Protein AF-A0A196S6G2-F1 (afdb_monomer_lite)

Structure (mmCIF, N/CA/C/O backbone):
data_AF-A0A196S6G2-F1
#
_entry.id   AF-A0A196S6G2-F1
#
loop_
_atom_site.group_PDB
_atom_site.id
_atom_site.type_symbol
_atom_site.label_atom_id
_atom_site.label_alt_id
_atom_site.label_comp_id
_atom_site.label_asym_id
_atom_site.label_entity_id
_atom_site.label_seq_id
_atom_site.pdbx_PDB_ins_code
_atom_site.Cartn_x
_atom_site.Cartn_y
_atom_site.Cartn_z
_atom_site.occupancy
_atom_site.B_iso_or_equiv
_atom_site.auth_seq_id
_atom_site.auth_comp_id
_atom_site.auth_asym_id
_atom_site.auth_atom_id
_atom_site.pdbx_PDB_model_num
ATOM 1 N N . MET A 1 1 ? -27.723 -17.845 52.851 1.00 59.28 1 MET A N 1
ATOM 2 C CA . MET A 1 1 ? -26.604 -16.972 53.246 1.00 59.28 1 MET A CA 1
ATOM 3 C C . MET A 1 1 ? -25.525 -17.901 53.755 1.00 59.28 1 MET A C 1
ATOM 5 O O . MET A 1 1 ? -25.881 -18.858 54.428 1.00 59.28 1 MET A O 1
ATOM 9 N N . ASP A 1 2 ? -24.289 -17.702 53.323 1.00 69.12 2 ASP A N 1
ATOM 10 C CA . ASP A 1 2 ? -23.133 -18.524 53.693 1.00 69.12 2 ASP A CA 1
ATOM 11 C C . ASP A 1 2 ? -22.135 -17.628 54.438 1.00 69.12 2 ASP A C 1
ATOM 13 O O . ASP A 1 2 ? -21.926 -16.484 54.022 1.00 69.12 2 ASP A O 1
ATOM 17 N N . ILE A 1 3 ? -21.590 -18.112 55.553 1.00 70.44 3 ILE A N 1
ATOM 18 C CA . ILE A 1 3 ? -20.708 -17.357 56.451 1.00 70.44 3 ILE A CA 1
ATOM 19 C C . ILE A 1 3 ? -19.481 -18.219 56.720 1.00 70.44 3 ILE A C 1
ATOM 21 O O . ILE A 1 3 ? -19.603 -19.369 57.139 1.00 70.44 3 ILE A O 1
ATOM 25 N N . ARG A 1 4 ? -18.297 -17.651 56.482 1.00 68.75 4 ARG A N 1
ATOM 26 C CA . ARG A 1 4 ? -17.022 -18.277 56.826 1.00 68.75 4 ARG A CA 1
ATOM 27 C C . ARG A 1 4 ? -16.298 -17.407 57.845 1.00 68.75 4 ARG A C 1
ATOM 29 O O . ARG A 1 4 ? -15.858 -16.307 57.509 1.00 68.75 4 ARG A O 1
ATOM 36 N N . GLU A 1 5 ? -16.190 -17.920 59.062 1.00 71.62 5 GLU A N 1
ATOM 37 C CA . GLU A 1 5 ? -15.507 -17.266 60.179 1.00 71.62 5 GLU A CA 1
ATOM 38 C C . GLU A 1 5 ? -13.990 -17.502 60.088 1.00 71.62 5 GLU A C 1
ATOM 40 O O . GLU A 1 5 ? -13.542 -18.603 59.749 1.00 71.62 5 GLU A O 1
ATOM 45 N N . GLY A 1 6 ? -13.201 -16.452 60.324 1.00 63.91 6 GLY A N 1
ATOM 46 C CA . GLY A 1 6 ? -11.747 -16.512 60.482 1.00 63.91 6 GLY A CA 1
ATOM 47 C C . GLY A 1 6 ? -11.337 -16.457 61.956 1.00 63.91 6 GLY A C 1
ATOM 48 O O . GLY A 1 6 ? -12.084 -15.963 62.796 1.00 63.91 6 GLY A O 1
ATOM 49 N N . GLU A 1 7 ? -10.133 -16.942 62.270 1.00 63.31 7 GLU A N 1
ATOM 50 C CA . GLU A 1 7 ? -9.631 -17.061 63.653 1.00 63.31 7 GLU A CA 1
ATOM 51 C C . GLU A 1 7 ? -9.400 -15.703 64.357 1.00 63.31 7 GLU A C 1
ATOM 53 O O . GLU A 1 7 ? -9.382 -15.651 65.584 1.00 63.31 7 GLU A O 1
ATOM 58 N N . ASP A 1 8 ? -9.328 -14.595 63.606 1.00 75.38 8 ASP A N 1
ATOM 59 C CA . ASP A 1 8 ? -9.019 -13.244 64.112 1.00 75.38 8 ASP A CA 1
ATOM 60 C C . ASP A 1 8 ? -10.257 -12.333 64.300 1.00 75.38 8 ASP A C 1
ATOM 62 O O . ASP A 1 8 ? -10.135 -11.112 64.418 1.00 75.38 8 ASP A O 1
ATOM 66 N N . GLY A 1 9 ? -11.473 -12.893 64.278 1.00 75.25 9 GLY A N 1
ATOM 67 C CA . GLY A 1 9 ? -12.727 -12.126 64.388 1.00 75.25 9 GLY A CA 1
ATOM 68 C C . GLY A 1 9 ? -13.195 -11.457 63.086 1.00 75.25 9 GLY A C 1
ATOM 69 O O . GLY A 1 9 ? -14.257 -10.829 63.063 1.00 75.25 9 GLY A O 1
ATOM 70 N N . GLU A 1 10 ? -12.443 -11.610 61.989 1.00 85.12 10 GLU A N 1
ATOM 71 C CA . GLU A 1 10 ? -12.879 -11.250 60.636 1.00 85.12 10 GLU A CA 1
ATOM 72 C C . GLU A 1 10 ? -13.737 -12.377 60.038 1.00 85.12 10 GLU A C 1
ATOM 74 O O . GLU A 1 10 ? -13.339 -13.542 60.029 1.00 85.12 10 GLU A O 1
ATOM 79 N N . SER A 1 11 ? -14.911 -12.040 59.503 1.00 81.75 11 SER A N 1
ATOM 80 C CA . SER A 1 11 ? -15.813 -12.997 58.846 1.00 81.75 11 SER A CA 1
ATOM 81 C C . SER A 1 11 ? -16.159 -12.554 57.430 1.00 81.75 11 SER A C 1
ATOM 83 O O . SER A 1 11 ? -16.411 -11.373 57.182 1.00 81.75 11 SER A O 1
ATOM 85 N N . ILE A 1 12 ? -16.196 -13.506 56.491 1.00 84.62 12 ILE A N 1
ATOM 86 C CA . ILE A 1 12 ? -16.630 -13.272 55.107 1.00 84.62 12 ILE A CA 1
ATOM 87 C C . ILE A 1 12 ? -18.064 -13.770 54.951 1.00 84.62 12 ILE A C 1
ATOM 89 O O . ILE A 1 12 ? -18.358 -14.946 55.170 1.00 84.62 12 ILE A O 1
ATOM 93 N N . HIS A 1 13 ? -18.941 -12.879 54.505 1.00 80.62 13 HIS A N 1
ATOM 94 C CA . HIS A 1 13 ? -20.360 -13.140 54.294 1.00 80.62 13 HIS A CA 1
ATOM 95 C C . HIS A 1 13 ? -20.675 -13.204 52.809 1.00 80.62 13 HIS A C 1
ATOM 97 O O . HIS A 1 13 ? -20.212 -12.367 52.032 1.00 80.62 13 HIS A O 1
ATOM 103 N N . ARG A 1 14 ? -21.506 -14.170 52.410 1.00 80.19 14 ARG A N 1
ATOM 104 C CA . ARG A 1 14 ? -21.954 -14.344 51.025 1.00 80.19 14 ARG A CA 1
ATOM 105 C C . ARG A 1 14 ? -23.461 -14.525 50.927 1.00 80.19 14 ARG A C 1
ATOM 107 O O . ARG A 1 14 ? -24.070 -15.398 51.557 1.00 80.19 14 ARG A O 1
ATOM 114 N N . LEU A 1 15 ? -24.078 -13.735 50.054 1.00 68.38 15 LEU A N 1
ATOM 115 C CA . LEU A 1 15 ? -25.487 -13.851 49.705 1.00 68.38 15 LEU A CA 1
ATOM 116 C C . LEU A 1 15 ? -25.642 -14.568 48.366 1.00 68.38 15 LEU A C 1
ATOM 118 O O . LEU A 1 15 ? -25.178 -14.083 47.335 1.00 68.38 15 LEU A O 1
ATOM 122 N N . PHE A 1 16 ? -26.372 -15.680 48.378 1.00 74.75 16 PHE A N 1
ATOM 123 C CA . PHE A 1 16 ? -26.720 -16.440 47.182 1.00 74.75 16 PHE A CA 1
ATOM 124 C C . PHE A 1 16 ? -28.225 -16.386 46.925 1.00 74.75 16 PHE A C 1
ATOM 126 O O . PHE A 1 16 ? -29.025 -16.475 47.859 1.00 74.75 16 PHE A O 1
ATOM 133 N N . LYS A 1 17 ? -28.620 -16.324 45.652 1.00 68.25 17 LYS A N 1
ATOM 134 C CA . LYS A 1 17 ? -30.010 -16.513 45.215 1.00 68.25 17 LYS A CA 1
ATOM 135 C C . LYS A 1 17 ? -30.040 -17.549 44.105 1.00 68.25 17 LYS A C 1
ATOM 137 O O . LYS A 1 17 ? -29.413 -17.358 43.069 1.00 68.25 17 LYS A O 1
ATOM 142 N N . ARG A 1 18 ? -30.773 -18.648 44.325 1.00 77.00 18 ARG A N 1
ATOM 143 C CA . ARG A 1 18 ? -30.866 -19.779 43.376 1.00 77.00 18 ARG A CA 1
ATOM 144 C C . ARG A 1 18 ? -29.482 -20.304 42.943 1.00 77.00 18 ARG A C 1
ATOM 146 O O . ARG A 1 18 ? -29.254 -20.546 41.766 1.00 77.00 18 ARG A O 1
ATOM 153 N N . GLY A 1 19 ? -28.547 -20.415 43.892 1.00 74.19 19 GLY A N 1
ATOM 154 C CA . GLY A 1 19 ? -27.178 -20.894 43.647 1.00 74.19 19 GLY A CA 1
ATOM 155 C C . GLY A 1 19 ? -26.215 -19.872 43.027 1.00 74.19 19 GLY A C 1
ATOM 156 O O . GLY A 1 19 ? -25.031 -20.158 42.906 1.00 74.19 19 GLY A O 1
ATOM 157 N N . ILE A 1 20 ? -26.678 -18.669 42.677 1.00 70.44 20 ILE A N 1
ATOM 158 C CA . ILE A 1 20 ? -25.841 -17.607 42.106 1.00 70.44 20 ILE A CA 1
ATOM 159 C C . ILE A 1 20 ? -25.381 -16.677 43.232 1.00 70.44 20 ILE A C 1
ATOM 161 O O . ILE A 1 20 ? -26.221 -16.164 43.976 1.00 70.44 20 ILE A O 1
ATOM 165 N N . LEU A 1 21 ? -24.066 -16.452 43.355 1.00 75.50 21 LEU A N 1
ATOM 166 C CA . LEU A 1 21 ? -23.506 -15.439 44.256 1.00 75.50 21 LEU A CA 1
ATOM 167 C C . LEU A 1 21 ? -23.981 -14.057 43.798 1.00 75.50 21 LEU A C 1
ATOM 169 O O . LEU A 1 21 ? -23.854 -13.730 42.618 1.00 75.50 21 LEU A O 1
ATOM 173 N N . LEU A 1 22 ? -24.535 -13.268 44.718 1.00 66.44 22 LEU A N 1
ATOM 174 C CA . LEU A 1 22 ? -25.028 -11.913 44.465 1.00 66.44 22 LEU A CA 1
ATOM 175 C C . LEU A 1 22 ? -24.218 -10.841 45.194 1.00 66.44 22 LEU A C 1
ATOM 177 O O . LEU A 1 22 ? -24.026 -9.759 44.645 1.00 66.44 22 LEU A O 1
ATOM 181 N N . LEU A 1 23 ? -23.766 -11.122 46.418 1.00 72.75 23 LEU A N 1
ATOM 182 C CA . LEU A 1 23 ? -23.074 -10.160 47.277 1.00 72.75 23 LEU A CA 1
ATOM 183 C C . LEU A 1 23 ? -22.039 -10.885 48.146 1.00 72.75 23 LEU A C 1
ATOM 185 O O . LEU A 1 23 ? -22.348 -11.941 48.694 1.00 72.75 23 LEU A O 1
ATOM 189 N N . GLU A 1 24 ? -20.852 -10.307 48.291 1.00 84.81 24 GLU A N 1
ATOM 190 C CA . GLU A 1 24 ? -19.815 -10.723 49.245 1.00 84.81 24 GLU A CA 1
ATOM 191 C C . GLU A 1 24 ? -19.334 -9.500 50.034 1.00 84.81 24 GLU A C 1
ATOM 193 O O . GLU A 1 24 ? -19.145 -8.438 49.442 1.00 84.81 24 GLU A O 1
ATOM 198 N N . TRP A 1 25 ? -19.151 -9.620 51.349 1.00 86.94 25 TRP A N 1
ATOM 199 C CA . TRP A 1 25 ? -18.598 -8.555 52.195 1.00 86.94 25 TRP A CA 1
ATOM 200 C C . TRP A 1 25 ? -17.899 -9.123 53.429 1.00 86.94 25 TRP A C 1
ATOM 202 O O . TRP A 1 25 ? -18.004 -10.314 53.723 1.00 86.94 25 TRP A O 1
ATOM 212 N N . LYS A 1 26 ? -17.185 -8.256 54.149 1.00 82.75 26 LYS A N 1
ATOM 213 C CA . LYS A 1 26 ? -16.431 -8.602 55.355 1.00 82.75 26 LYS A CA 1
ATOM 214 C C . LYS A 1 26 ? -16.965 -7.870 56.579 1.00 82.75 26 LYS A C 1
ATOM 216 O O . LYS A 1 26 ? -17.397 -6.719 56.471 1.00 82.75 26 LYS A O 1
ATOM 221 N N . THR A 1 27 ? -16.900 -8.525 57.731 1.00 81.69 27 THR A N 1
ATOM 222 C CA . THR A 1 27 ? -17.152 -7.912 59.040 1.00 81.69 27 THR A CA 1
ATOM 223 C C . THR A 1 27 ? -15.992 -8.173 59.989 1.00 81.69 27 THR A C 1
ATOM 225 O O . THR A 1 27 ? -15.334 -9.203 59.870 1.00 81.69 27 THR A O 1
ATOM 228 N N . LEU A 1 28 ? -15.774 -7.272 60.942 1.00 88.25 28 LEU A N 1
ATOM 229 C CA . LEU A 1 28 ? -14.875 -7.445 62.080 1.00 88.25 28 LEU A CA 1
ATOM 230 C C . LEU A 1 28 ? -15.678 -7.145 63.348 1.00 88.25 28 LEU A C 1
ATOM 232 O O . LEU A 1 28 ? -16.180 -6.033 63.480 1.00 88.25 28 LEU A O 1
ATOM 236 N N . TYR A 1 29 ? -15.829 -8.129 64.240 1.00 85.06 29 TYR A N 1
ATOM 237 C CA . TYR A 1 29 ? -16.695 -8.020 65.430 1.00 85.06 29 TYR A CA 1
ATOM 238 C C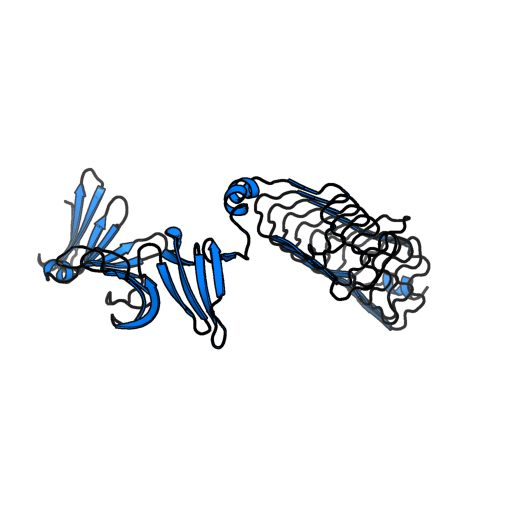 . TYR A 1 29 ? -18.106 -7.485 65.100 1.00 85.06 29 TYR A C 1
ATOM 240 O O . TYR A 1 29 ? -18.561 -6.504 65.679 1.00 85.06 29 TYR A O 1
ATOM 248 N N . ASP A 1 30 ? -18.770 -8.100 64.115 1.00 78.88 30 ASP A N 1
ATOM 249 C CA . ASP A 1 30 ? -20.103 -7.734 63.593 1.00 78.88 30 ASP A CA 1
ATOM 250 C C . ASP A 1 30 ? -20.233 -6.358 62.907 1.00 78.88 30 ASP A C 1
ATOM 252 O O . ASP A 1 30 ? -21.274 -6.059 62.317 1.00 78.88 30 ASP A O 1
ATOM 256 N N . GLU A 1 31 ? -19.174 -5.546 62.862 1.00 82.50 31 GLU A N 1
ATOM 257 C CA . GLU A 1 31 ? -19.157 -4.297 62.097 1.00 82.50 31 GLU A CA 1
ATOM 258 C C . GLU A 1 31 ? -18.675 -4.520 60.659 1.00 82.50 31 GLU A C 1
ATOM 260 O O . GLU A 1 31 ? -17.677 -5.199 60.415 1.00 82.50 31 GLU A O 1
ATOM 265 N N . VAL A 1 32 ? -19.360 -3.927 59.675 1.00 82.38 32 VAL A N 1
ATOM 266 C CA . VAL A 1 32 ? -18.951 -4.009 58.263 1.00 82.38 32 VAL A CA 1
ATOM 267 C C . VAL A 1 32 ? -17.648 -3.248 58.013 1.00 82.38 32 VAL A C 1
ATOM 269 O O . VAL A 1 32 ? -17.517 -2.072 58.356 1.00 82.38 32 VAL A O 1
ATOM 272 N N . ILE A 1 33 ? -16.690 -3.903 57.354 1.00 86.19 33 ILE A N 1
ATOM 273 C CA . ILE A 1 33 ? -15.378 -3.323 57.047 1.00 86.19 33 ILE A CA 1
ATOM 274 C C . ILE A 1 33 ? -15.034 -3.439 55.563 1.00 86.19 33 ILE A C 1
ATOM 276 O O . ILE A 1 33 ? -15.465 -4.355 54.864 1.00 86.19 33 ILE A O 1
ATOM 280 N N . GLY A 1 34 ? -14.225 -2.493 55.084 1.00 86.56 34 GLY A N 1
ATOM 281 C CA . GLY A 1 34 ? -13.709 -2.484 53.718 1.00 86.56 34 GLY A CA 1
ATOM 282 C C . GLY A 1 34 ? -14.804 -2.432 52.653 1.00 86.56 34 GLY A C 1
ATOM 283 O O . GLY A 1 34 ? -15.720 -1.604 52.710 1.00 86.56 34 GLY A O 1
ATOM 284 N N . ASP A 1 35 ? -14.672 -3.311 51.663 1.00 87.12 35 ASP A N 1
ATOM 285 C CA . ASP A 1 35 ? -15.540 -3.355 50.495 1.00 87.12 35 ASP A CA 1
ATOM 286 C C . ASP A 1 35 ? -16.592 -4.453 50.572 1.00 87.12 35 ASP A C 1
ATOM 288 O O . ASP A 1 35 ? -16.362 -5.537 51.113 1.00 87.12 35 ASP A O 1
ATOM 292 N N . PHE A 1 36 ? -17.707 -4.204 49.895 1.00 81.44 36 PHE A N 1
ATOM 293 C CA . PHE A 1 36 ? -18.566 -5.261 49.389 1.00 81.44 36 PHE A CA 1
ATOM 294 C C . PHE A 1 36 ? -18.410 -5.399 47.873 1.00 81.44 36 PHE A C 1
ATOM 296 O O . PHE A 1 36 ? -18.133 -4.427 47.165 1.00 81.44 36 PHE A O 1
ATOM 303 N N . SER A 1 37 ? -18.626 -6.611 47.371 1.00 85.38 37 SER A N 1
ATOM 304 C CA . SER A 1 37 ? -18.588 -6.955 45.950 1.00 85.38 37 SER A CA 1
ATOM 305 C C . SER A 1 37 ? -19.934 -7.512 45.502 1.00 85.38 37 SER A C 1
ATOM 307 O O . SER A 1 37 ? -20.510 -8.366 46.171 1.00 85.38 37 SER A O 1
ATOM 309 N N . VAL A 1 38 ? -20.434 -7.041 44.360 1.00 80.19 38 VAL A N 1
ATOM 310 C CA . VAL A 1 38 ? -21.716 -7.456 43.770 1.00 80.19 38 VAL A CA 1
ATOM 311 C C . VAL A 1 38 ? -21.475 -8.329 42.545 1.00 80.19 38 VAL A C 1
ATOM 313 O O . VAL A 1 38 ? -20.602 -8.032 41.729 1.00 80.19 38 VAL A O 1
ATOM 316 N N . TYR A 1 39 ? -22.276 -9.381 42.384 1.00 76.12 39 TYR A N 1
ATOM 317 C CA . TYR A 1 39 ? -22.076 -10.423 41.379 1.00 76.12 39 TYR A CA 1
ATOM 318 C C . TYR A 1 39 ? -23.347 -10.715 40.566 1.00 76.12 39 TYR A C 1
ATOM 320 O O . TYR A 1 39 ? -24.470 -10.599 41.052 1.00 76.12 39 TYR A O 1
ATOM 328 N N . CYS A 1 40 ? -23.156 -11.127 39.310 1.00 69.31 40 CYS A N 1
ATOM 329 C CA . CYS A 1 40 ? -24.181 -11.722 38.445 1.00 69.31 40 CYS A CA 1
ATOM 330 C C . CYS A 1 40 ? -23.490 -12.677 37.460 1.00 69.31 40 CYS A C 1
ATOM 332 O O . CYS A 1 40 ? -23.120 -12.291 36.351 1.00 69.31 40 CYS A O 1
ATOM 334 N N . GLY A 1 41 ? -23.154 -13.882 37.930 1.00 72.56 41 GLY A N 1
ATOM 335 C CA . GLY A 1 41 ? -22.287 -14.837 37.217 1.00 72.56 41 GLY A CA 1
ATOM 336 C C . GLY A 1 41 ? -20.799 -14.444 37.171 1.00 72.56 41 GLY A C 1
ATOM 337 O O . GLY A 1 41 ? -19.938 -15.313 37.128 1.00 72.56 41 GLY A O 1
ATOM 338 N N . ARG A 1 42 ? -20.488 -13.144 37.257 1.00 78.56 42 ARG A N 1
ATOM 339 C CA . ARG A 1 42 ? -19.150 -12.551 37.435 1.00 78.56 42 ARG A CA 1
ATOM 340 C C . ARG A 1 42 ? -19.205 -11.378 38.415 1.00 78.56 42 ARG A C 1
ATOM 342 O O . ARG A 1 42 ? -20.289 -10.836 38.637 1.00 78.56 42 ARG A O 1
ATOM 349 N N . ALA A 1 43 ? -18.057 -10.958 38.951 1.00 79.44 43 ALA A N 1
ATOM 350 C CA . ALA A 1 43 ? -17.957 -9.723 39.731 1.00 79.44 43 ALA A CA 1
ATOM 351 C C . ALA A 1 43 ? -18.346 -8.525 38.850 1.00 79.44 43 ALA A C 1
ATOM 353 O O . ALA A 1 43 ? -17.713 -8.274 37.824 1.00 79.44 43 ALA A O 1
ATOM 354 N N . LEU A 1 44 ? -19.414 -7.822 39.225 1.00 80.06 44 LEU A N 1
ATOM 355 C CA . LEU A 1 44 ? -19.894 -6.630 38.531 1.00 80.06 44 LEU A CA 1
ATOM 356 C C . LEU A 1 44 ? -19.128 -5.401 39.005 1.00 80.06 44 LEU A C 1
ATOM 358 O O . LEU A 1 44 ? -18.580 -4.662 38.189 1.00 80.06 44 LEU A O 1
ATOM 362 N N . PHE A 1 45 ? -19.091 -5.187 40.319 1.00 87.62 45 PHE A N 1
ATOM 363 C CA . PHE A 1 45 ? -18.346 -4.096 40.926 1.00 87.62 45 PHE A CA 1
ATOM 364 C C . PHE A 1 45 ? -18.045 -4.359 42.400 1.00 87.62 45 PHE A C 1
ATOM 366 O O . PHE A 1 45 ? -18.731 -5.160 43.035 1.00 87.62 45 PHE A O 1
ATOM 373 N N . SER A 1 46 ? -17.076 -3.625 42.938 1.00 88.81 46 SER A N 1
ATOM 374 C CA . SER A 1 46 ? -16.847 -3.476 44.373 1.00 88.81 46 SER A CA 1
ATOM 375 C C . SER A 1 46 ? -17.004 -2.018 44.809 1.00 88.81 46 SER A C 1
ATOM 377 O O . SER A 1 46 ? -16.778 -1.092 44.022 1.00 88.81 46 SER A O 1
ATOM 379 N N . GLN A 1 47 ? -17.423 -1.803 46.053 1.00 86.69 47 GLN A N 1
ATOM 380 C CA . GLN A 1 47 ? -17.616 -0.479 46.645 1.00 86.69 47 GLN A CA 1
ATOM 381 C C . GLN A 1 47 ? -17.325 -0.517 48.146 1.00 86.69 47 GLN A C 1
ATOM 383 O O . GLN A 1 47 ? -17.621 -1.504 48.812 1.00 86.69 47 GLN A O 1
ATOM 388 N N . GLU A 1 48 ? -16.779 0.575 48.677 1.00 87.44 48 GLU A N 1
ATOM 389 C CA . GLU A 1 48 ? -16.500 0.704 50.108 1.00 87.44 48 GLU A CA 1
ATOM 390 C C . GLU A 1 48 ? -17.785 1.003 50.892 1.00 87.44 48 GLU A C 1
ATOM 392 O O . GLU A 1 48 ? -18.559 1.893 50.517 1.00 87.44 48 GLU A O 1
ATOM 397 N N . TRP A 1 49 ? -17.985 0.318 52.021 1.00 80.81 49 TRP A N 1
ATOM 398 C CA . TRP A 1 49 ? -19.144 0.528 52.896 1.00 80.81 49 TRP A CA 1
ATOM 399 C C . TRP A 1 49 ? -19.261 1.970 53.392 1.00 80.81 49 TRP A C 1
ATOM 401 O O . TRP A 1 49 ? -20.342 2.557 53.344 1.00 80.81 49 TRP A O 1
ATOM 411 N N . LYS A 1 50 ? -18.142 2.577 53.810 1.00 83.88 50 LYS A N 1
ATOM 412 C CA . LYS A 1 50 ? -18.110 3.974 54.272 1.00 83.88 50 LYS A CA 1
ATOM 413 C C . LYS A 1 50 ? -18.573 4.934 53.184 1.00 83.88 50 LYS A C 1
ATOM 415 O O . LYS A 1 50 ? -19.389 5.810 53.449 1.00 83.88 50 LYS A O 1
ATOM 420 N N . ASN A 1 51 ? -18.093 4.747 51.953 1.00 86.88 51 ASN A N 1
ATOM 421 C CA . ASN A 1 51 ? -18.535 5.547 50.817 1.00 86.88 51 ASN A CA 1
ATOM 422 C C . ASN A 1 51 ? -20.038 5.357 50.556 1.00 86.88 51 ASN A C 1
ATOM 424 O O . ASN A 1 51 ? -20.752 6.349 50.445 1.00 86.88 51 ASN A O 1
ATOM 428 N N . PHE A 1 52 ? -20.519 4.111 50.536 1.00 77.31 52 PHE A N 1
ATOM 429 C CA . PHE A 1 52 ? -21.927 3.784 50.299 1.00 77.31 52 PHE A CA 1
ATOM 430 C C . PHE A 1 52 ? -22.879 4.410 51.332 1.00 77.31 52 PHE A C 1
ATOM 432 O O . PHE A 1 52 ? -23.912 4.954 50.955 1.00 77.31 52 PHE A O 1
ATOM 439 N N . MET A 1 53 ? -22.519 4.383 52.619 1.00 77.12 53 MET A N 1
ATOM 440 C CA . MET A 1 53 ? -23.360 4.906 53.706 1.00 77.12 53 MET A CA 1
ATOM 441 C C . MET A 1 53 ? -23.232 6.422 53.914 1.00 77.12 53 MET A C 1
ATOM 443 O O . MET A 1 53 ? -24.066 7.019 54.587 1.00 77.12 53 MET A O 1
ATOM 447 N N . SER A 1 54 ? -22.203 7.065 53.353 1.00 81.44 54 SER A N 1
ATOM 448 C CA . SER A 1 54 ? -21.904 8.481 53.623 1.00 81.44 54 SER A CA 1
ATOM 449 C C . SER A 1 54 ? -22.866 9.491 52.990 1.00 81.44 54 SER A C 1
ATOM 451 O O . SER A 1 54 ? -22.746 10.682 53.270 1.00 81.44 54 SER A O 1
ATOM 453 N N . GLY A 1 55 ? -23.757 9.057 52.091 1.00 78.31 55 GLY A N 1
ATOM 454 C CA . GLY A 1 55 ? -24.579 9.960 51.274 1.00 78.31 55 GLY A CA 1
ATOM 455 C C . GLY A 1 55 ? -23.776 10.798 50.269 1.00 78.31 55 GLY A C 1
ATOM 456 O O . GLY A 1 55 ? -24.327 11.713 49.668 1.00 78.31 55 GLY A O 1
ATOM 457 N N . LYS A 1 56 ? -22.478 10.509 50.096 1.00 89.44 56 LYS A N 1
ATOM 458 C CA . LYS A 1 56 ? -21.612 11.104 49.068 1.00 89.44 56 LYS A CA 1
ATOM 459 C C . LYS A 1 56 ? -21.660 10.291 47.778 1.00 89.44 56 LYS A C 1
ATOM 461 O O . LYS A 1 56 ? -22.196 9.182 47.741 1.00 89.44 56 LYS A O 1
ATOM 466 N N . ASP A 1 57 ? -21.034 10.833 46.738 1.00 90.88 57 ASP A N 1
ATOM 467 C CA . ASP A 1 57 ? -20.944 10.188 45.432 1.00 90.88 57 ASP A CA 1
ATOM 468 C C . ASP A 1 57 ? -20.402 8.766 45.535 1.00 90.88 57 ASP A C 1
ATOM 470 O O . ASP A 1 57 ? -19.382 8.490 46.177 1.00 90.88 57 ASP A O 1
ATOM 474 N N . GLN A 1 58 ? -21.091 7.847 44.873 1.00 90.38 58 GLN A N 1
ATOM 475 C CA . GLN A 1 58 ? -20.820 6.425 44.966 1.00 90.38 58 GLN A CA 1
ATOM 476 C C . GLN A 1 58 ? -19.641 6.056 44.073 1.00 90.38 58 GLN A C 1
ATOM 478 O O . GLN A 1 58 ? -19.747 6.113 42.848 1.00 90.38 58 GLN A O 1
ATOM 483 N N . ARG A 1 59 ? -18.531 5.630 44.677 1.00 93.88 59 ARG A N 1
ATOM 484 C CA . ARG A 1 59 ? -17.285 5.259 43.993 1.00 93.88 59 ARG A CA 1
ATOM 485 C C . ARG A 1 59 ? -17.175 3.742 43.892 1.00 93.88 59 ARG A C 1
ATOM 487 O O . ARG A 1 59 ? -16.928 3.061 44.885 1.00 93.88 59 ARG A O 1
ATOM 494 N N . ARG A 1 60 ? -17.357 3.210 42.685 1.00 93.38 60 ARG A N 1
ATOM 495 C CA . ARG A 1 60 ? -17.387 1.768 42.407 1.00 93.38 60 ARG A CA 1
ATOM 496 C C . ARG A 1 60 ? -16.242 1.369 41.491 1.00 93.38 60 ARG A C 1
ATOM 498 O O . ARG A 1 60 ? -16.065 1.981 40.442 1.00 93.38 60 ARG A O 1
ATOM 505 N N . VAL A 1 61 ? -15.516 0.313 41.838 1.00 94.06 61 VAL A N 1
ATOM 506 C CA . VAL A 1 61 ? -14.553 -0.315 40.924 1.00 94.06 61 VAL A CA 1
ATOM 507 C C . VAL A 1 61 ? -15.289 -1.384 40.136 1.00 94.06 61 VAL A C 1
ATOM 509 O O . VAL A 1 61 ? -15.868 -2.296 40.715 1.00 94.06 61 VAL A O 1
ATOM 512 N N . VAL A 1 62 ? -15.313 -1.251 38.817 1.00 91.62 62 VAL A N 1
ATOM 513 C CA . VAL A 1 62 ? -16.110 -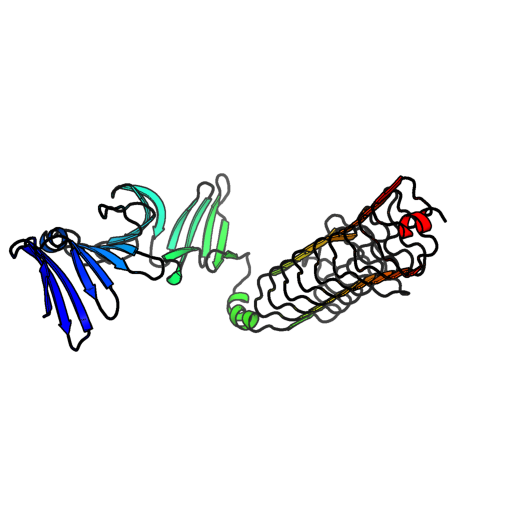2.076 37.907 1.00 91.62 62 VAL A CA 1
ATOM 514 C C . VAL A 1 62 ? -15.182 -2.908 37.038 1.00 91.62 62 VAL A C 1
ATOM 516 O O . VAL A 1 62 ? -14.195 -2.397 36.512 1.00 91.62 62 VAL A O 1
ATOM 519 N N . ASN A 1 63 ? -15.523 -4.182 36.862 1.00 83.88 63 ASN A N 1
ATOM 520 C CA . ASN A 1 63 ? -14.782 -5.084 35.990 1.00 83.88 63 ASN A CA 1
ATOM 521 C C . ASN A 1 63 ? -15.281 -4.961 34.540 1.00 83.88 63 ASN A C 1
ATOM 523 O O . ASN A 1 63 ? -16.414 -5.341 34.231 1.00 83.88 63 ASN A O 1
ATOM 527 N N . GLN A 1 64 ? -14.450 -4.407 33.657 1.00 76.69 64 GLN A N 1
ATOM 528 C CA . GLN A 1 64 ? -14.711 -4.291 32.223 1.00 76.69 64 GLN A CA 1
ATOM 529 C C . GLN A 1 64 ? -13.792 -5.208 31.405 1.00 76.69 64 GLN A C 1
ATOM 531 O O . GLN A 1 64 ? -12.799 -5.735 31.898 1.00 76.69 64 GLN A O 1
ATOM 536 N N . LYS A 1 65 ? -14.116 -5.380 30.113 1.00 72.19 65 LYS A N 1
ATOM 537 C CA . LYS A 1 65 ? -13.360 -6.227 29.170 1.00 72.19 65 LYS A CA 1
ATOM 538 C C . LYS A 1 65 ? -11.860 -5.891 29.127 1.00 72.19 65 LYS A C 1
ATOM 540 O O . LYS A 1 65 ? -11.056 -6.802 28.976 1.00 72.19 65 LYS A O 1
ATOM 545 N N . ASN A 1 66 ? -11.507 -4.617 29.308 1.00 73.19 66 ASN A N 1
ATOM 546 C CA . ASN A 1 66 ? -10.134 -4.113 29.202 1.00 73.19 66 ASN A CA 1
ATOM 547 C C . ASN A 1 66 ? -9.482 -3.842 30.572 1.00 73.19 66 ASN A C 1
ATOM 549 O O . ASN A 1 66 ? -8.458 -3.171 30.637 1.00 73.19 66 ASN A O 1
ATOM 553 N N . GLY A 1 67 ? -10.071 -4.342 31.664 1.00 85.06 67 GLY A N 1
ATOM 554 C CA . GLY A 1 67 ? -9.543 -4.187 33.018 1.00 85.06 67 GLY A CA 1
ATOM 555 C C . GLY A 1 67 ? -10.515 -3.524 33.992 1.00 85.06 67 GLY A C 1
ATOM 556 O O . GLY A 1 67 ? -11.707 -3.357 33.723 1.00 85.06 67 GLY A O 1
ATOM 557 N N . LEU A 1 68 ? -9.992 -3.181 35.168 1.00 90.50 68 LEU A N 1
ATOM 558 C CA . LEU A 1 68 ? -10.749 -2.507 36.218 1.00 90.50 68 LEU A CA 1
ATOM 559 C C . LEU A 1 68 ? -10.800 -1.004 35.949 1.00 90.50 68 LEU A C 1
ATOM 561 O O . LEU A 1 68 ? -9.771 -0.388 35.691 1.00 90.50 68 LEU A O 1
ATOM 565 N N . ILE A 1 69 ? -11.980 -0.411 36.099 1.00 93.56 69 ILE A N 1
ATOM 566 C CA . ILE A 1 69 ? -12.167 1.041 36.019 1.00 93.56 69 ILE A CA 1
ATOM 567 C C . ILE A 1 69 ? -12.926 1.559 37.237 1.00 93.56 69 ILE A C 1
ATOM 569 O O . ILE A 1 69 ? -13.717 0.840 37.850 1.00 93.56 69 ILE A O 1
ATOM 573 N N . LEU A 1 70 ? -12.737 2.830 37.564 1.00 95.69 70 LEU A N 1
ATOM 574 C CA . LEU A 1 70 ? -13.531 3.535 38.555 1.00 95.69 70 LEU A CA 1
ATOM 575 C C . LEU A 1 70 ? -14.743 4.175 37.884 1.00 95.69 70 LEU A C 1
ATOM 577 O O . LEU A 1 70 ? -14.606 4.923 36.918 1.00 95.69 70 LEU A O 1
ATOM 581 N N . ARG A 1 71 ? -15.929 3.930 38.440 1.00 95.19 71 ARG A N 1
ATOM 582 C CA . ARG A 1 71 ? -17.158 4.658 38.129 1.00 95.19 71 ARG A CA 1
ATOM 583 C C . ARG A 1 71 ? -17.634 5.420 39.350 1.00 95.19 71 ARG A C 1
ATOM 585 O O . ARG A 1 71 ? -17.816 4.826 40.410 1.00 95.19 71 ARG A O 1
ATOM 592 N N . ILE A 1 72 ? -17.869 6.715 39.182 1.00 96.12 72 ILE A N 1
ATOM 593 C CA . ILE A 1 72 ? -18.436 7.571 40.224 1.00 96.12 72 ILE A CA 1
ATOM 594 C C . ILE A 1 72 ? -19.847 7.952 39.800 1.00 96.12 72 ILE A C 1
ATOM 596 O O . ILE A 1 72 ? -20.044 8.374 38.658 1.00 96.12 72 ILE A O 1
ATOM 600 N N . ARG A 1 73 ? -20.818 7.778 40.694 1.00 93.19 73 ARG A N 1
ATOM 601 C CA . ARG A 1 73 ? -22.204 8.204 40.487 1.00 93.19 73 ARG A CA 1
ATOM 602 C C . ARG A 1 73 ? -22.573 9.290 41.476 1.00 93.19 73 ARG A C 1
ATOM 604 O O . ARG A 1 73 ? -22.254 9.150 42.653 1.00 93.19 73 ARG A O 1
ATOM 611 N N . ASP A 1 74 ? -23.250 10.312 40.980 1.00 93.19 74 ASP A N 1
ATOM 612 C CA . ASP A 1 74 ? -23.776 11.400 41.792 1.00 93.19 74 ASP A CA 1
ATOM 613 C C . ASP A 1 74 ? -24.703 10.854 42.884 1.00 93.19 74 ASP A C 1
ATOM 615 O O . ASP A 1 74 ? -25.507 9.948 42.636 1.00 93.19 74 ASP A O 1
ATOM 619 N N . ALA A 1 75 ? -24.562 11.373 44.101 1.00 88.62 75 ALA A N 1
ATOM 620 C CA . ALA A 1 75 ? -25.337 10.909 45.245 1.00 88.62 75 ALA A CA 1
ATOM 621 C C . ALA A 1 75 ? -26.838 11.228 45.154 1.00 88.62 75 ALA A C 1
ATOM 623 O O . ALA A 1 75 ? -27.650 10.479 45.698 1.00 88.62 75 ALA A O 1
ATOM 624 N N . LEU A 1 76 ? -27.203 12.332 44.498 1.00 87.38 76 LEU A N 1
ATOM 625 C CA . LEU A 1 76 ? -28.571 12.843 44.443 1.00 87.38 76 LEU A CA 1
ATOM 626 C C . LEU A 1 76 ? -29.329 12.270 43.245 1.00 87.38 76 LEU A C 1
ATOM 628 O O . LEU A 1 76 ? -30.434 11.754 43.400 1.00 87.38 76 LEU A O 1
ATOM 632 N N . SER A 1 77 ? -28.743 12.344 42.051 1.00 90.00 77 SER A N 1
ATOM 633 C CA . SER A 1 77 ? -29.379 11.908 40.806 1.00 90.00 77 SER A CA 1
ATOM 634 C C . SER A 1 77 ? -29.122 10.437 40.476 1.00 90.00 77 SER A C 1
ATOM 636 O O . SER A 1 77 ? -29.871 9.829 39.712 1.00 90.00 77 SER A O 1
ATOM 638 N N . GLY A 1 78 ? -28.045 9.847 41.007 1.00 88.31 78 GLY A N 1
ATOM 639 C CA . GLY A 1 78 ? -27.588 8.502 40.645 1.00 88.31 78 GLY A CA 1
ATOM 640 C C . GLY A 1 78 ? -26.949 8.400 39.250 1.00 88.31 78 GLY A C 1
ATOM 641 O O . GLY A 1 78 ? -26.510 7.306 38.847 1.00 88.31 78 GLY A O 1
ATOM 642 N N . HIS A 1 79 ? -26.868 9.509 38.507 1.00 92.38 79 HIS A N 1
ATOM 643 C CA . HIS A 1 79 ? -26.218 9.548 37.203 1.00 92.38 79 HIS A CA 1
ATOM 644 C C . HIS A 1 79 ? -24.721 9.282 37.328 1.00 92.38 79 HIS A C 1
ATOM 646 O O . HIS A 1 79 ? -24.082 9.584 38.333 1.00 92.38 79 HIS A O 1
ATOM 652 N N . LEU A 1 80 ? -24.153 8.666 36.292 1.00 94.69 80 LEU A N 1
ATOM 653 C CA . LEU A 1 80 ? -22.708 8.518 36.184 1.00 94.69 80 LEU A CA 1
ATOM 654 C C . LEU A 1 80 ? -22.105 9.916 36.024 1.00 94.69 80 LEU A C 1
ATOM 656 O O . LEU A 1 80 ? -22.589 10.655 35.181 1.00 94.69 80 LEU A O 1
ATOM 660 N N . ILE A 1 81 ? -21.075 10.244 36.804 1.00 96.44 81 ILE A N 1
ATOM 661 C CA . ILE A 1 81 ? -20.337 11.520 36.732 1.00 96.44 81 ILE A CA 1
ATOM 662 C C . ILE A 1 81 ? -18.859 11.325 36.389 1.00 96.44 81 ILE A C 1
ATOM 664 O O . ILE A 1 81 ? -18.202 12.248 35.913 1.00 96.44 81 ILE A O 1
ATOM 668 N N . TYR A 1 82 ? -18.329 10.110 36.561 1.00 97.12 82 TYR A N 1
ATOM 669 C CA . TYR A 1 82 ? -16.985 9.753 36.110 1.00 97.12 82 TYR A CA 1
ATOM 670 C C . TYR A 1 82 ? -16.883 8.283 35.710 1.00 97.12 82 TYR A C 1
ATOM 672 O O . TYR A 1 82 ? -17.486 7.421 36.350 1.00 97.12 82 TYR A O 1
ATOM 680 N N . SER A 1 83 ? -16.072 7.996 34.692 1.00 94.75 83 SER A N 1
ATOM 681 C CA . SER A 1 83 ? -15.653 6.642 34.324 1.00 94.75 83 SER A CA 1
ATOM 682 C C . SER A 1 83 ? -14.225 6.667 33.782 1.00 94.75 83 SER A C 1
ATOM 684 O O . SER A 1 83 ? -13.991 7.297 32.751 1.00 94.75 83 SER A O 1
ATOM 686 N N . GLY A 1 84 ? -13.287 5.977 34.431 1.00 94.50 84 GLY A N 1
ATOM 687 C CA . GLY A 1 84 ? -11.888 5.971 33.997 1.00 94.50 84 GLY A CA 1
ATOM 688 C C . GLY A 1 84 ? -10.923 5.272 34.949 1.00 94.50 84 GLY A C 1
ATOM 689 O O . GLY A 1 84 ? -11.329 4.491 35.811 1.00 94.50 84 GLY A O 1
ATOM 690 N N . GLU A 1 85 ? -9.640 5.546 34.761 1.00 94.62 85 GLU A N 1
ATOM 691 C CA . GLU A 1 85 ? -8.533 5.024 35.556 1.00 94.62 85 GLU A CA 1
ATOM 692 C C . GLU A 1 85 ? -8.522 5.592 36.986 1.00 94.62 85 GLU A C 1
ATOM 694 O O . GLU A 1 85 ? -9.113 6.629 37.302 1.00 94.62 85 GLU A O 1
ATOM 699 N N . PHE A 1 86 ? -7.869 4.875 37.896 1.00 95.88 86 PHE A N 1
ATOM 700 C CA . PHE A 1 86 ? -7.827 5.247 39.303 1.00 95.88 86 PHE A CA 1
ATOM 701 C C . PHE A 1 86 ? -6.556 4.763 39.986 1.00 95.88 86 PHE A C 1
ATOM 703 O O . PHE A 1 86 ? -5.931 3.786 39.575 1.00 95.88 86 PHE A O 1
ATOM 710 N N . ASN A 1 87 ? -6.188 5.437 41.074 1.00 93.06 87 ASN A N 1
ATOM 711 C CA . ASN A 1 87 ? -5.070 5.017 41.914 1.00 93.06 87 ASN A CA 1
ATOM 712 C C . ASN A 1 87 ? -5.531 4.045 43.016 1.00 93.06 87 ASN A C 1
ATOM 714 O O . ASN A 1 87 ? -6.716 3.769 43.193 1.00 93.06 87 ASN A O 1
ATOM 718 N N . ARG A 1 88 ? -4.597 3.560 43.841 1.00 89.81 88 ARG A N 1
ATOM 719 C CA . ARG A 1 88 ? -4.905 2.630 44.947 1.00 89.81 88 ARG A CA 1
ATOM 720 C C . ARG A 1 88 ? -5.895 3.181 45.984 1.00 89.81 88 ARG A C 1
ATOM 722 O O . ARG A 1 88 ? -6.518 2.394 46.684 1.00 89.81 88 ARG A O 1
ATOM 729 N N . LYS A 1 89 ? -6.057 4.505 46.070 1.00 89.44 89 LYS A N 1
ATOM 730 C CA . LYS A 1 89 ? -7.027 5.175 46.951 1.00 89.44 89 LYS A CA 1
ATOM 731 C C . LYS A 1 89 ? -8.405 5.347 46.305 1.00 89.44 89 LYS A C 1
ATOM 733 O O . LYS A 1 89 ? -9.287 5.937 46.916 1.00 89.44 89 LYS A O 1
ATOM 738 N N . ARG A 1 90 ? -8.603 4.844 45.078 1.00 89.56 90 ARG A N 1
ATOM 739 C CA . ARG A 1 90 ? -9.811 5.054 44.260 1.00 89.56 90 ARG A CA 1
ATOM 740 C C . ARG A 1 90 ? -10.077 6.518 43.932 1.00 89.56 90 ARG A C 1
ATOM 742 O O . ARG A 1 90 ? -11.229 6.898 43.723 1.00 89.56 90 ARG A O 1
ATOM 749 N N . GLU A 1 91 ? -9.031 7.329 43.853 1.00 93.94 91 GLU A N 1
ATOM 750 C CA . GLU A 1 91 ? -9.082 8.690 43.313 1.00 93.94 91 GLU A CA 1
ATOM 751 C C . GLU A 1 91 ? -8.963 8.624 41.783 1.00 93.94 91 GLU A C 1
ATOM 753 O O . GLU A 1 91 ? -8.288 7.728 41.266 1.00 93.94 91 GLU A O 1
ATOM 758 N N . ARG A 1 92 ? -9.593 9.555 41.052 1.00 97.06 92 ARG A N 1
ATOM 759 C CA . ARG A 1 92 ? -9.423 9.674 39.595 1.00 97.06 92 ARG A CA 1
ATOM 760 C C . ARG A 1 92 ? -7.947 9.925 39.315 1.00 97.06 92 ARG A C 1
ATOM 762 O O . ARG A 1 92 ? -7.387 10.912 39.798 1.00 97.06 92 ARG A O 1
ATOM 769 N N . HIS A 1 93 ? -7.304 9.026 38.587 1.00 95.12 93 HIS A N 1
ATOM 770 C CA . HIS A 1 93 ? -5.868 9.095 38.349 1.00 95.12 93 HIS A CA 1
ATOM 771 C C . HIS A 1 93 ? -5.558 8.379 37.043 1.00 95.12 93 HIS A C 1
ATOM 773 O O . HIS A 1 93 ? -5.854 7.195 36.926 1.00 95.12 93 HIS A O 1
ATOM 779 N N . GLY A 1 94 ? -4.974 9.098 36.089 1.00 94.31 94 GLY A N 1
ATOM 780 C CA . GLY A 1 94 ? -4.879 8.662 34.703 1.00 94.31 94 GLY A CA 1
ATOM 781 C C . GLY A 1 94 ? -6.056 9.167 33.870 1.00 94.31 94 GLY A C 1
ATOM 782 O O . GLY A 1 94 ? -6.606 10.240 34.136 1.00 94.31 94 GLY A O 1
ATOM 783 N N . HIS A 1 95 ? -6.430 8.435 32.830 1.00 94.31 95 HIS A N 1
ATOM 784 C CA . HIS A 1 95 ? -7.418 8.902 31.861 1.00 94.31 95 HIS A CA 1
ATOM 785 C C . HIS A 1 95 ? -8.869 8.613 32.264 1.00 94.31 95 HIS A C 1
ATOM 787 O O . HIS A 1 95 ? -9.184 7.555 32.806 1.00 94.31 95 HIS A O 1
ATOM 793 N N . GLY A 1 96 ? -9.796 9.526 31.961 1.00 95.06 96 GLY A N 1
ATOM 794 C CA . GLY A 1 96 ? -11.215 9.254 32.191 1.00 95.06 96 GLY A CA 1
ATOM 795 C C . GLY A 1 96 ? -12.193 10.264 31.609 1.00 95.06 96 GLY A C 1
ATOM 796 O O . GLY A 1 96 ? -11.849 11.405 31.298 1.00 95.06 96 GLY A O 1
ATOM 797 N N . PHE A 1 97 ? -13.442 9.817 31.495 1.00 96.56 97 PHE A N 1
ATOM 798 C CA . PHE A 1 97 ? -14.587 10.625 31.089 1.00 96.56 97 PHE A CA 1
ATOM 799 C C . PHE A 1 97 ? -15.294 11.222 32.296 1.00 96.56 97 PHE A C 1
ATOM 801 O O . PHE A 1 97 ? -15.503 10.536 33.298 1.00 96.56 97 PHE A O 1
ATOM 808 N N . VAL A 1 98 ? -15.740 12.463 32.147 1.00 97.69 98 VAL A N 1
ATOM 809 C CA . VAL A 1 98 ? -16.629 13.157 33.078 1.00 97.69 98 VAL A CA 1
ATOM 810 C C . VAL A 1 98 ? -17.984 13.370 32.422 1.00 97.69 98 VAL A C 1
ATOM 812 O O . VAL A 1 98 ? -18.076 13.594 31.213 1.00 97.69 98 VAL A O 1
ATOM 815 N N . TYR A 1 99 ? -19.030 13.288 33.233 1.00 96.69 99 TYR A N 1
ATOM 816 C CA . TYR A 1 99 ? -20.420 13.356 32.811 1.00 96.69 99 TYR A CA 1
ATOM 817 C C . TYR A 1 99 ? -21.185 14.347 33.693 1.00 96.69 99 TYR A C 1
ATOM 819 O O . TYR A 1 99 ? -20.809 14.598 34.838 1.00 96.69 99 TYR A O 1
ATOM 827 N N . ASP A 1 100 ? -22.249 14.910 33.143 1.00 94.19 100 ASP A N 1
ATOM 828 C CA . ASP A 1 100 ? -23.137 15.845 33.813 1.00 94.19 100 ASP A CA 1
ATOM 829 C C . ASP A 1 100 ? -24.008 15.110 34.839 1.00 94.19 100 ASP A C 1
ATOM 831 O O . ASP A 1 100 ? -24.659 14.111 34.530 1.00 94.19 100 ASP A O 1
ATOM 835 N N . ALA A 1 101 ? -24.035 15.610 36.072 1.00 92.94 101 ALA A N 1
ATOM 836 C CA . ALA A 1 101 ? -24.789 14.993 37.157 1.00 92.94 101 ALA A CA 1
ATOM 837 C C . ALA A 1 101 ? -26.314 15.060 36.954 1.00 92.94 101 ALA A C 1
ATOM 839 O O . ALA A 1 101 ? -27.038 14.208 37.463 1.00 92.94 101 ALA A O 1
ATOM 840 N N . ASN A 1 102 ? -26.832 16.029 36.201 1.00 92.69 102 ASN A N 1
ATOM 841 C CA . ASN A 1 102 ? -28.268 16.249 36.043 1.00 92.69 102 ASN A CA 1
ATOM 842 C C . ASN A 1 102 ? -28.875 15.394 34.933 1.00 92.69 102 ASN A C 1
ATOM 844 O O . ASN A 1 102 ? -30.006 14.937 35.075 1.00 92.69 102 ASN A O 1
ATOM 848 N N . ASN A 1 103 ? -28.146 15.174 33.838 1.00 90.62 103 ASN A N 1
ATOM 849 C CA . ASN A 1 103 ? -28.668 14.461 32.664 1.00 90.62 103 ASN A CA 1
ATOM 850 C C . ASN A 1 103 ? -27.811 13.263 32.215 1.00 90.62 103 ASN A C 1
ATOM 852 O O . ASN A 1 103 ? -28.196 12.550 31.292 1.00 90.62 103 ASN A O 1
ATOM 856 N N . GLY A 1 104 ? -26.660 13.020 32.851 1.00 90.06 104 GLY A N 1
ATOM 857 C CA . GLY A 1 104 ? -25.764 11.912 32.525 1.00 90.06 104 GLY A CA 1
ATOM 858 C C . GLY A 1 104 ? -25.003 12.073 31.207 1.00 90.06 104 GLY A C 1
ATOM 859 O O . GLY A 1 104 ? -24.324 11.131 30.786 1.00 90.06 104 GLY A O 1
ATOM 860 N N . ARG A 1 105 ? -25.092 13.232 30.539 1.00 93.19 105 ARG A N 1
ATOM 861 C CA . ARG A 1 105 ? -24.410 13.469 29.266 1.00 93.19 105 ARG A CA 1
ATOM 862 C C . ARG A 1 105 ? -22.913 13.590 29.484 1.00 93.19 105 ARG A C 1
ATOM 864 O O . ARG A 1 105 ? -22.450 14.161 30.468 1.00 93.19 105 ARG A O 1
ATOM 871 N N . ARG A 1 106 ? -22.131 13.072 28.544 1.00 94.50 106 ARG A N 1
ATOM 872 C CA . ARG A 1 106 ? -20.677 13.225 28.565 1.00 94.50 106 ARG A CA 1
ATOM 873 C C . ARG A 1 106 ? -20.314 14.705 28.410 1.00 94.50 106 ARG A C 1
ATOM 875 O O . ARG A 1 106 ? -20.871 15.388 27.555 1.00 94.50 106 ARG A O 1
ATOM 882 N N . LEU A 1 107 ? -19.389 15.172 29.246 1.00 96.25 107 LEU A N 1
ATOM 883 C CA . LEU A 1 107 ? -18.909 16.553 29.254 1.00 96.25 107 LEU A CA 1
ATOM 884 C C . LEU A 1 107 ? -17.517 16.656 28.644 1.00 96.25 107 LEU A C 1
ATOM 886 O O . LEU A 1 107 ? -17.315 17.419 27.710 1.00 96.25 107 LEU A O 1
ATOM 890 N N . TYR A 1 108 ? -16.555 15.877 29.140 1.00 97.31 108 TYR A N 1
ATOM 891 C CA . TYR A 1 108 ? -15.185 15.899 28.626 1.00 97.31 108 TYR A CA 1
ATOM 892 C C . TYR A 1 108 ? -14.418 14.618 28.950 1.00 97.31 108 TYR A C 1
ATOM 894 O O . TYR A 1 108 ? -14.808 13.832 29.816 1.00 97.31 108 TYR A O 1
ATOM 902 N N . TYR A 1 109 ? -13.304 14.429 28.250 1.00 97.06 109 TYR A N 1
ATOM 903 C CA . TYR A 1 109 ? -12.295 13.411 28.516 1.00 97.06 109 TYR A CA 1
ATOM 904 C C . TYR A 1 109 ? -10.965 14.089 28.838 1.00 97.06 109 TYR A C 1
ATOM 906 O O . TYR A 1 109 ? -10.576 15.061 28.185 1.00 97.06 109 TYR A O 1
ATOM 914 N N . GLY A 1 110 ? -10.263 13.597 29.854 1.00 94.62 110 GLY A N 1
ATOM 915 C CA . GLY A 1 110 ? -9.030 14.228 30.307 1.00 94.62 110 GLY A CA 1
ATOM 916 C C . GLY A 1 110 ? -8.140 13.330 31.151 1.00 94.62 110 GLY A C 1
ATOM 917 O O . GLY A 1 110 ? -8.489 12.191 31.470 1.00 94.62 110 GLY A O 1
ATOM 918 N N . LEU A 1 111 ? -6.979 13.880 31.493 1.00 91.81 111 LEU A N 1
ATOM 919 C CA . LEU A 1 111 ? -5.988 13.283 32.377 1.00 91.81 111 LEU A CA 1
ATOM 920 C C . LEU A 1 111 ? -6.170 13.825 33.797 1.00 91.81 111 LEU A C 1
ATOM 922 O O . LEU A 1 111 ? -6.199 15.039 34.006 1.00 91.81 111 LEU A O 1
ATOM 926 N N . PHE A 1 112 ? -6.259 12.929 34.771 1.00 95.44 112 PHE A N 1
ATOM 927 C CA . PHE A 1 112 ? -6.446 13.237 36.182 1.00 95.44 112 PHE A CA 1
ATOM 928 C C . PHE A 1 112 ? -5.228 12.828 36.999 1.00 95.44 112 PHE A C 1
ATOM 930 O O . PHE A 1 112 ? -4.588 11.814 36.730 1.00 95.44 112 PHE A O 1
ATOM 937 N N . LEU A 1 113 ? -4.962 13.583 38.056 1.00 94.12 113 LEU A N 1
ATOM 938 C CA . LEU A 1 113 ? -3.993 13.237 39.081 1.00 94.12 113 LEU A CA 1
ATOM 939 C C . LEU A 1 113 ? -4.643 13.463 40.444 1.00 94.12 113 LEU A C 1
ATOM 941 O O . LEU A 1 113 ? -4.875 14.602 40.837 1.00 94.12 113 LEU A O 1
ATOM 945 N N . ASN A 1 114 ? -4.940 12.372 41.152 1.00 93.69 114 ASN A N 1
ATOM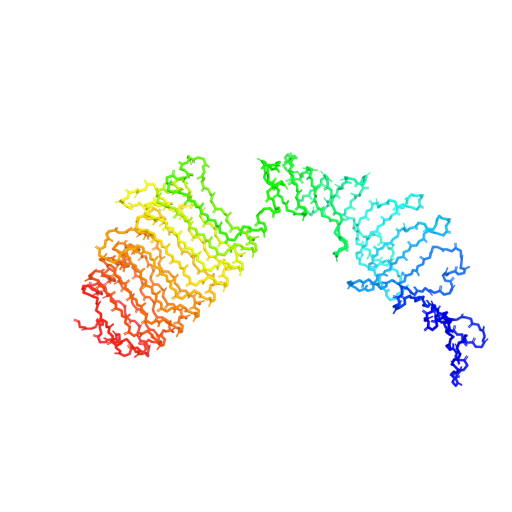 946 C CA . ASN A 1 114 ? -5.512 12.386 42.505 1.00 93.69 114 ASN A CA 1
ATOM 947 C C . ASN A 1 114 ? -6.778 13.261 42.596 1.00 93.69 114 ASN A C 1
ATOM 949 O O . ASN A 1 114 ? -6.821 14.255 43.313 1.00 93.69 114 ASN A O 1
ATOM 953 N N . ASP A 1 115 ? -7.794 12.915 41.804 1.00 95.06 115 ASP A N 1
ATOM 954 C CA . ASP A 1 115 ? -9.056 13.649 41.644 1.00 95.06 115 ASP A CA 1
ATOM 955 C C . ASP A 1 115 ? -8.960 15.037 40.985 1.00 95.06 115 ASP A C 1
ATOM 957 O O . ASP A 1 115 ? -9.998 15.560 40.583 1.00 95.06 115 ASP A O 1
ATOM 961 N N . ALA A 1 116 ? -7.777 15.611 40.763 1.00 93.25 116 ALA A N 1
ATOM 962 C CA . ALA A 1 116 ? -7.632 16.885 40.061 1.00 93.25 116 ALA A CA 1
ATOM 963 C C . ALA A 1 116 ? -7.465 16.684 38.546 1.00 93.25 116 ALA A C 1
ATOM 965 O O . ALA A 1 116 ? -6.579 15.947 38.106 1.00 93.25 116 ALA A O 1
ATOM 966 N N . LEU A 1 117 ? -8.284 17.366 37.739 1.00 94.94 117 LEU A N 1
ATOM 967 C CA . LEU A 1 117 ? -8.099 17.434 36.285 1.00 94.94 117 LEU A CA 1
ATOM 968 C C . LEU A 1 117 ? -6.797 18.184 35.975 1.00 94.94 117 LEU A C 1
ATOM 970 O O . LEU A 1 117 ? -6.620 19.310 36.426 1.00 94.94 117 LEU A O 1
ATOM 974 N N . GLN A 1 118 ? -5.914 17.561 35.200 1.00 93.06 118 GLN A N 1
ATOM 975 C CA . GLN A 1 118 ? -4.649 18.155 34.763 1.00 93.06 118 GLN A CA 1
ATOM 976 C C . GLN A 1 118 ? -4.783 18.757 33.369 1.00 93.06 118 GLN A C 1
ATOM 978 O O . GLN A 1 118 ? -4.464 19.920 33.148 1.00 93.06 118 GLN A O 1
ATOM 983 N N . ILE A 1 119 ? -5.269 17.953 32.423 1.00 87.75 119 ILE A N 1
ATOM 984 C CA . ILE A 1 119 ? -5.402 18.333 31.018 1.00 87.75 119 ILE A CA 1
ATOM 985 C C . ILE A 1 119 ? -6.723 17.798 30.503 1.00 87.75 119 ILE A C 1
ATOM 987 O O . ILE A 1 119 ? -7.060 16.629 30.708 1.00 87.75 119 ILE A O 1
ATOM 991 N N . LYS A 1 120 ? -7.453 18.654 29.795 1.00 93.31 120 LYS A N 1
ATOM 992 C CA . LYS A 1 120 ? -8.592 18.231 28.999 1.00 93.31 120 LYS A CA 1
ATOM 993 C C . LYS A 1 120 ? -8.119 17.894 27.586 1.00 93.31 120 LYS A C 1
ATOM 995 O O . LYS A 1 120 ? -7.424 18.690 26.969 1.00 93.31 120 LYS A O 1
ATOM 1000 N N . LEU A 1 121 ? -8.482 16.708 27.107 1.00 92.81 121 LEU A N 1
ATOM 1001 C CA . LEU A 1 121 ? -8.091 16.193 25.792 1.00 92.81 121 LEU A CA 1
ATOM 1002 C C . LEU A 1 121 ? -9.246 16.268 24.794 1.00 92.81 121 LEU A C 1
ATOM 1004 O O . LEU A 1 121 ? -9.018 16.507 23.614 1.00 92.81 121 LEU A O 1
ATOM 1008 N N . GLN A 1 122 ? -10.485 16.097 25.263 1.00 97.75 122 GLN A N 1
ATOM 1009 C CA . GLN A 1 122 ? -11.682 16.248 24.438 1.00 97.75 122 GLN A CA 1
ATOM 1010 C C . GLN A 1 122 ? -12.804 16.931 25.229 1.00 97.75 122 GLN A C 1
ATOM 1012 O O . GLN A 1 122 ? -12.992 16.628 26.407 1.00 97.75 122 GLN A O 1
ATOM 1017 N N . ASP A 1 123 ? -13.564 17.805 24.577 1.00 97.31 123 ASP A N 1
ATOM 1018 C CA . ASP A 1 123 ? -14.794 18.436 25.067 1.00 97.31 123 ASP A CA 1
ATOM 1019 C C . ASP A 1 123 ? -15.996 17.940 24.255 1.00 97.31 123 ASP A C 1
ATOM 1021 O O . ASP A 1 123 ? -15.941 17.921 23.032 1.00 97.31 123 ASP A O 1
ATOM 1025 N N . PHE A 1 124 ? -17.096 17.565 24.906 1.00 97.00 124 PHE A N 1
ATOM 1026 C CA . PHE A 1 124 ? -18.313 17.073 24.250 1.00 97.00 124 PHE A CA 1
ATOM 1027 C C . PHE A 1 124 ? -19.416 18.126 24.347 1.00 97.00 124 PHE A C 1
ATOM 1029 O O . PHE A 1 124 ? -20.066 18.286 25.385 1.00 97.00 124 PHE A O 1
ATOM 1036 N N . LEU A 1 125 ? -19.614 18.863 23.253 1.00 94.56 125 LEU A N 1
ATOM 1037 C CA . LEU A 1 125 ? -20.551 19.989 23.174 1.00 94.56 125 LEU A CA 1
ATOM 1038 C C . LEU A 1 125 ? -22.006 19.539 23.060 1.00 94.56 125 LEU A C 1
ATOM 1040 O O . LEU A 1 125 ? -22.896 20.227 23.570 1.00 94.56 125 LEU A O 1
ATOM 1044 N N . ASP A 1 126 ? -22.231 18.364 22.474 1.00 91.88 126 ASP A N 1
ATOM 1045 C CA . ASP A 1 126 ? -23.509 17.656 22.394 1.00 91.88 126 ASP A CA 1
ATOM 1046 C C . ASP A 1 126 ? -23.298 16.164 22.078 1.00 91.88 126 ASP A C 1
ATOM 1048 O O . ASP A 1 126 ? -22.174 15.654 22.121 1.00 91.88 126 ASP A O 1
ATOM 1052 N N . ASP A 1 127 ? -24.386 15.435 21.823 1.00 88.44 127 ASP A N 1
ATOM 1053 C CA . ASP A 1 127 ? -24.341 14.004 21.494 1.00 88.44 127 ASP A CA 1
ATOM 1054 C C . ASP A 1 127 ? -23.731 13.729 20.108 1.00 88.44 127 ASP A C 1
ATOM 1056 O O . ASP A 1 127 ? -23.511 12.575 19.741 1.00 88.44 127 ASP A O 1
ATOM 1060 N N . HIS A 1 128 ? -23.435 14.778 19.338 1.00 89.06 128 HIS A N 1
ATOM 1061 C CA . HIS A 1 128 ? -22.914 14.690 17.981 1.00 89.06 128 HIS A CA 1
ATOM 1062 C C . HIS A 1 128 ? -21.583 15.420 17.809 1.00 89.06 128 HIS A C 1
ATOM 1064 O O . HIS A 1 128 ? -20.794 15.003 16.975 1.00 89.06 128 HIS A O 1
ATOM 1070 N N . THR A 1 129 ? -21.291 16.448 18.604 1.00 93.69 129 THR A N 1
ATOM 1071 C CA . THR A 1 129 ? -20.155 17.350 18.402 1.00 93.69 129 THR A CA 1
ATOM 1072 C C . THR A 1 129 ? -19.145 17.266 19.540 1.00 93.69 129 THR A C 1
ATOM 1074 O O . THR A 1 129 ? -19.478 17.417 20.718 1.00 93.69 129 THR A O 1
ATOM 1077 N N . MET A 1 130 ? -17.877 17.113 19.169 1.00 96.62 130 MET A N 1
ATOM 1078 C CA . MET A 1 130 ? -16.725 17.093 20.061 1.00 96.62 130 MET A CA 1
ATOM 1079 C C . MET A 1 130 ? -15.674 18.116 19.610 1.00 96.62 130 MET A C 1
ATOM 1081 O O . MET A 1 130 ? -15.509 18.362 18.415 1.00 96.62 130 MET A O 1
ATOM 1085 N N . ILE A 1 131 ? -14.946 18.687 20.568 1.00 96.00 131 ILE A N 1
ATOM 1086 C CA . ILE A 1 131 ? -13.659 19.349 20.353 1.00 96.00 131 ILE A CA 1
ATOM 1087 C C . ILE A 1 131 ? -12.558 18.406 20.834 1.00 96.00 131 ILE A C 1
ATOM 1089 O O . ILE A 1 131 ? -12.657 17.878 21.936 1.00 96.00 131 ILE A O 1
ATOM 1093 N N . GLU A 1 132 ? -11.512 18.201 20.046 1.00 95.94 132 GLU A N 1
ATOM 1094 C CA . GLU A 1 132 ? -10.322 17.445 20.443 1.00 95.94 132 GLU A CA 1
ATOM 1095 C C . GLU A 1 132 ? -9.092 18.349 20.406 1.00 95.94 132 GLU A C 1
ATOM 1097 O O . GLU A 1 132 ? -8.877 19.085 19.441 1.00 95.94 132 GLU A O 1
ATOM 1102 N N . TYR A 1 133 ? -8.301 18.286 21.475 1.00 90.62 133 TYR A N 1
ATOM 1103 C CA . TYR A 1 133 ? -7.116 19.104 21.681 1.00 90.62 133 TYR A CA 1
ATOM 1104 C C . TYR A 1 133 ? -5.859 18.274 21.415 1.00 90.62 133 TYR A C 1
ATOM 1106 O O . TYR A 1 133 ? -5.535 17.361 22.178 1.00 90.62 133 TYR A O 1
ATOM 1114 N N . HIS A 1 134 ? -5.131 18.617 20.355 1.00 83.56 134 HIS A N 1
ATOM 1115 C CA . HIS A 1 134 ? -3.797 18.104 20.067 1.00 83.56 134 HIS A CA 1
ATOM 1116 C C . HIS A 1 134 ? -2.781 19.264 20.143 1.00 83.56 134 HIS A C 1
ATOM 1118 O O . HIS A 1 134 ? -3.147 20.408 19.875 1.00 83.56 134 HIS A O 1
ATOM 1124 N N . PRO A 1 135 ? -1.499 19.031 20.490 1.00 77.56 135 PRO A N 1
ATOM 1125 C CA . PRO A 1 135 ? -0.510 20.112 20.595 1.00 77.56 135 PRO A CA 1
ATOM 1126 C C . PRO A 1 135 ? -0.324 20.959 19.328 1.00 77.56 135 PRO A C 1
ATOM 1128 O O . PRO A 1 135 ? 0.102 22.104 19.419 1.00 77.56 135 PRO A O 1
ATOM 1131 N N . THR A 1 136 ? -0.611 20.391 18.157 1.00 78.88 136 THR A N 1
ATOM 1132 C CA . THR A 1 136 ? -0.399 21.026 16.844 1.00 78.88 136 THR A CA 1
ATOM 1133 C C . THR A 1 136 ? -1.693 21.396 16.126 1.00 78.88 136 THR A C 1
ATOM 1135 O O . THR A 1 136 ? -1.652 22.121 15.134 1.00 78.88 136 THR A O 1
ATOM 1138 N N . GLU A 1 137 ? -2.831 20.871 16.582 1.00 86.81 137 GLU A N 1
ATOM 1139 C CA . GLU A 1 137 ? -4.116 21.054 15.916 1.00 86.81 137 GLU A CA 1
ATOM 1140 C C . GLU A 1 137 ? -5.294 20.951 16.887 1.00 86.81 137 GLU A C 1
ATOM 1142 O O . GLU A 1 137 ? -5.253 20.240 17.891 1.00 86.81 137 GLU A O 1
ATOM 1147 N N . ILE A 1 138 ? -6.378 21.645 16.559 1.00 90.38 138 ILE A N 1
ATOM 1148 C CA . ILE A 1 138 ? -7.652 21.550 17.267 1.00 90.38 138 ILE A CA 1
ATOM 1149 C C . ILE A 1 138 ? -8.698 21.065 16.275 1.00 90.38 138 ILE A C 1
ATOM 1151 O O . ILE A 1 138 ? -8.919 21.689 15.238 1.00 90.38 138 ILE A O 1
ATOM 1155 N N . TYR A 1 139 ? -9.369 19.970 16.608 1.00 94.38 139 TYR A N 1
ATOM 1156 C CA . TYR A 1 139 ? -10.501 19.469 15.839 1.00 94.38 139 TYR A CA 1
ATOM 1157 C C . TYR A 1 139 ? -11.809 19.883 16.501 1.00 94.38 139 TYR A C 1
ATOM 1159 O O . TYR A 1 139 ? -11.939 19.791 17.718 1.00 94.38 139 TYR A O 1
ATOM 1167 N N . ARG A 1 140 ? -12.801 20.282 15.704 1.00 95.12 140 ARG A N 1
ATOM 1168 C CA . ARG A 1 140 ? -14.188 20.468 16.132 1.00 95.12 140 ARG A CA 1
ATOM 1169 C C . ARG A 1 140 ? -15.120 19.802 15.133 1.00 95.12 140 ARG A C 1
ATOM 1171 O O . ARG A 1 140 ? -15.231 20.264 14.003 1.00 95.12 140 ARG A O 1
ATOM 1178 N N . GLY A 1 141 ? -15.854 18.781 15.548 1.00 94.62 141 GLY A N 1
ATOM 1179 C CA . GLY A 1 141 ? -16.807 18.134 14.656 1.00 94.62 141 GLY A CA 1
ATOM 1180 C C . GLY A 1 141 ? -17.424 16.876 15.223 1.00 94.62 141 GLY A C 1
ATOM 1181 O O . GLY A 1 141 ? -17.428 16.654 16.433 1.00 94.62 141 GLY A O 1
ATOM 1182 N N . GLY A 1 142 ? -17.941 16.056 14.320 1.00 93.25 142 GLY A N 1
ATOM 1183 C CA . GLY A 1 142 ? -18.588 14.802 14.644 1.00 93.25 142 GLY A CA 1
ATOM 1184 C C . GLY A 1 142 ? -17.682 13.824 15.406 1.00 93.25 142 GLY A C 1
ATOM 1185 O O . GLY A 1 142 ? -16.459 13.800 15.209 1.00 93.25 142 GLY A O 1
ATOM 1186 N N . TYR A 1 143 ? -18.265 12.978 16.255 1.00 94.12 143 TYR A N 1
ATOM 1187 C CA . TYR A 1 143 ? -17.535 11.896 16.917 1.00 94.12 143 TYR A CA 1
ATOM 1188 C C . TYR A 1 143 ? -18.345 10.602 17.003 1.00 94.12 143 TYR A C 1
ATOM 1190 O O . TYR A 1 143 ? -19.571 10.595 16.922 1.00 94.12 143 TYR A O 1
ATOM 1198 N N . ALA A 1 144 ? -17.638 9.490 17.195 1.00 90.25 144 ALA A N 1
ATOM 1199 C CA . ALA A 1 144 ? -18.218 8.189 17.498 1.00 90.25 144 ALA A CA 1
ATOM 1200 C C . ALA A 1 144 ? -17.558 7.596 18.747 1.00 90.25 144 ALA A C 1
ATOM 1202 O O . ALA A 1 144 ? -16.346 7.712 18.941 1.00 90.25 144 ALA A O 1
ATOM 1203 N N . PHE A 1 145 ? -18.354 6.941 19.594 1.00 87.88 145 PHE A N 1
ATOM 1204 C CA . PHE A 1 145 ? -17.857 6.219 20.764 1.00 87.88 145 PHE A CA 1
ATOM 1205 C C . PHE A 1 145 ? -17.604 4.749 20.416 1.00 87.88 145 PHE A C 1
ATOM 1207 O O . PHE A 1 145 ? -18.525 4.017 20.061 1.00 87.88 145 PHE A O 1
ATOM 1214 N N . LEU A 1 146 ? -16.354 4.310 20.541 1.00 82.94 146 LEU A N 1
ATOM 1215 C CA . LEU A 1 146 ? -15.955 2.924 20.321 1.00 82.94 146 LEU A CA 1
ATOM 1216 C C . LEU A 1 146 ? -16.079 2.144 21.634 1.00 82.94 146 LEU A C 1
ATOM 1218 O O . LEU A 1 146 ? -15.181 2.186 22.474 1.00 82.94 146 LEU A O 1
ATOM 1222 N N . GLU A 1 147 ? -17.179 1.408 21.819 1.00 77.88 147 GLU A N 1
ATOM 1223 C CA . GLU A 1 147 ? -17.453 0.680 23.070 1.00 77.88 147 GLU A CA 1
ATOM 1224 C C . GLU A 1 147 ? -16.362 -0.336 23.438 1.00 77.88 147 GLU A C 1
ATOM 1226 O O . GLU A 1 147 ? -16.015 -0.472 24.612 1.00 77.88 147 GLU A O 1
ATOM 1231 N N . ASN A 1 148 ? -15.785 -1.026 22.449 1.00 72.12 148 ASN A N 1
ATOM 1232 C CA . ASN A 1 148 ? -14.729 -2.017 22.679 1.00 72.12 148 ASN A CA 1
ATOM 1233 C C . ASN A 1 148 ? -13.427 -1.397 23.200 1.00 72.12 148 ASN A C 1
ATOM 1235 O O . ASN A 1 148 ? -12.687 -2.057 23.923 1.00 72.12 148 ASN A O 1
ATOM 1239 N N . GLU A 1 149 ? -13.155 -0.147 22.836 1.00 76.81 149 GLU A N 1
ATOM 1240 C CA . GLU A 1 149 ? -11.910 0.558 23.154 1.00 76.81 149 GLU A CA 1
ATOM 1241 C C . GLU A 1 149 ? -12.110 1.609 24.253 1.00 76.81 149 GLU A C 1
ATOM 1243 O O . GLU A 1 149 ? -11.138 2.165 24.749 1.00 76.81 149 GLU A O 1
ATOM 1248 N N . GLN A 1 150 ? -13.365 1.864 24.652 1.00 80.81 150 GLN A N 1
ATOM 1249 C CA . GLN A 1 150 ? -13.757 2.904 25.607 1.00 80.81 150 GLN A CA 1
ATOM 1250 C C . GLN A 1 150 ? -13.155 4.275 25.253 1.00 80.81 150 GLN A C 1
ATOM 1252 O O . GLN A 1 150 ? -12.681 4.991 26.129 1.00 80.81 150 GLN A O 1
ATOM 1257 N N . ARG A 1 151 ? -13.191 4.667 23.972 1.00 86.69 151 ARG A N 1
ATOM 1258 C CA . ARG A 1 151 ? -12.687 5.972 23.511 1.00 86.69 151 ARG A CA 1
ATOM 1259 C C . ARG A 1 151 ? -13.610 6.636 22.496 1.00 86.69 151 ARG A C 1
ATOM 1261 O O . ARG A 1 151 ? -14.372 5.957 21.809 1.00 86.69 151 ARG A O 1
ATOM 1268 N N . CYS A 1 152 ? -13.531 7.962 22.403 1.00 90.12 152 CYS A N 1
ATOM 1269 C CA . CYS A 1 152 ? -14.188 8.732 21.348 1.00 90.12 152 CYS A CA 1
ATOM 1270 C C . CYS A 1 152 ? -13.188 9.047 20.241 1.00 90.12 152 CYS A C 1
ATOM 1272 O O . CYS A 1 152 ? -12.057 9.436 20.528 1.00 90.12 152 CYS A O 1
ATOM 1274 N N . VAL A 1 153 ? -13.617 8.881 18.995 1.00 90.62 153 VAL A N 1
ATOM 1275 C CA . VAL A 1 153 ? -12.821 9.172 17.797 1.00 90.62 153 VAL A CA 1
ATOM 1276 C C . VAL A 1 153 ? -13.586 10.117 16.877 1.00 90.62 153 VAL A C 1
ATOM 1278 O O . VAL A 1 153 ? -14.819 10.118 16.885 1.00 90.62 153 VAL A O 1
ATOM 1281 N N . ARG A 1 154 ? -12.864 10.891 16.059 1.00 92.88 154 ARG A N 1
ATOM 1282 C CA . ARG A 1 154 ? -13.445 11.768 15.028 1.00 92.88 154 ARG A CA 1
ATOM 1283 C C . ARG A 1 154 ? -14.307 10.947 14.062 1.00 92.88 154 ARG A C 1
ATOM 1285 O O . ARG A 1 154 ? -13.873 9.899 13.581 1.00 92.88 154 ARG A O 1
ATOM 1292 N N . HIS A 1 155 ? -15.533 11.375 13.790 1.00 87.12 155 HIS A N 1
ATOM 1293 C CA . HIS A 1 155 ? -16.439 10.655 12.892 1.00 87.12 155 HIS A CA 1
ATOM 1294 C C . HIS A 1 155 ? -17.521 11.586 12.347 1.00 87.12 155 HIS A C 1
ATOM 1296 O O . HIS A 1 155 ? -18.177 12.272 13.113 1.00 87.12 155 HIS A O 1
ATOM 1302 N N . GLY A 1 156 ? -17.769 11.564 11.044 1.00 82.88 156 GLY A N 1
ATOM 1303 C CA . GLY A 1 156 ? -18.625 12.531 10.368 1.00 82.88 156 GLY A CA 1
ATOM 1304 C C . GLY A 1 156 ? -17.873 13.816 10.025 1.00 82.88 156 GLY A C 1
ATOM 1305 O O . GLY A 1 156 ? -16.647 13.834 9.945 1.00 82.88 156 GLY A O 1
ATOM 1306 N N . HIS A 1 157 ? -18.618 14.887 9.785 1.00 85.19 157 HIS A N 1
ATOM 1307 C CA . HIS A 1 157 ? -18.060 16.166 9.362 1.00 85.19 157 HIS A CA 1
ATOM 1308 C C . HIS A 1 157 ? -17.405 16.923 10.524 1.00 85.19 157 HIS A C 1
ATOM 1310 O O . HIS A 1 157 ? -17.959 16.975 11.626 1.00 85.19 157 HIS A O 1
ATOM 1316 N N . GLY A 1 158 ? -16.261 17.556 10.276 1.00 89.12 158 GLY A N 1
ATOM 1317 C CA . GLY A 1 158 ? -15.614 18.426 11.246 1.00 89.12 158 GLY A CA 1
ATOM 1318 C C . GLY A 1 158 ? -14.586 19.367 10.640 1.00 89.12 158 GLY A C 1
ATOM 1319 O O . GLY A 1 158 ? -14.177 19.227 9.495 1.00 89.12 158 GLY A O 1
ATOM 1320 N N . THR A 1 159 ? -14.158 20.332 11.438 1.00 88.69 159 THR A N 1
ATOM 1321 C CA . THR A 1 159 ? -13.170 21.341 11.073 1.00 88.69 159 THR A CA 1
ATOM 1322 C C . THR A 1 159 ? -11.891 21.111 11.871 1.00 88.69 159 THR A C 1
ATOM 1324 O O . THR A 1 159 ? -11.948 20.925 13.087 1.00 88.69 159 THR A O 1
ATOM 1327 N N . VAL A 1 160 ? -10.741 21.142 11.205 1.00 89.94 160 VAL A N 1
ATOM 1328 C CA . VAL A 1 160 ? -9.410 21.076 11.820 1.00 89.94 160 VAL A CA 1
ATOM 1329 C C . VAL A 1 160 ? -8.748 22.444 11.700 1.00 89.94 160 VAL A C 1
ATOM 1331 O O . VAL A 1 160 ? -8.705 23.029 10.619 1.00 89.94 160 VAL A O 1
ATOM 1334 N N . VAL A 1 161 ? -8.232 22.965 12.809 1.00 85.56 161 VAL A N 1
ATOM 1335 C CA . VAL A 1 161 ? -7.433 24.192 12.855 1.00 85.56 161 VAL A CA 1
ATOM 1336 C C . VAL A 1 161 ? -6.009 23.803 13.209 1.00 85.56 161 VAL A C 1
ATOM 1338 O O . VAL A 1 161 ? -5.757 23.324 14.312 1.00 85.56 161 VAL A O 1
ATOM 1341 N N . ILE A 1 162 ? -5.091 24.004 12.271 1.00 84.31 162 ILE A N 1
ATOM 1342 C CA . ILE A 1 162 ? -3.654 23.801 12.470 1.00 84.31 162 ILE A CA 1
ATOM 1343 C C . ILE A 1 162 ? -3.048 25.165 12.788 1.00 84.31 162 ILE A C 1
ATOM 1345 O O . ILE A 1 162 ? -3.421 26.155 12.157 1.00 84.31 162 ILE A O 1
ATOM 1349 N N . ASP A 1 163 ? -2.131 25.227 13.752 1.00 77.00 163 ASP A N 1
ATOM 1350 C CA . ASP A 1 163 ? -1.529 26.493 14.178 1.00 77.00 163 ASP A CA 1
ATOM 1351 C C . ASP A 1 163 ? -0.979 27.305 12.986 1.00 77.00 163 ASP A C 1
ATOM 1353 O O . ASP A 1 163 ? -0.279 26.781 12.115 1.00 77.00 163 ASP A O 1
ATOM 1357 N N . GLY A 1 164 ? -1.361 28.582 12.918 1.00 69.38 164 GLY A N 1
ATOM 1358 C CA . GLY A 1 164 ? -1.007 29.498 11.830 1.00 69.38 164 GLY A CA 1
ATOM 1359 C C . GLY A 1 164 ? -1.741 29.307 10.492 1.00 69.38 164 GLY A C 1
ATOM 1360 O O . GLY A 1 164 ? -1.512 30.108 9.586 1.00 69.38 164 GLY A O 1
ATOM 1361 N N . ASN A 1 165 ? -2.632 28.317 10.349 1.00 71.81 165 ASN A N 1
ATOM 1362 C CA . ASN A 1 165 ? -3.370 28.045 9.109 1.00 71.81 165 ASN A CA 1
ATOM 1363 C C . ASN A 1 165 ? -4.884 28.322 9.227 1.00 71.81 165 ASN A C 1
ATOM 1365 O O . ASN A 1 165 ? -5.454 28.245 10.318 1.00 71.81 165 ASN A O 1
ATOM 1369 N N . PRO A 1 166 ? -5.572 28.612 8.105 1.00 70.56 166 PRO A N 1
ATOM 1370 C CA . PRO A 1 166 ? -7.031 28.678 8.073 1.00 70.56 166 PRO A CA 1
ATOM 1371 C C . PRO A 1 166 ? -7.679 27.338 8.474 1.00 70.56 166 PRO A C 1
ATOM 1373 O O . PRO A 1 166 ? -7.112 26.283 8.181 1.00 70.56 166 PRO A O 1
ATOM 1376 N N . PRO A 1 167 ? -8.878 27.353 9.089 1.00 80.12 167 PRO A N 1
ATOM 1377 C CA . PRO A 1 167 ? -9.632 26.135 9.377 1.00 80.12 167 PRO A CA 1
ATOM 1378 C C . PRO A 1 167 ? -9.940 25.339 8.100 1.00 80.12 167 PRO A C 1
ATOM 1380 O O . PRO A 1 167 ? -10.382 25.914 7.106 1.00 80.12 167 PRO A O 1
ATOM 1383 N N . VAL A 1 168 ? -9.751 24.019 8.143 1.00 78.31 168 VAL A N 1
ATOM 1384 C CA . VAL A 1 168 ? -10.031 23.097 7.031 1.00 78.31 168 VAL A CA 1
ATOM 1385 C C . VAL A 1 168 ? -11.187 22.178 7.408 1.00 78.31 168 VAL A C 1
ATOM 1387 O O . VAL A 1 168 ? -11.153 21.532 8.453 1.00 78.31 168 VAL A O 1
ATOM 1390 N N . GLU A 1 169 ? -12.217 22.105 6.567 1.00 83.81 169 GLU A N 1
ATOM 1391 C CA . GLU A 1 169 ? -13.319 21.153 6.734 1.00 83.81 169 GLU A CA 1
ATOM 1392 C C . GLU A 1 169 ? -12.960 19.784 6.159 1.00 83.81 169 GLU A C 1
ATOM 1394 O O . GLU A 1 169 ? -12.450 19.681 5.044 1.00 83.81 169 GLU A O 1
ATOM 1399 N N . VAL A 1 170 ? -13.241 18.720 6.911 1.00 77.25 170 VAL A N 1
ATOM 1400 C CA . VAL A 1 170 ? -12.927 17.342 6.536 1.00 77.25 170 VAL A CA 1
ATOM 1401 C C . VAL A 1 170 ? -13.980 16.378 7.082 1.00 77.25 170 VAL A C 1
ATOM 1403 O O . VAL A 1 170 ? -14.562 16.599 8.144 1.00 77.25 170 VAL A O 1
ATOM 1406 N N . ASN A 1 171 ? -14.234 15.282 6.368 1.00 80.31 171 ASN A N 1
ATOM 1407 C CA . ASN A 1 171 ? -15.068 14.195 6.876 1.00 80.31 171 ASN A CA 1
ATOM 1408 C C . ASN A 1 171 ? -14.192 13.104 7.486 1.00 80.31 171 ASN A C 1
ATOM 1410 O O . ASN A 1 171 ? -13.139 12.781 6.957 1.00 80.31 171 ASN A O 1
ATOM 1414 N N . TRP A 1 172 ? -14.653 12.493 8.567 1.00 80.50 172 TRP A N 1
ATOM 1415 C CA . TRP A 1 172 ? -13.944 11.439 9.278 1.00 80.50 172 TRP A CA 1
ATOM 1416 C C . TRP A 1 172 ? -14.775 10.164 9.316 1.00 80.50 172 TRP A C 1
ATOM 1418 O O . TRP A 1 172 ? -15.998 10.206 9.440 1.00 80.50 172 TRP A O 1
ATOM 1428 N N . VAL A 1 173 ? -14.126 9.006 9.276 1.00 78.12 173 VAL A N 1
ATOM 1429 C CA . VAL A 1 173 ? -14.770 7.719 9.549 1.00 78.12 173 VAL A CA 1
ATOM 1430 C C . VAL A 1 173 ? -13.945 6.992 10.599 1.00 78.12 173 VAL A C 1
ATOM 1432 O O . VAL A 1 173 ? -12.888 6.446 10.313 1.00 78.12 173 VAL A O 1
ATOM 1435 N N . TYR A 1 174 ? -14.432 7.013 11.843 1.00 79.56 174 TYR A N 1
ATOM 1436 C CA . TYR A 1 174 ? -13.829 6.301 12.978 1.00 79.56 174 TYR A CA 1
ATOM 1437 C C . TYR A 1 174 ? -12.340 6.631 13.206 1.00 79.56 174 TYR A C 1
ATOM 1439 O O . TYR A 1 174 ? -11.522 5.751 13.458 1.00 79.56 174 TYR A O 1
ATOM 1447 N N . GLY A 1 175 ? -11.991 7.916 13.143 1.00 76.44 175 GLY A N 1
ATOM 1448 C CA . GLY A 1 175 ? -10.630 8.417 13.342 1.00 76.44 175 GLY A CA 1
ATOM 1449 C C . GLY A 1 175 ? -9.772 8.447 12.078 1.00 76.44 175 GLY A C 1
ATOM 1450 O O . GLY A 1 175 ? -8.628 8.876 12.158 1.00 76.44 175 GLY A O 1
ATOM 1451 N N . VAL A 1 176 ? -10.313 8.041 10.924 1.00 72.88 176 VAL A N 1
ATOM 1452 C CA . VAL A 1 176 ? -9.638 8.147 9.623 1.00 72.88 176 VAL A CA 1
ATOM 1453 C C . VAL A 1 176 ? -10.156 9.363 8.865 1.00 72.88 176 VAL A C 1
ATOM 1455 O O . VAL A 1 176 ? -11.367 9.516 8.698 1.00 72.88 176 VAL A O 1
ATOM 1458 N N . GLU A 1 177 ? -9.240 10.220 8.421 1.00 78.50 177 GLU A N 1
ATOM 1459 C CA . GLU A 1 177 ? -9.538 11.386 7.596 1.00 78.50 177 GLU A CA 1
ATOM 1460 C C . GLU A 1 177 ? -9.953 10.947 6.187 1.00 78.50 177 GLU A C 1
ATOM 1462 O O . GLU A 1 177 ? -9.242 10.198 5.516 1.00 78.50 177 GLU A O 1
ATOM 1467 N N . MET A 1 178 ? -11.108 11.415 5.729 1.00 62.16 178 MET A N 1
ATOM 1468 C CA . MET A 1 178 ? -11.623 11.152 4.394 1.00 62.16 178 MET A CA 1
ATOM 1469 C C . MET A 1 178 ? -11.447 12.413 3.551 1.00 62.16 178 MET A C 1
ATOM 1471 O O . MET A 1 178 ? -12.078 13.440 3.812 1.00 62.16 178 MET A O 1
ATOM 1475 N N . GLY A 1 179 ? -10.625 12.316 2.504 1.00 55.72 179 GLY A N 1
ATOM 1476 C CA . GLY A 1 179 ? -10.540 13.347 1.470 1.00 55.72 179 GLY A CA 1
ATOM 1477 C C . GLY A 1 179 ? -11.913 13.656 0.854 1.00 55.72 179 GLY A C 1
ATOM 1478 O O . GLY A 1 179 ? -12.845 12.847 0.933 1.00 55.72 179 GLY A O 1
ATOM 1479 N N . TRP A 1 180 ? -12.040 14.850 0.273 1.00 42.91 180 TRP A N 1
ATOM 1480 C CA . TRP A 1 180 ? -13.283 15.404 -0.271 1.00 42.91 180 TRP A CA 1
ATOM 1481 C C . TRP A 1 180 ? -13.802 14.603 -1.483 1.00 42.91 180 TRP A C 1
ATOM 1483 O O . TRP A 1 180 ? -13.528 14.983 -2.611 1.00 42.91 180 TRP A O 1
ATOM 1493 N N . ASP A 1 181 ? -14.505 13.488 -1.240 1.00 49.28 181 ASP A N 1
ATOM 1494 C CA . ASP A 1 181 ? -15.612 12.932 -2.057 1.00 49.28 181 ASP A CA 1
ATOM 1495 C C . ASP A 1 181 ? -16.016 11.536 -1.541 1.00 49.28 181 ASP A C 1
ATOM 1497 O O . ASP A 1 181 ? -15.356 10.560 -1.882 1.00 49.28 181 ASP A O 1
ATOM 1501 N N . ASN A 1 182 ? -17.050 11.376 -0.688 1.00 47.22 182 ASN A N 1
ATOM 1502 C CA . ASN A 1 182 ? -17.311 10.049 -0.078 1.00 47.22 182 ASN A CA 1
ATOM 1503 C C . ASN A 1 182 ? -18.746 9.693 0.384 1.00 47.22 182 ASN A C 1
ATOM 1505 O O . ASN A 1 182 ? -18.923 8.888 1.297 1.00 47.22 182 ASN A O 1
ATOM 1509 N N . ALA A 1 183 ? -19.799 10.175 -0.286 1.00 46.94 183 ALA A N 1
ATOM 1510 C CA . ALA A 1 183 ? -21.142 9.584 -0.119 1.00 46.94 183 ALA A CA 1
ATOM 1511 C C . ALA A 1 183 ? -21.273 8.196 -0.796 1.00 46.94 183 ALA A C 1
ATOM 1513 O O . ALA A 1 183 ? -22.084 7.365 -0.387 1.00 46.94 183 ALA A O 1
ATOM 1514 N N . LEU A 1 184 ? -20.454 7.925 -1.820 1.00 43.25 184 LEU A N 1
ATOM 1515 C CA . LEU A 1 184 ? -20.452 6.669 -2.576 1.00 43.25 184 LEU A CA 1
ATOM 1516 C C . LEU A 1 184 ? -19.761 5.530 -1.802 1.00 43.25 184 LEU A C 1
ATOM 1518 O O . LEU A 1 184 ? -20.271 4.414 -1.760 1.00 43.25 184 LEU A O 1
ATOM 1522 N N . MET A 1 185 ? -18.646 5.809 -1.116 1.00 42.62 185 MET A N 1
ATOM 1523 C CA . MET A 1 185 ? -17.869 4.767 -0.428 1.00 42.62 185 MET A CA 1
ATOM 1524 C C . MET A 1 185 ? -18.540 4.234 0.841 1.00 42.62 185 MET A C 1
ATOM 1526 O O . MET A 1 185 ? -18.379 3.058 1.153 1.00 42.62 185 MET A O 1
ATOM 1530 N N . GLN A 1 186 ? -19.366 5.028 1.534 1.00 45.75 186 GLN A N 1
ATOM 1531 C CA . GLN A 1 186 ? -20.145 4.534 2.682 1.00 45.75 186 GLN A CA 1
ATOM 1532 C C . GLN A 1 186 ? -21.169 3.457 2.293 1.00 45.75 186 GLN A C 1
ATOM 1534 O O . GLN A 1 186 ? -21.451 2.568 3.093 1.00 45.75 186 GLN A O 1
ATOM 1539 N N . LYS A 1 187 ? -21.683 3.490 1.056 1.00 49.66 187 LYS A N 1
ATOM 1540 C CA . LYS A 1 187 ? -22.539 2.425 0.511 1.00 49.66 187 LYS A CA 1
ATOM 1541 C C . LYS A 1 187 ? -21.748 1.199 0.055 1.00 49.66 187 LYS A C 1
ATOM 1543 O O . LYS A 1 187 ? -22.269 0.094 0.140 1.00 49.66 187 LYS A O 1
ATOM 1548 N N . LEU A 1 188 ? -20.509 1.388 -0.396 1.00 42.06 188 LEU A N 1
ATOM 1549 C CA . LEU A 1 188 ? -19.683 0.326 -0.974 1.00 42.06 188 LEU A CA 1
ATOM 1550 C C . LEU A 1 188 ? -18.854 -0.450 0.071 1.00 42.06 188 LEU A C 1
ATOM 1552 O O . LEU A 1 188 ? -18.423 -1.561 -0.209 1.00 42.06 188 LEU A O 1
ATOM 1556 N N . LEU A 1 189 ? -18.618 0.076 1.282 1.00 45.97 189 LEU A N 1
ATOM 1557 C CA . LEU A 1 189 ? -17.803 -0.579 2.331 1.00 45.97 189 LEU A CA 1
ATOM 1558 C C . LEU A 1 189 ? -18.225 -2.027 2.695 1.00 45.97 189 LEU A C 1
ATOM 1560 O O . LEU A 1 189 ? -17.342 -2.874 2.857 1.00 45.97 189 LEU A O 1
ATOM 1564 N N . PRO A 1 190 ? -19.526 -2.373 2.795 1.00 52.00 190 PRO A N 1
ATOM 1565 C CA . PRO A 1 190 ? -19.956 -3.763 2.960 1.00 52.00 190 PRO A CA 1
ATOM 1566 C C . PRO A 1 190 ? -19.614 -4.638 1.747 1.00 52.00 190 PRO A C 1
ATOM 1568 O O . PRO A 1 190 ? -19.256 -5.801 1.918 1.00 52.00 190 PRO A O 1
ATOM 1571 N N . GLU A 1 191 ? -19.671 -4.078 0.536 1.00 50.50 191 GLU A N 1
ATOM 1572 C CA . GLU A 1 191 ? -19.290 -4.767 -0.699 1.00 50.50 191 GLU A CA 1
ATOM 1573 C C . GLU A 1 191 ? -17.769 -4.976 -0.754 1.00 50.50 191 GLU A C 1
ATOM 1575 O O . GLU A 1 191 ? -17.339 -6.100 -0.996 1.00 50.50 191 GLU A O 1
ATOM 1580 N N . PHE A 1 192 ? -16.945 -3.979 -0.402 1.00 48.28 192 PHE A N 1
ATOM 1581 C CA . PHE A 1 192 ? -15.474 -4.082 -0.353 1.00 48.28 192 PHE A CA 1
ATOM 1582 C C . PHE A 1 192 ? -14.963 -5.176 0.596 1.00 48.28 192 PHE A C 1
ATOM 1584 O O . PHE A 1 192 ? -13.972 -5.840 0.288 1.00 48.28 192 PHE A O 1
ATOM 1591 N N . ASN A 1 193 ? -15.670 -5.440 1.699 1.00 57.75 193 ASN A N 1
ATOM 1592 C CA . ASN A 1 193 ? -15.362 -6.555 2.601 1.00 57.75 193 ASN A CA 1
ATOM 1593 C C . ASN A 1 193 ? -15.725 -7.937 2.029 1.00 57.75 193 ASN A C 1
ATOM 1595 O O . ASN A 1 193 ? -15.357 -8.953 2.617 1.00 57.75 193 ASN A O 1
ATOM 1599 N N . THR A 1 194 ? -16.414 -7.999 0.889 1.00 61.50 194 THR A N 1
ATOM 1600 C CA . THR A 1 194 ? -16.685 -9.240 0.146 1.00 61.50 194 THR A CA 1
ATOM 1601 C C . THR A 1 194 ? -15.856 -9.379 -1.126 1.00 61.50 194 THR A C 1
ATOM 1603 O O . THR A 1 194 ? -15.798 -10.475 -1.680 1.00 61.50 194 THR A O 1
ATOM 1606 N N . ILE A 1 195 ? -15.189 -8.314 -1.590 1.00 67.88 195 ILE A N 1
ATOM 1607 C CA . ILE A 1 195 ? -14.417 -8.363 -2.834 1.00 67.88 195 ILE A CA 1
ATOM 1608 C C . ILE A 1 195 ? -13.217 -9.287 -2.639 1.00 67.88 195 ILE A C 1
ATOM 1610 O O . ILE A 1 195 ? -12.225 -8.942 -2.001 1.00 67.88 195 ILE A O 1
ATOM 1614 N N . THR A 1 196 ? -13.309 -10.471 -3.235 1.00 82.94 196 THR A N 1
ATOM 1615 C CA . THR A 1 196 ? -12.214 -11.441 -3.312 1.00 82.94 196 THR A CA 1
ATOM 1616 C C . THR A 1 196 ? -11.355 -11.236 -4.548 1.00 82.94 196 THR A C 1
ATOM 1618 O O . THR A 1 196 ? -10.205 -11.663 -4.575 1.00 82.94 196 THR A O 1
ATOM 1621 N N . THR A 1 197 ? -11.885 -10.583 -5.578 1.00 81.88 197 THR A N 1
ATOM 1622 C CA . THR A 1 197 ? -11.201 -10.410 -6.859 1.00 81.88 197 THR A CA 1
ATOM 1623 C C . THR A 1 197 ? -11.388 -8.992 -7.376 1.00 81.88 197 THR A C 1
ATOM 1625 O O . THR A 1 197 ? -12.521 -8.547 -7.546 1.00 81.88 197 THR A O 1
ATOM 1628 N N . LEU A 1 198 ? -10.291 -8.307 -7.681 1.00 80.56 198 LEU A N 1
ATOM 1629 C CA . LEU A 1 198 ? -10.292 -7.030 -8.382 1.00 80.56 198 LEU A CA 1
ATOM 1630 C C . LEU A 1 198 ? -9.842 -7.279 -9.819 1.00 80.56 198 LEU A C 1
ATOM 1632 O O . LEU A 1 198 ? -8.700 -7.674 -10.045 1.00 80.56 198 LEU A O 1
ATOM 1636 N N . SER A 1 199 ? -10.735 -7.058 -10.781 1.00 79.31 199 SER A N 1
ATOM 1637 C CA . SER A 1 199 ? -10.423 -7.160 -12.205 1.00 79.31 199 SER A CA 1
ATOM 1638 C C . SER A 1 199 ? -10.640 -5.811 -12.874 1.00 79.31 199 SER A C 1
ATOM 1640 O O . SER A 1 199 ? -11.744 -5.273 -12.849 1.00 79.31 199 SER A O 1
ATOM 1642 N N . ILE A 1 200 ? -9.575 -5.262 -13.451 1.00 74.19 200 ILE A N 1
ATOM 1643 C CA . ILE A 1 200 ? -9.599 -4.035 -14.237 1.00 74.19 200 ILE A CA 1
ATOM 1644 C C . ILE A 1 200 ? -9.487 -4.438 -15.710 1.00 74.19 200 ILE A C 1
ATOM 1646 O O . ILE A 1 200 ? -8.498 -5.083 -16.069 1.00 74.19 200 ILE A O 1
ATOM 1650 N N . PRO A 1 201 ? -10.463 -4.100 -16.569 1.00 65.31 201 PRO A N 1
ATOM 1651 C CA . PRO A 1 201 ? -10.387 -4.417 -17.990 1.00 65.31 201 PRO A CA 1
ATOM 1652 C C . PRO A 1 201 ? -9.278 -3.610 -18.674 1.00 65.31 201 PRO A C 1
ATOM 1654 O O . PRO A 1 201 ? -8.815 -2.599 -18.145 1.00 65.31 201 PRO A O 1
ATOM 1657 N N . SER A 1 202 ? -8.860 -4.063 -19.856 1.00 87.81 202 SER A N 1
ATOM 1658 C CA . SER A 1 202 ? -7.896 -3.333 -20.682 1.00 87.81 202 SER A CA 1
ATOM 1659 C C . SER A 1 202 ? -8.396 -1.926 -21.028 1.00 87.81 202 SER A C 1
ATOM 1661 O O . SER A 1 202 ? -9.601 -1.686 -21.079 1.00 87.81 202 SER A O 1
ATOM 1663 N N . ASP A 1 203 ? -7.459 -1.018 -21.297 1.00 84.88 203 ASP A N 1
ATOM 1664 C CA . ASP A 1 203 ? -7.692 0.366 -21.724 1.00 84.88 203 ASP A CA 1
ATOM 1665 C C . ASP A 1 203 ? -8.363 1.269 -20.663 1.00 84.88 203 ASP A C 1
ATOM 1667 O O . ASP A 1 203 ? -8.818 2.371 -20.974 1.00 84.88 203 ASP A O 1
ATOM 1671 N N . ALA A 1 204 ? -8.393 0.840 -19.397 1.00 65.69 204 ALA A N 1
ATOM 1672 C CA . ALA A 1 204 ? -9.088 1.533 -18.312 1.00 65.69 204 ALA A CA 1
ATOM 1673 C C . ALA A 1 204 ? -8.211 2.531 -17.526 1.00 65.69 204 ALA A C 1
ATOM 1675 O O . ALA A 1 204 ? -7.008 2.324 -17.339 1.00 65.69 204 ALA A O 1
ATOM 1676 N N . TYR A 1 205 ? -8.857 3.569 -16.978 1.00 71.69 205 TYR A N 1
ATOM 1677 C CA . TYR A 1 205 ? -8.287 4.542 -16.032 1.00 71.69 205 TYR A CA 1
ATOM 1678 C C . TYR A 1 205 ? -7.064 5.310 -16.565 1.00 71.69 205 TYR A C 1
ATOM 1680 O O . TYR A 1 205 ? -6.019 5.391 -15.918 1.00 71.69 205 TYR A O 1
ATOM 1688 N N . ASN A 1 206 ? -7.174 5.825 -17.791 1.00 75.88 206 ASN A N 1
ATOM 1689 C CA . ASN A 1 206 ? -6.110 6.551 -18.493 1.00 75.88 206 ASN A CA 1
ATOM 1690 C C . ASN A 1 206 ? -6.283 8.080 -18.449 1.00 75.88 206 ASN A C 1
ATOM 1692 O O . ASN A 1 206 ? -5.624 8.798 -19.198 1.00 75.88 206 ASN A O 1
ATOM 1696 N N . GLU A 1 207 ? -7.169 8.594 -17.603 1.00 72.00 207 GLU A N 1
ATOM 1697 C CA . GLU A 1 207 ? -7.414 10.023 -17.445 1.00 72.00 207 GLU A CA 1
ATOM 1698 C C . GLU A 1 207 ? -6.191 10.726 -16.836 1.00 72.00 207 GLU A C 1
ATOM 1700 O O . GLU A 1 207 ? -5.550 10.212 -15.919 1.00 72.00 207 GLU A O 1
ATOM 1705 N N . ALA A 1 208 ? -5.868 11.928 -17.324 1.00 76.44 208 ALA A N 1
ATOM 1706 C CA . ALA A 1 208 ? -4.665 12.657 -16.914 1.00 76.44 208 ALA A CA 1
ATOM 1707 C C . ALA A 1 208 ? -4.631 13.010 -15.418 1.00 76.44 208 ALA A C 1
ATOM 1709 O O . ALA A 1 208 ? -3.549 13.080 -14.830 1.00 76.44 208 ALA A O 1
ATOM 1710 N N . ASP A 1 209 ? -5.807 13.186 -14.815 1.00 66.69 209 ASP A N 1
ATOM 1711 C CA . ASP A 1 209 ? -5.965 13.544 -13.406 1.00 66.69 209 ASP A CA 1
ATOM 1712 C C . ASP A 1 209 ? -5.827 12.317 -12.483 1.00 66.69 209 ASP A C 1
ATOM 1714 O O . ASP A 1 209 ? -5.538 12.451 -11.290 1.00 66.69 209 ASP A O 1
ATOM 1718 N N . PHE A 1 210 ? -5.948 11.100 -13.031 1.00 62.62 210 PHE A N 1
ATOM 1719 C CA . PHE A 1 210 ? -5.802 9.852 -12.285 1.00 62.62 210 PHE A CA 1
ATOM 1720 C C . PHE A 1 210 ? -4.317 9.483 -12.131 1.00 62.62 210 PHE A C 1
ATOM 1722 O O . PHE A 1 210 ? -3.736 8.712 -12.895 1.00 62.62 210 PHE A O 1
ATOM 1729 N N . THR A 1 211 ? -3.674 10.083 -11.127 1.00 77.31 211 THR A N 1
ATOM 1730 C CA . THR A 1 211 ? -2.209 10.039 -10.952 1.00 77.31 211 THR A CA 1
ATOM 1731 C C . THR A 1 211 ? -1.719 9.110 -9.840 1.00 77.31 211 THR A C 1
ATOM 1733 O O . THR A 1 211 ? -0.513 8.880 -9.728 1.00 77.31 211 THR A O 1
ATOM 1736 N N . ARG A 1 212 ? -2.613 8.523 -9.038 1.00 74.06 212 ARG A N 1
ATOM 1737 C CA . ARG A 1 212 ? -2.256 7.629 -7.926 1.00 74.06 212 ARG A CA 1
ATOM 1738 C C . ARG A 1 212 ? -3.255 6.486 -7.805 1.00 74.06 212 ARG A C 1
ATOM 1740 O O . ARG A 1 212 ? -4.458 6.723 -7.801 1.00 74.06 212 ARG A O 1
ATOM 1747 N N . LEU A 1 213 ? -2.751 5.265 -7.643 1.00 78.44 213 LEU A N 1
ATOM 1748 C CA . LEU A 1 213 ? -3.550 4.089 -7.309 1.00 78.44 213 LEU A CA 1
ATOM 1749 C C . LEU A 1 213 ? -3.015 3.474 -6.014 1.00 78.44 213 LEU A C 1
ATOM 1751 O O . LEU A 1 213 ? -1.883 3.002 -5.962 1.00 78.44 213 LEU A O 1
ATOM 1755 N N . SER A 1 214 ? -3.840 3.480 -4.968 1.00 79.69 214 SER A N 1
ATOM 1756 C CA . SER A 1 214 ? -3.489 2.942 -3.653 1.00 79.69 214 SER A CA 1
ATOM 1757 C C . SER A 1 214 ? -4.524 1.908 -3.225 1.00 79.69 214 SER A C 1
ATOM 1759 O O . SER A 1 214 ? -5.684 2.247 -3.006 1.00 79.69 214 SER A O 1
ATOM 1761 N N . LEU A 1 215 ? -4.098 0.655 -3.085 1.00 78.75 215 LEU A N 1
ATOM 1762 C CA . LEU A 1 215 ? -4.904 -0.461 -2.597 1.00 78.75 215 LEU A CA 1
ATOM 1763 C C . LEU A 1 215 ? -4.360 -0.882 -1.234 1.00 78.75 215 LEU A C 1
ATOM 1765 O O . LEU A 1 215 ? -3.288 -1.480 -1.158 1.00 78.75 215 LEU A O 1
ATOM 1769 N N . LYS A 1 216 ? -5.082 -0.540 -0.162 1.00 80.75 216 LYS A N 1
ATOM 1770 C CA . LYS A 1 216 ? -4.653 -0.809 1.215 1.00 80.75 216 LYS A CA 1
ATOM 1771 C C . LYS A 1 216 ? -5.759 -1.429 2.048 1.00 80.75 216 LYS A C 1
ATOM 1773 O O . LYS A 1 216 ? -6.918 -1.057 1.884 1.00 80.75 216 LYS A O 1
ATOM 1778 N N . ALA A 1 217 ? -5.382 -2.325 2.959 1.00 69.25 217 ALA A N 1
ATOM 1779 C CA . ALA A 1 217 ? -6.253 -2.846 4.013 1.00 69.25 217 ALA A CA 1
ATOM 1780 C C . ALA A 1 217 ? -7.605 -3.412 3.519 1.00 69.25 217 ALA A C 1
ATOM 1782 O O . ALA A 1 217 ? -8.632 -3.233 4.172 1.00 69.25 217 ALA A O 1
ATOM 1783 N N . ILE A 1 218 ? -7.616 -4.111 2.375 1.00 75.50 218 ILE A N 1
ATOM 1784 C CA . ILE A 1 218 ? -8.800 -4.814 1.846 1.00 75.50 218 ILE A CA 1
ATOM 1785 C C . ILE A 1 218 ? -8.712 -6.288 2.283 1.00 75.50 218 ILE A C 1
ATOM 1787 O O . ILE A 1 218 ? -8.029 -7.086 1.635 1.00 75.50 218 ILE A O 1
ATOM 1791 N N . PRO A 1 219 ? -9.367 -6.687 3.391 1.00 76.69 219 PRO A N 1
ATOM 1792 C CA . PRO A 1 219 ? -9.038 -7.921 4.112 1.00 76.69 219 PRO A CA 1
ATOM 1793 C C . PRO A 1 219 ? -9.388 -9.202 3.347 1.00 76.69 219 PRO A C 1
ATOM 1795 O O . PRO A 1 219 ? -8.806 -10.256 3.608 1.00 76.69 219 PRO A O 1
ATOM 1798 N N . CYS A 1 220 ? -10.344 -9.127 2.418 1.00 82.88 220 CYS A N 1
ATOM 1799 C CA . CYS A 1 220 ? -10.851 -10.279 1.675 1.00 82.88 220 CYS A CA 1
ATOM 1800 C C . CYS A 1 220 ? -10.264 -10.428 0.269 1.00 82.88 220 CYS A C 1
ATOM 1802 O O . CYS A 1 220 ? -10.469 -11.476 -0.345 1.00 82.88 220 CYS A O 1
ATOM 1804 N N . LEU A 1 221 ? -9.515 -9.435 -0.221 1.00 86.00 221 LEU A N 1
ATOM 1805 C CA . LEU A 1 221 ? -9.024 -9.415 -1.594 1.00 86.00 221 LEU A CA 1
ATOM 1806 C C . LEU A 1 221 ? -7.944 -10.480 -1.801 1.00 86.00 221 LEU A C 1
ATOM 1808 O O . LEU A 1 221 ? -6.878 -10.423 -1.197 1.00 86.00 221 LEU A O 1
ATOM 1812 N N . ALA A 1 222 ? -8.242 -11.451 -2.660 1.00 91.50 222 ALA A N 1
ATOM 1813 C CA . ALA A 1 222 ? -7.416 -12.619 -2.936 1.00 91.50 222 ALA A CA 1
ATOM 1814 C C . ALA A 1 222 ? -6.698 -12.553 -4.290 1.00 91.50 222 ALA A C 1
ATOM 1816 O O . ALA A 1 222 ? -5.632 -13.144 -4.440 1.00 91.50 222 ALA A O 1
ATOM 1817 N N . SER A 1 223 ? -7.224 -11.822 -5.272 1.00 92.81 223 SER A N 1
ATOM 1818 C CA . SER A 1 223 ? -6.553 -11.661 -6.566 1.00 92.81 223 SER A CA 1
ATOM 1819 C C . SER A 1 223 ? -6.753 -10.274 -7.156 1.00 92.81 223 SER A C 1
ATOM 1821 O O . SER A 1 223 ? -7.876 -9.768 -7.179 1.00 92.81 223 SER A O 1
ATOM 1823 N N . ILE A 1 224 ? -5.690 -9.710 -7.722 1.00 92.56 224 ILE A N 1
ATOM 1824 C CA . ILE A 1 224 ? -5.740 -8.490 -8.530 1.00 92.56 224 ILE A CA 1
ATOM 1825 C C . ILE A 1 224 ? -5.332 -8.847 -9.957 1.00 92.56 224 ILE A C 1
ATOM 1827 O O . ILE A 1 224 ? -4.286 -9.452 -10.187 1.00 92.56 224 ILE A O 1
ATOM 1831 N N . THR A 1 225 ? -6.159 -8.476 -10.926 1.00 91.56 225 THR A N 1
ATOM 1832 C CA . THR A 1 225 ? -5.882 -8.622 -12.356 1.00 91.56 225 THR A CA 1
ATOM 1833 C C . THR A 1 225 ? -6.138 -7.294 -13.042 1.00 91.56 225 THR A C 1
ATOM 1835 O O . THR A 1 225 ? -7.256 -6.791 -13.028 1.00 91.56 225 THR A O 1
ATOM 1838 N N . ILE A 1 226 ? -5.107 -6.725 -13.648 1.00 88.88 226 ILE A N 1
ATOM 1839 C CA . ILE A 1 226 ? -5.181 -5.500 -14.437 1.00 88.88 226 ILE A CA 1
ATOM 1840 C C . ILE A 1 226 ? -4.953 -5.873 -15.896 1.00 88.88 226 ILE A C 1
ATOM 1842 O O . ILE A 1 226 ? -4.005 -6.593 -16.196 1.00 88.88 226 ILE A O 1
ATOM 1846 N N . GLY A 1 227 ? -5.820 -5.403 -16.790 1.00 84.06 227 GLY A N 1
ATOM 1847 C CA . GLY A 1 227 ? -5.715 -5.613 -18.229 1.00 84.06 227 GLY A CA 1
ATOM 1848 C C . GLY A 1 227 ? -4.543 -4.872 -18.874 1.00 84.06 227 GLY A C 1
ATOM 1849 O O . GLY A 1 227 ? -3.658 -4.325 -18.208 1.00 84.06 227 GLY A O 1
ATOM 1850 N N . ASP A 1 228 ? -4.529 -4.884 -20.202 1.00 97.06 228 ASP A N 1
ATOM 1851 C CA . ASP A 1 228 ? -3.518 -4.192 -20.998 1.00 97.06 228 ASP A CA 1
ATOM 1852 C C . ASP A 1 228 ? -3.841 -2.692 -21.104 1.00 97.06 228 ASP A C 1
ATOM 1854 O O . ASP A 1 228 ? -5.006 -2.323 -21.182 1.00 97.06 228 ASP A O 1
ATOM 1858 N N . ARG A 1 229 ? -2.827 -1.831 -21.227 1.00 96.06 229 ARG A N 1
ATOM 1859 C CA . ARG A 1 229 ? -2.966 -0.391 -21.526 1.00 96.06 229 ARG A CA 1
ATOM 1860 C C . ARG A 1 229 ? -3.782 0.385 -20.481 1.00 96.06 229 ARG A C 1
ATOM 1862 O O . ARG A 1 229 ? -4.552 1.271 -20.840 1.00 96.06 229 ARG A O 1
ATOM 1869 N N . CYS A 1 230 ? -3.621 0.066 -19.199 1.00 86.50 230 CYS A N 1
ATOM 1870 C CA . CYS A 1 230 ? -4.318 0.758 -18.108 1.00 86.50 230 CYS A CA 1
ATOM 1871 C C . CYS A 1 230 ? -3.410 1.763 -17.383 1.00 86.50 230 CYS A C 1
ATOM 1873 O O . CYS A 1 230 ? -2.190 1.588 -17.344 1.00 86.50 230 CYS A O 1
ATOM 1875 N N . PHE A 1 231 ? -4.000 2.748 -16.702 1.00 88.81 231 PHE A N 1
ATOM 1876 C CA . PHE A 1 231 ? -3.303 3.603 -15.730 1.00 88.81 231 PHE A CA 1
ATOM 1877 C C . PHE A 1 231 ? -2.117 4.410 -16.288 1.00 88.81 231 PHE A C 1
ATOM 1879 O O . PHE A 1 231 ? -1.131 4.632 -15.583 1.00 88.81 231 PHE A O 1
ATOM 1886 N N . ALA A 1 232 ? -2.183 4.874 -17.541 1.00 90.50 232 ALA A N 1
ATOM 1887 C CA . ALA A 1 232 ? -1.071 5.565 -18.204 1.00 90.50 232 ALA A CA 1
ATOM 1888 C C . ALA A 1 232 ? -0.509 6.747 -17.386 1.00 90.50 232 ALA A C 1
ATOM 1890 O O . ALA A 1 232 ? 0.707 6.952 -17.308 1.00 90.50 232 ALA A O 1
ATOM 1891 N N . HIS A 1 233 ? -1.379 7.513 -16.724 1.00 85.00 233 HIS A N 1
ATOM 1892 C CA . HIS A 1 233 ? -1.006 8.713 -15.971 1.00 85.00 233 HIS A CA 1
ATOM 1893 C C . HIS A 1 233 ? -0.696 8.472 -14.490 1.00 85.00 233 HIS A C 1
ATOM 1895 O O . HIS A 1 233 ? -0.151 9.375 -13.846 1.00 85.00 233 HIS A O 1
ATOM 1901 N N . VAL A 1 234 ? -0.926 7.258 -13.975 1.00 85.19 234 VAL A N 1
ATOM 1902 C CA . VAL A 1 234 ? -0.573 6.905 -12.599 1.00 85.19 234 VAL A CA 1
ATOM 1903 C C . VAL A 1 234 ? 0.937 6.979 -12.430 1.00 85.19 234 VAL A C 1
ATOM 1905 O O . VAL A 1 234 ? 1.702 6.435 -13.224 1.00 85.19 234 VAL A O 1
ATOM 1908 N N . LYS A 1 235 ? 1.357 7.701 -11.396 1.00 90.56 235 LYS A N 1
ATOM 1909 C CA . LYS A 1 235 ? 2.750 7.840 -10.993 1.00 90.56 235 LYS A CA 1
ATOM 1910 C C . LYS A 1 235 ? 3.082 6.925 -9.830 1.00 90.56 235 LYS A C 1
ATOM 1912 O O . LYS A 1 235 ? 4.157 6.345 -9.795 1.00 90.56 235 LYS A O 1
ATOM 1917 N N . GLU A 1 236 ? 2.156 6.759 -8.897 1.00 87.00 236 GLU A N 1
ATOM 1918 C CA . GLU A 1 236 ? 2.385 5.971 -7.692 1.00 87.00 236 GLU A CA 1
ATOM 1919 C C . GLU A 1 236 ? 1.369 4.830 -7.617 1.00 87.00 236 GLU A C 1
ATOM 1921 O O . GLU A 1 236 ? 0.161 5.067 -7.532 1.00 87.00 236 GLU A O 1
ATOM 1926 N N . LEU A 1 237 ? 1.876 3.595 -7.671 1.00 91.62 237 LEU A N 1
ATOM 1927 C CA . LEU A 1 237 ? 1.106 2.386 -7.398 1.00 91.62 237 LEU A CA 1
ATOM 1928 C C . LEU A 1 237 ? 1.554 1.814 -6.054 1.00 91.62 237 LEU A C 1
ATOM 1930 O O . LEU A 1 237 ? 2.696 1.368 -5.932 1.00 91.62 237 LEU A O 1
ATOM 1934 N N . VAL A 1 238 ? 0.645 1.803 -5.080 1.00 89.50 238 VAL A N 1
ATOM 1935 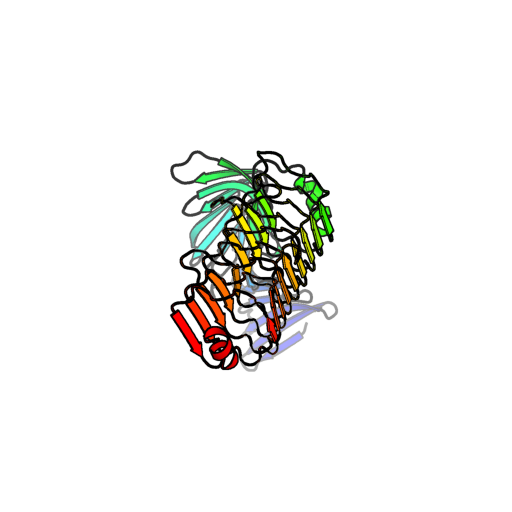C CA . VAL A 1 238 ? 0.870 1.224 -3.751 1.00 89.50 238 VAL A CA 1
ATOM 1936 C C . VAL A 1 238 ? -0.121 0.098 -3.512 1.00 89.50 238 VAL A C 1
ATOM 1938 O O . VAL A 1 238 ? -1.332 0.311 -3.580 1.00 89.50 238 VAL A O 1
ATOM 1941 N N . ILE A 1 239 ? 0.391 -1.091 -3.216 1.00 90.38 239 ILE A N 1
ATOM 1942 C CA . ILE A 1 239 ? -0.396 -2.253 -2.807 1.00 90.38 239 ILE A CA 1
ATOM 1943 C C . ILE A 1 239 ? 0.160 -2.715 -1.463 1.00 90.38 239 ILE A C 1
ATOM 1945 O O . ILE A 1 239 ? 1.282 -3.207 -1.405 1.00 90.38 239 ILE A O 1
ATOM 1949 N N . GLU A 1 240 ? -0.596 -2.514 -0.389 1.00 90.25 240 GLU A N 1
ATOM 1950 C CA . GLU A 1 240 ? -0.086 -2.660 0.977 1.00 90.25 240 GLU A CA 1
ATOM 1951 C C . GLU A 1 240 ? -1.112 -3.328 1.899 1.00 90.25 240 GLU A C 1
ATOM 1953 O O . GLU A 1 240 ? -2.316 -3.089 1.787 1.00 90.25 240 GLU A O 1
ATOM 1958 N N . ASP A 1 241 ? -0.635 -4.168 2.818 1.00 88.00 241 ASP A N 1
ATOM 1959 C CA . ASP A 1 241 ? -1.437 -4.795 3.876 1.00 88.00 241 ASP A CA 1
ATOM 1960 C C . ASP A 1 241 ? -2.702 -5.503 3.361 1.00 88.00 241 ASP A C 1
ATOM 1962 O O . ASP A 1 241 ? -3.815 -5.308 3.862 1.00 88.00 241 ASP A O 1
ATOM 1966 N N . LEU A 1 242 ? -2.538 -6.340 2.331 1.00 87.56 242 LEU A N 1
ATOM 1967 C CA . LEU A 1 242 ? -3.603 -7.186 1.786 1.00 87.56 242 LEU A CA 1
ATOM 1968 C C . LEU A 1 242 ? -3.391 -8.643 2.235 1.00 87.56 242 LEU A C 1
ATOM 1970 O O . LEU A 1 242 ? -2.765 -9.436 1.525 1.00 87.56 242 LEU A O 1
ATOM 1974 N N . PRO A 1 243 ? -3.918 -9.039 3.412 1.00 89.38 243 PRO A N 1
ATOM 1975 C CA . PRO A 1 243 ? -3.534 -10.279 4.090 1.00 89.38 243 PRO A CA 1
ATOM 1976 C C . PRO A 1 243 ? -4.020 -11.553 3.393 1.00 89.38 243 PRO A C 1
ATOM 1978 O O . PRO A 1 243 ? -3.625 -12.646 3.789 1.00 89.38 243 PRO A O 1
ATOM 1981 N N . ARG A 1 244 ? -4.901 -11.450 2.391 1.00 91.69 244 ARG A N 1
ATOM 1982 C CA . ARG A 1 244 ? -5.399 -12.594 1.611 1.00 91.69 244 ARG A CA 1
ATOM 1983 C C . ARG A 1 244 ? -4.950 -12.592 0.158 1.00 91.69 244 ARG A C 1
ATOM 1985 O O . ARG A 1 244 ? -5.248 -13.561 -0.537 1.00 91.69 244 ARG A O 1
ATOM 1992 N N . LEU A 1 245 ? -4.235 -11.559 -0.291 1.00 96.12 245 LEU A N 1
ATOM 1993 C CA . LEU A 1 245 ? -3.846 -11.437 -1.689 1.00 96.12 245 LEU A CA 1
ATOM 1994 C C . LEU A 1 245 ? -2.900 -12.580 -2.046 1.00 96.12 245 LEU A C 1
ATOM 1996 O O . LEU A 1 245 ? -1.826 -12.682 -1.473 1.00 96.12 245 LEU A O 1
ATOM 2000 N N . ALA A 1 246 ? -3.309 -13.429 -2.983 1.00 96.69 246 ALA A N 1
ATOM 2001 C CA . ALA A 1 246 ? -2.577 -14.601 -3.443 1.00 96.69 246 ALA A CA 1
ATOM 2002 C C . ALA A 1 246 ? -1.932 -14.379 -4.816 1.00 96.69 246 ALA A C 1
ATOM 2004 O O . ALA A 1 246 ? -0.852 -14.915 -5.076 1.00 96.69 246 ALA A O 1
ATOM 2005 N N . THR A 1 247 ? -2.555 -13.574 -5.685 1.00 97.19 247 THR A N 1
ATOM 2006 C CA . THR A 1 247 ? -2.045 -13.290 -7.034 1.00 97.19 247 THR A CA 1
ATOM 2007 C C . THR A 1 247 ? -2.168 -11.816 -7.415 1.00 97.19 247 THR A C 1
ATOM 2009 O O . THR A 1 247 ? -3.184 -11.165 -7.160 1.00 97.19 247 THR A O 1
ATOM 2012 N N . LEU A 1 248 ? -1.132 -11.302 -8.082 1.00 98.12 248 LEU A N 1
ATOM 2013 C CA . LEU A 1 248 ? -1.132 -10.003 -8.749 1.00 98.12 248 LEU A CA 1
ATOM 2014 C C . LEU A 1 248 ? -0.728 -10.195 -10.211 1.00 98.12 248 LEU A C 1
ATOM 2016 O O . LEU A 1 248 ? 0.382 -10.639 -10.501 1.00 98.12 248 LEU A O 1
ATOM 2020 N N . SER A 1 249 ? -1.617 -9.833 -11.131 1.00 98.06 249 SER A N 1
ATOM 2021 C CA . SER A 1 249 ? -1.360 -9.853 -12.568 1.00 98.06 249 SER A CA 1
ATOM 2022 C C . SER A 1 249 ? -1.608 -8.476 -13.169 1.00 98.06 249 SER A C 1
ATOM 2024 O O . SER A 1 249 ? -2.655 -7.874 -12.940 1.00 98.06 249 SER A O 1
ATOM 2026 N N . ILE A 1 250 ? -0.640 -7.974 -13.928 1.00 98.31 250 ILE A N 1
ATOM 2027 C CA . ILE A 1 250 ? -0.702 -6.689 -14.621 1.00 98.31 250 ILE A CA 1
ATOM 2028 C C . ILE A 1 250 ? -0.458 -6.946 -16.103 1.00 98.31 250 ILE A C 1
ATOM 2030 O O . ILE A 1 250 ? 0.554 -7.543 -16.461 1.00 98.31 250 ILE A O 1
ATOM 2034 N N . GLY A 1 251 ? -1.375 -6.505 -16.961 1.00 98.12 251 GLY A N 1
ATOM 2035 C CA . GLY A 1 251 ? -1.292 -6.645 -18.410 1.00 98.12 251 GLY A CA 1
ATOM 2036 C C . GLY A 1 251 ? -0.186 -5.795 -19.025 1.00 98.12 251 GLY A C 1
ATOM 2037 O O . GLY A 1 251 ? 0.583 -5.138 -18.325 1.00 98.12 251 GLY A O 1
ATOM 2038 N N . ARG A 1 252 ? -0.065 -5.850 -20.349 1.00 98.31 252 ARG A N 1
ATOM 2039 C CA . ARG A 1 252 ? 0.967 -5.161 -21.136 1.00 98.31 252 ARG A CA 1
ATOM 2040 C C . ARG A 1 252 ? 0.693 -3.667 -21.239 1.00 98.31 252 ARG A C 1
ATOM 2042 O O . ARG A 1 252 ? -0.459 -3.271 -21.353 1.00 98.31 252 ARG A O 1
ATOM 2049 N N . ASN A 1 253 ? 1.743 -2.855 -21.342 1.00 98.19 253 ASN A N 1
ATOM 2050 C CA . ASN A 1 253 ? 1.644 -1.398 -21.506 1.00 98.19 253 ASN A CA 1
ATOM 2051 C C . ASN A 1 253 ? 0.801 -0.701 -20.416 1.00 98.19 253 ASN A C 1
ATOM 2053 O O . ASN A 1 253 ? 0.231 0.357 -20.666 1.00 98.19 253 ASN A O 1
ATOM 2057 N N . SER A 1 254 ? 0.709 -1.279 -19.220 1.00 97.50 254 SER A N 1
ATOM 2058 C CA . SER A 1 254 ? -0.005 -0.680 -18.089 1.00 97.50 254 SER A CA 1
ATOM 2059 C C . SER A 1 254 ? 0.965 0.098 -17.197 1.00 97.50 254 SER A C 1
ATOM 2061 O O . SER A 1 254 ? 2.133 -0.271 -17.077 1.00 97.50 254 SER A O 1
ATOM 2063 N N . PHE A 1 255 ? 0.502 1.180 -16.572 1.00 97.31 255 PHE A N 1
ATOM 2064 C CA . PHE A 1 255 ? 1.343 2.089 -15.782 1.00 97.31 255 PHE A CA 1
ATOM 2065 C C . PHE A 1 255 ? 2.526 2.650 -16.587 1.00 97.31 255 PHE A C 1
ATOM 2067 O O . PHE A 1 255 ? 3.676 2.583 -16.162 1.00 97.31 255 PHE A O 1
ATOM 2074 N N . THR A 1 256 ? 2.276 3.156 -17.794 1.00 97.19 256 THR A N 1
ATOM 2075 C CA . THR A 1 256 ? 3.310 3.817 -18.603 1.00 97.19 256 THR A CA 1
ATOM 2076 C C . THR A 1 256 ? 2.705 4.850 -19.542 1.00 97.19 256 THR A C 1
ATOM 2078 O O . THR A 1 256 ? 1.605 4.665 -20.062 1.00 97.19 256 THR A O 1
ATOM 2081 N N . ARG A 1 257 ? 3.441 5.932 -19.802 1.00 96.00 257 ARG A N 1
ATOM 2082 C CA . ARG A 1 257 ? 3.181 6.853 -20.923 1.00 96.00 257 ARG A CA 1
ATOM 2083 C C . ARG A 1 257 ? 4.081 6.571 -22.123 1.00 96.00 257 ARG A C 1
ATOM 2085 O O . ARG A 1 257 ? 3.851 7.112 -23.201 1.00 96.00 257 ARG A O 1
ATOM 2092 N N . ALA A 1 258 ? 5.093 5.727 -21.950 1.00 94.62 258 ALA A N 1
ATOM 2093 C CA . ALA A 1 258 ? 6.049 5.325 -22.972 1.00 94.62 258 ALA A CA 1
ATOM 2094 C C . ALA A 1 258 ? 5.669 3.954 -23.553 1.00 94.62 258 ALA A C 1
ATOM 2096 O O . ALA A 1 258 ? 6.458 3.007 -23.506 1.00 94.62 258 ALA A O 1
ATOM 2097 N N . ALA A 1 259 ? 4.441 3.834 -24.066 1.00 92.25 259 ALA A N 1
ATOM 2098 C CA . ALA A 1 259 ? 3.932 2.580 -24.615 1.00 92.25 259 ALA A CA 1
ATOM 2099 C C . ALA A 1 259 ? 4.873 2.021 -25.698 1.00 92.25 259 ALA A C 1
ATOM 2101 O O . ALA A 1 259 ? 5.290 2.739 -26.606 1.00 92.25 259 ALA A O 1
ATOM 2102 N N . ASN A 1 260 ? 5.204 0.731 -25.596 1.00 94.31 260 ASN A N 1
ATOM 2103 C CA . ASN A 1 260 ? 6.161 0.018 -26.454 1.00 94.31 260 ASN A CA 1
ATOM 2104 C C . ASN A 1 260 ? 7.582 0.621 -26.496 1.00 94.31 260 ASN A C 1
ATOM 2106 O O . ASN A 1 260 ? 8.379 0.284 -27.371 1.00 94.31 260 ASN A O 1
ATOM 2110 N N . GLY A 1 261 ? 7.909 1.501 -25.553 1.00 94.38 261 GLY A N 1
ATOM 2111 C CA . GLY A 1 261 ? 9.227 2.092 -25.374 1.00 94.38 261 GLY A CA 1
ATOM 2112 C C . GLY A 1 261 ? 9.622 2.094 -23.903 1.00 94.38 261 GLY A C 1
ATOM 2113 O O . GLY A 1 261 ? 9.071 1.352 -23.090 1.00 94.38 261 GLY A O 1
ATOM 2114 N N . CYS A 1 262 ? 10.585 2.938 -23.559 1.00 92.19 262 CYS A N 1
ATOM 2115 C CA . CYS A 1 262 ? 10.938 3.245 -22.180 1.00 92.19 262 CYS A CA 1
ATOM 2116 C C . CYS A 1 262 ? 11.297 4.724 -22.059 1.00 92.19 262 CYS A C 1
ATOM 2118 O O . CYS A 1 262 ? 11.828 5.325 -22.992 1.00 92.19 262 CYS A O 1
ATOM 2120 N N . ALA A 1 263 ? 11.028 5.297 -20.896 1.00 96.00 263 ALA A N 1
ATOM 2121 C CA . ALA A 1 263 ? 11.422 6.653 -20.539 1.00 96.00 263 ALA A CA 1
ATOM 2122 C C . ALA A 1 263 ? 11.893 6.659 -19.084 1.00 96.00 263 ALA A C 1
ATOM 2124 O O . ALA A 1 263 ? 11.815 5.647 -18.398 1.00 96.00 263 ALA A O 1
ATOM 2125 N N . ARG A 1 264 ? 12.405 7.785 -18.596 1.00 94.44 264 ARG A N 1
ATOM 2126 C CA . ARG A 1 264 ? 12.794 7.916 -17.192 1.00 94.44 264 ARG A CA 1
ATOM 2127 C C . ARG A 1 264 ? 11.975 9.015 -16.542 1.00 94.44 264 ARG A C 1
ATOM 2129 O O . ARG A 1 264 ? 12.239 10.189 -16.782 1.00 94.44 264 ARG A O 1
ATOM 2136 N N . ASP A 1 265 ? 11.033 8.633 -15.689 1.00 95.06 265 ASP A N 1
ATOM 2137 C CA . ASP A 1 265 ? 10.324 9.552 -14.805 1.00 95.06 265 ASP A CA 1
ATOM 2138 C C . ASP A 1 265 ? 10.672 9.220 -13.346 1.00 95.06 265 ASP A C 1
ATOM 2140 O O . ASP A 1 265 ? 10.313 8.176 -12.794 1.00 95.06 265 ASP A O 1
ATOM 2144 N N . ALA A 1 266 ? 11.428 10.124 -12.721 1.00 94.00 266 ALA A N 1
ATOM 2145 C CA . ALA A 1 266 ? 11.879 9.976 -11.341 1.00 94.00 266 ALA A CA 1
ATOM 2146 C C . ALA A 1 266 ? 10.730 10.044 -10.321 1.00 94.00 266 ALA A C 1
ATOM 2148 O O . ALA A 1 266 ? 10.919 9.613 -9.190 1.00 94.00 266 ALA A O 1
ATOM 2149 N N . SER A 1 267 ? 9.563 10.572 -10.713 1.00 93.75 267 SER A N 1
ATOM 2150 C CA . SER A 1 267 ? 8.381 10.696 -9.850 1.00 93.75 267 SER A CA 1
ATOM 2151 C C . SER A 1 267 ? 7.482 9.458 -9.856 1.00 93.75 267 SER A C 1
ATOM 2153 O O . SER A 1 267 ? 6.450 9.447 -9.183 1.00 93.75 267 SER A O 1
ATOM 2155 N N . ARG A 1 268 ? 7.836 8.433 -10.645 1.00 96.12 268 ARG A N 1
ATOM 2156 C CA . ARG A 1 268 ? 7.042 7.213 -10.801 1.00 96.12 268 ARG A CA 1
ATOM 2157 C C . ARG A 1 268 ? 7.599 6.054 -9.981 1.00 96.12 268 ARG A C 1
ATOM 2159 O O . ARG A 1 268 ? 8.759 5.662 -10.159 1.00 96.12 268 ARG A O 1
ATOM 2166 N N . HIS A 1 269 ? 6.753 5.494 -9.116 1.00 93.69 269 HIS A N 1
ATOM 2167 C CA . HIS A 1 269 ? 7.120 4.528 -8.083 1.00 93.69 269 HIS A CA 1
ATOM 2168 C C . HIS A 1 269 ? 6.104 3.388 -7.963 1.00 93.69 269 HIS A C 1
ATOM 2170 O O . HIS A 1 269 ? 4.895 3.618 -7.894 1.00 93.69 269 HIS A O 1
ATOM 2176 N N . PHE A 1 270 ? 6.607 2.153 -7.898 1.00 97.38 270 PHE A N 1
ATOM 2177 C CA . PHE A 1 270 ? 5.817 0.964 -7.591 1.00 97.38 270 PHE A CA 1
ATOM 2178 C C . PHE A 1 270 ? 6.251 0.370 -6.252 1.00 97.38 270 PHE A C 1
ATOM 2180 O O . PHE A 1 270 ? 7.426 0.030 -6.077 1.00 97.38 270 PHE A O 1
ATOM 2187 N N . ASN A 1 271 ? 5.290 0.230 -5.339 1.00 96.69 271 ASN A N 1
ATOM 2188 C CA . ASN A 1 271 ? 5.483 -0.388 -4.038 1.00 96.69 271 ASN A CA 1
ATOM 2189 C C . ASN A 1 271 ? 4.458 -1.503 -3.785 1.00 96.69 271 ASN A C 1
ATOM 2191 O O . ASN A 1 271 ? 3.251 -1.294 -3.941 1.00 96.69 271 ASN A O 1
ATOM 2195 N N . LEU A 1 272 ? 4.949 -2.664 -3.360 1.00 97.38 272 LEU A N 1
ATOM 2196 C CA . LEU A 1 272 ? 4.145 -3.814 -2.969 1.00 97.38 272 LEU A CA 1
ATOM 2197 C C . LEU A 1 272 ? 4.665 -4.403 -1.654 1.00 97.38 272 LEU A C 1
ATOM 2199 O O . LEU A 1 272 ? 5.792 -4.906 -1.597 1.00 97.38 272 LEU A O 1
ATOM 2203 N N . SER A 1 273 ? 3.825 -4.350 -0.620 1.00 95.81 273 SER A N 1
ATOM 2204 C CA . SER A 1 273 ? 4.209 -4.651 0.758 1.00 95.81 273 SER A CA 1
ATOM 2205 C C . SER A 1 273 ? 3.121 -5.316 1.595 1.00 95.81 273 SER A C 1
ATOM 2207 O O . SER A 1 273 ? 1.940 -5.268 1.254 1.00 95.81 273 SER A O 1
ATOM 2209 N N . GLY A 1 274 ? 3.507 -5.994 2.680 1.00 91.94 274 GLY A N 1
ATOM 2210 C CA . GLY A 1 274 ? 2.568 -6.522 3.683 1.00 91.94 274 GLY A CA 1
ATOM 2211 C C . GLY A 1 274 ? 1.573 -7.576 3.166 1.00 91.94 274 GLY A C 1
ATOM 2212 O O . GLY A 1 274 ? 0.583 -7.896 3.826 1.00 91.94 274 GLY A O 1
ATOM 2213 N N . CYS A 1 275 ? 1.800 -8.136 1.974 1.00 94.69 275 CYS A N 1
ATOM 2214 C CA . CYS A 1 275 ? 0.921 -9.118 1.336 1.00 94.69 275 CYS A CA 1
ATOM 2215 C C . CYS A 1 275 ? 1.423 -10.544 1.615 1.00 94.69 275 CYS A C 1
ATOM 2217 O O . CYS A 1 275 ? 1.935 -11.233 0.731 1.00 94.69 275 CYS A O 1
ATOM 2219 N N . CYS A 1 276 ? 1.273 -11.003 2.859 1.00 93.19 276 CYS A N 1
ATOM 2220 C CA . CYS A 1 276 ? 1.894 -12.238 3.362 1.00 93.19 276 CYS A CA 1
ATOM 2221 C C . CYS A 1 276 ? 1.409 -13.546 2.700 1.00 93.19 276 CYS A C 1
ATOM 2223 O O . CYS A 1 276 ? 2.032 -14.594 2.878 1.00 93.19 276 CYS A O 1
ATOM 2225 N N . GLN A 1 277 ? 0.304 -13.515 1.944 1.00 96.25 277 GLN A N 1
ATOM 2226 C CA . GLN A 1 277 ? -0.229 -14.668 1.201 1.00 96.25 277 GLN A CA 1
ATOM 2227 C C . GLN A 1 277 ? 0.125 -14.670 -0.287 1.00 96.25 277 GLN A C 1
ATOM 2229 O O . GLN A 1 277 ? -0.198 -15.635 -0.983 1.00 96.25 277 GLN A O 1
ATOM 2234 N N . LEU A 1 278 ? 0.796 -13.625 -0.770 1.00 98.19 278 LEU A N 1
ATOM 2235 C CA . LEU A 1 278 ? 1.028 -13.433 -2.191 1.00 98.19 278 LEU A CA 1
ATOM 2236 C C . LEU A 1 278 ? 2.026 -14.468 -2.690 1.00 98.19 278 LEU A C 1
ATOM 2238 O O . LEU A 1 278 ? 3.162 -14.481 -2.236 1.00 98.19 278 LEU A O 1
ATOM 2242 N N . ALA A 1 279 ? 1.603 -15.320 -3.622 1.00 97.81 279 ALA A N 1
ATOM 2243 C CA . ALA A 1 279 ? 2.417 -16.408 -4.157 1.00 97.81 279 ALA A CA 1
ATOM 2244 C C . ALA A 1 279 ? 3.020 -16.076 -5.528 1.00 97.81 279 ALA A C 1
ATOM 2246 O O . ALA A 1 279 ? 4.103 -16.565 -5.864 1.00 97.81 279 ALA A O 1
ATOM 2247 N N . GLU A 1 280 ? 2.342 -15.242 -6.321 1.00 97.88 280 GLU A N 1
ATOM 2248 C CA . GLU A 1 280 ? 2.752 -14.928 -7.688 1.00 97.88 280 GLU A CA 1
ATOM 2249 C C . GLU A 1 280 ? 2.499 -13.464 -8.061 1.00 97.88 280 GLU A C 1
ATOM 2251 O O . GLU A 1 280 ? 1.394 -12.941 -7.894 1.00 97.88 280 GLU A O 1
ATOM 2256 N N . VAL A 1 281 ? 3.534 -12.835 -8.625 1.00 98.62 281 VAL A N 1
ATOM 2257 C CA . VAL A 1 281 ? 3.468 -11.520 -9.270 1.00 98.62 281 VAL A CA 1
ATOM 2258 C C . VAL A 1 281 ? 3.832 -11.680 -10.740 1.00 98.62 281 VAL A C 1
ATOM 2260 O O . VAL A 1 281 ? 4.917 -12.169 -11.065 1.00 98.62 281 VAL A O 1
ATOM 2263 N N . SER A 1 282 ? 2.942 -11.235 -11.622 1.00 98.44 282 SER A N 1
ATOM 2264 C CA . SER A 1 282 ? 3.135 -11.245 -13.069 1.00 98.44 282 SER A CA 1
ATOM 2265 C C . SER A 1 282 ? 2.881 -9.859 -13.655 1.00 98.44 282 SER A C 1
ATOM 2267 O O . SER A 1 282 ? 1.819 -9.277 -13.449 1.00 98.44 282 SER A O 1
ATOM 2269 N N . VAL A 1 283 ? 3.856 -9.326 -14.383 1.00 98.62 283 VAL A N 1
ATOM 2270 C CA . VAL A 1 283 ? 3.800 -8.010 -15.027 1.00 98.62 283 VAL A CA 1
ATOM 2271 C C . VAL A 1 283 ? 4.025 -8.180 -16.523 1.00 98.62 283 VAL A C 1
ATOM 2273 O O . VAL A 1 283 ? 4.998 -8.798 -16.945 1.00 98.62 283 VAL A O 1
ATOM 2276 N N . GLY A 1 284 ? 3.129 -7.632 -17.336 1.00 98.44 284 GLY A N 1
ATOM 2277 C CA . GLY A 1 284 ? 3.185 -7.693 -18.787 1.00 98.44 284 GLY A CA 1
ATOM 2278 C C . GLY A 1 284 ? 4.291 -6.824 -19.383 1.00 98.44 284 GLY A C 1
ATOM 2279 O O . GLY A 1 284 ? 4.786 -5.883 -18.765 1.00 98.44 284 GLY A O 1
ATOM 2280 N N . ALA A 1 285 ? 4.665 -7.142 -20.622 1.00 98.12 285 ALA A N 1
ATOM 2281 C CA . ALA A 1 285 ? 5.630 -6.370 -21.400 1.00 98.12 285 ALA A CA 1
ATOM 2282 C C . ALA A 1 285 ? 5.237 -4.884 -21.491 1.00 98.12 285 ALA A C 1
ATOM 2284 O O . ALA A 1 285 ? 4.064 -4.550 -21.652 1.00 98.12 285 ALA A O 1
ATOM 2285 N N . PHE A 1 286 ? 6.238 -4.013 -21.420 1.00 98.38 286 PHE A N 1
ATOM 2286 C CA . PHE A 1 286 ? 6.179 -2.549 -21.464 1.00 98.38 286 PHE A CA 1
ATOM 2287 C C . PHE A 1 286 ? 5.455 -1.878 -20.301 1.00 98.38 286 PHE A C 1
ATOM 2289 O O . PHE A 1 286 ? 5.359 -0.654 -20.267 1.00 98.38 286 PHE A O 1
ATOM 2296 N N . SER A 1 287 ? 4.988 -2.641 -19.318 1.00 98.31 287 SER A N 1
ATOM 2297 C CA . SER A 1 287 ? 4.397 -2.061 -18.119 1.00 98.31 287 SER A CA 1
ATOM 2298 C C . SER A 1 287 ? 5.469 -1.465 -17.217 1.00 98.31 287 SER A C 1
ATOM 2300 O O . SER A 1 287 ? 6.564 -2.022 -17.102 1.00 98.31 287 SER A O 1
ATOM 2302 N N . PHE A 1 288 ? 5.167 -0.326 -16.592 1.00 98.31 288 PHE A N 1
ATOM 2303 C CA . PHE A 1 288 ? 6.125 0.431 -15.779 1.00 98.31 288 PHE A CA 1
ATOM 2304 C C . PHE A 1 288 ? 7.408 0.826 -16.535 1.00 98.31 288 PHE A C 1
ATOM 2306 O O . PHE A 1 288 ? 8.475 0.970 -15.935 1.00 98.31 288 PHE A O 1
ATOM 2313 N N . SER A 1 289 ? 7.357 0.967 -17.864 1.00 97.62 289 SER A N 1
ATOM 2314 C CA . SER A 1 289 ? 8.551 1.259 -18.672 1.00 97.62 289 SER A CA 1
ATOM 2315 C C . SER A 1 289 ? 9.116 2.670 -18.469 1.00 97.62 289 SER A C 1
ATOM 2317 O O . SER A 1 289 ? 10.249 2.935 -18.877 1.00 97.62 289 SER A O 1
ATOM 2319 N N . ASP A 1 290 ? 8.354 3.558 -17.823 1.00 97.12 290 ASP A N 1
ATOM 2320 C CA . ASP A 1 290 ? 8.786 4.889 -17.395 1.00 97.12 290 ASP A CA 1
ATOM 2321 C C . ASP A 1 290 ? 9.027 5.034 -15.880 1.00 97.12 290 ASP A C 1
ATOM 2323 O O . ASP A 1 290 ? 9.402 6.113 -15.418 1.00 97.12 290 ASP A O 1
ATOM 2327 N N . TYR A 1 291 ? 8.890 3.945 -15.112 1.00 97.81 291 TYR A N 1
ATOM 2328 C CA . TYR A 1 291 ? 9.101 3.937 -13.663 1.00 97.81 291 TYR A CA 1
ATOM 2329 C C . TYR A 1 291 ? 10.581 3.820 -13.299 1.00 97.81 291 TYR A C 1
ATOM 2331 O O . TYR A 1 291 ? 11.326 2.991 -13.829 1.00 97.81 291 TYR A O 1
ATOM 2339 N N . SER A 1 292 ? 10.988 4.627 -12.322 1.00 94.12 292 SER A N 1
ATOM 2340 C CA . SER A 1 292 ? 12.356 4.667 -11.796 1.00 94.12 292 SER A CA 1
ATOM 2341 C C . SER A 1 292 ? 12.539 3.906 -10.479 1.00 94.12 292 SER A C 1
ATOM 2343 O O . SER A 1 292 ? 13.664 3.746 -10.004 1.00 94.12 292 SER A O 1
ATOM 2345 N N . SER A 1 293 ? 11.447 3.425 -9.880 1.00 95.25 293 SER A N 1
ATOM 2346 C CA . SER A 1 293 ? 11.456 2.766 -8.577 1.00 95.25 293 SER A CA 1
ATOM 2347 C C . SER A 1 293 ? 10.559 1.532 -8.557 1.00 95.25 293 SER A C 1
ATOM 2349 O O . SER A 1 293 ? 9.441 1.541 -9.076 1.00 95.25 293 SER A O 1
ATOM 2351 N N . PHE A 1 294 ? 11.093 0.479 -7.944 1.00 97.00 294 PHE A N 1
ATOM 2352 C CA . PHE A 1 294 ? 10.497 -0.839 -7.790 1.00 97.00 294 PHE A CA 1
ATOM 2353 C C . PHE A 1 294 ? 10.867 -1.353 -6.397 1.00 97.00 294 PHE A C 1
ATOM 2355 O O . PHE A 1 294 ? 12.056 -1.501 -6.101 1.00 97.00 294 PHE A O 1
ATOM 2362 N N . ALA A 1 295 ? 9.873 -1.598 -5.545 1.00 96.62 295 ALA A N 1
ATOM 2363 C CA . ALA A 1 295 ? 10.081 -2.086 -4.187 1.00 96.62 295 ALA A CA 1
ATOM 2364 C C . ALA A 1 295 ? 9.108 -3.219 -3.853 1.00 96.62 295 ALA A C 1
ATOM 2366 O O . ALA A 1 295 ? 7.896 -3.065 -3.993 1.00 96.62 295 ALA A O 1
ATOM 2367 N N . LEU A 1 296 ? 9.665 -4.337 -3.383 1.00 97.06 296 LEU A N 1
ATOM 2368 C CA . LEU A 1 296 ? 8.936 -5.483 -2.849 1.00 97.06 296 LEU A CA 1
ATOM 2369 C C . LEU A 1 296 ? 9.440 -5.755 -1.430 1.00 97.06 296 LEU A C 1
ATOM 2371 O O . LEU A 1 296 ? 10.646 -5.925 -1.253 1.00 97.06 296 LEU A O 1
ATOM 2375 N N . HIS A 1 297 ? 8.551 -5.806 -0.442 1.00 93.31 297 HIS A N 1
ATOM 2376 C CA . HIS A 1 297 ? 8.918 -6.109 0.946 1.00 93.31 297 HIS A CA 1
ATOM 2377 C C . HIS A 1 297 ? 7.817 -6.872 1.684 1.00 93.31 297 HIS A C 1
ATOM 2379 O O . HIS A 1 297 ? 6.651 -6.803 1.313 1.00 93.31 297 HIS A O 1
ATOM 2385 N N . ASP A 1 298 ? 8.192 -7.628 2.716 1.00 93.50 298 ASP A N 1
ATOM 2386 C CA . ASP A 1 298 ? 7.261 -8.377 3.572 1.00 93.50 298 ASP A CA 1
ATOM 2387 C C . ASP A 1 298 ? 6.312 -9.314 2.789 1.00 93.50 298 ASP A C 1
ATOM 2389 O O . ASP A 1 298 ? 5.105 -9.385 3.034 1.00 93.50 298 ASP A O 1
ATOM 2393 N N . LEU A 1 299 ? 6.865 -10.039 1.804 1.00 97.19 299 LEU A N 1
ATOM 2394 C CA . LEU A 1 299 ? 6.141 -10.998 0.954 1.00 97.19 299 LEU A CA 1
ATOM 2395 C C . LEU A 1 299 ? 6.585 -12.441 1.248 1.00 97.19 299 LEU A C 1
ATOM 2397 O O . LEU A 1 299 ? 7.218 -13.106 0.423 1.00 97.19 299 LEU A O 1
ATOM 2401 N N . ASP A 1 300 ? 6.237 -12.935 2.437 1.00 94.94 300 ASP A N 1
ATOM 2402 C CA . ASP A 1 300 ? 6.729 -14.209 2.991 1.00 94.94 300 ASP A CA 1
ATOM 2403 C C . ASP A 1 300 ? 6.458 -15.444 2.122 1.00 94.94 300 ASP A C 1
ATOM 2405 O O . ASP A 1 300 ? 7.203 -16.425 2.186 1.00 94.94 300 ASP A O 1
ATOM 2409 N N . ARG A 1 301 ? 5.384 -15.420 1.322 1.00 97.81 301 ARG A N 1
ATOM 2410 C CA . ARG A 1 301 ? 4.938 -16.549 0.489 1.00 97.81 301 ARG A CA 1
ATOM 2411 C C . ARG A 1 301 ? 5.209 -16.379 -1.002 1.00 97.81 301 ARG 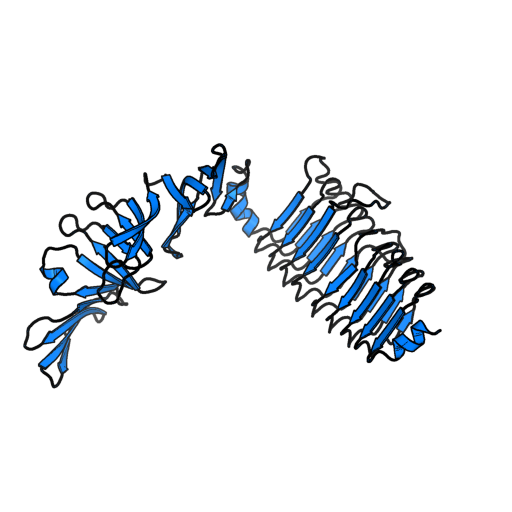A C 1
ATOM 2413 O O . ARG A 1 301 ? 4.851 -17.276 -1.762 1.00 97.81 301 ARG A O 1
ATOM 2420 N N . LEU A 1 302 ? 5.862 -15.294 -1.427 1.00 98.50 302 LEU A N 1
ATOM 2421 C CA . LEU A 1 302 ? 6.086 -15.041 -2.850 1.00 98.50 302 LEU A CA 1
ATOM 2422 C C . LEU A 1 302 ? 7.009 -16.109 -3.427 1.00 98.50 302 LEU A C 1
ATOM 2424 O O . LEU A 1 302 ? 8.177 -16.158 -3.067 1.00 98.50 302 LEU A O 1
ATOM 2428 N N . GLU A 1 303 ? 6.505 -16.944 -4.338 1.00 98.31 303 GLU A N 1
ATOM 2429 C CA . GLU A 1 303 ? 7.267 -18.035 -4.953 1.00 98.31 303 GLU A CA 1
ATOM 2430 C C . GLU A 1 303 ? 7.773 -17.684 -6.356 1.00 98.31 303 GLU A C 1
ATOM 2432 O O . GLU A 1 303 ? 8.859 -18.127 -6.760 1.00 98.31 303 GLU A O 1
ATOM 2437 N N . ARG A 1 304 ? 6.984 -16.910 -7.112 1.00 98.38 304 ARG A N 1
ATOM 2438 C CA . ARG A 1 304 ? 7.260 -16.558 -8.510 1.00 98.38 304 ARG A CA 1
ATOM 2439 C C . ARG A 1 304 ? 7.106 -15.062 -8.763 1.00 98.38 304 ARG A C 1
ATOM 2441 O O . ARG A 1 304 ? 6.053 -14.486 -8.503 1.00 98.38 304 ARG A O 1
ATOM 2448 N N . LEU A 1 305 ? 8.144 -14.472 -9.350 1.00 98.62 305 LEU A N 1
ATOM 2449 C CA . LEU A 1 305 ? 8.128 -13.120 -9.900 1.00 98.62 305 LEU A CA 1
ATOM 2450 C C . LEU A 1 305 ? 8.409 -13.189 -11.404 1.00 98.62 305 LEU A C 1
ATOM 2452 O O . LEU A 1 305 ? 9.479 -13.642 -11.810 1.00 98.62 305 LEU A O 1
ATOM 2456 N N . SER A 1 306 ? 7.469 -12.732 -12.225 1.00 98.50 306 SER A N 1
ATOM 2457 C CA . SER A 1 306 ? 7.617 -12.650 -13.679 1.00 98.50 306 SER A CA 1
ATOM 2458 C C . SER A 1 306 ? 7.359 -11.225 -14.150 1.00 98.50 306 SER A C 1
ATOM 2460 O O . SER A 1 306 ? 6.281 -10.688 -13.923 1.00 98.50 306 SER A O 1
ATOM 2462 N N . ILE A 1 307 ? 8.329 -10.603 -14.818 1.00 98.56 307 ILE A N 1
ATOM 2463 C CA . ILE A 1 307 ? 8.213 -9.241 -15.350 1.00 98.56 307 ILE A CA 1
ATOM 2464 C C . ILE A 1 307 ? 8.606 -9.252 -16.823 1.00 98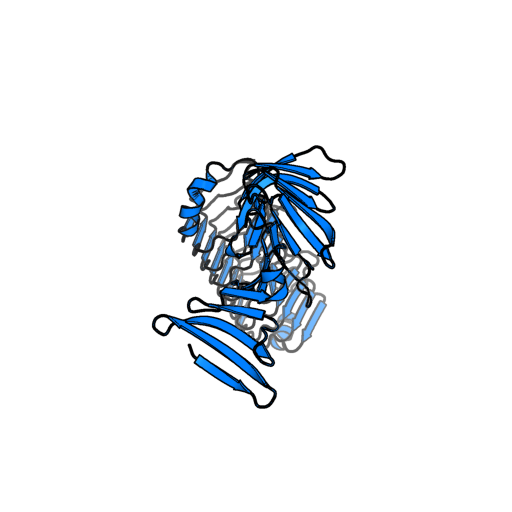.56 307 ILE A C 1
ATOM 2466 O O . ILE A 1 307 ? 9.779 -9.401 -17.159 1.00 98.56 307 ILE A O 1
ATOM 2470 N N . GLY A 1 308 ? 7.634 -9.063 -17.707 1.00 97.38 308 GLY A N 1
ATOM 2471 C CA . GLY A 1 308 ? 7.791 -9.229 -19.145 1.00 97.38 308 GLY A CA 1
ATOM 2472 C C . GLY A 1 308 ? 7.832 -10.700 -19.565 1.00 97.38 308 GLY A C 1
ATOM 2473 O O . GLY A 1 308 ? 7.470 -11.601 -18.807 1.00 97.38 308 GLY A O 1
ATOM 2474 N N . ALA A 1 309 ? 8.279 -10.940 -20.796 1.00 93.81 309 ALA A N 1
ATOM 2475 C CA . ALA A 1 309 ? 8.459 -12.280 -21.348 1.00 93.81 309 ALA A CA 1
ATOM 2476 C C . ALA A 1 309 ? 9.843 -12.421 -21.991 1.00 93.81 309 ALA A C 1
ATOM 2478 O O . ALA A 1 309 ? 10.313 -11.534 -22.699 1.00 93.81 309 ALA A O 1
ATOM 2479 N N . VAL A 1 310 ? 10.506 -13.546 -21.734 1.00 92.81 310 VAL A N 1
ATOM 2480 C CA . VAL A 1 310 ? 11.837 -13.844 -22.280 1.00 92.81 310 VAL A CA 1
ATOM 2481 C C . VAL A 1 310 ? 11.734 -14.044 -23.792 1.00 92.81 310 VAL A C 1
ATOM 2483 O O . VAL A 1 310 ? 10.908 -14.832 -24.248 1.00 92.81 310 VAL A O 1
ATOM 2486 N N . GLY A 1 311 ? 12.577 -13.350 -24.562 1.00 87.94 311 GLY A N 1
ATOM 2487 C CA . GLY A 1 311 ? 12.555 -13.393 -26.027 1.00 87.94 311 GLY A CA 1
ATOM 2488 C C . GLY A 1 311 ? 11.526 -12.457 -26.665 1.00 87.94 311 GLY A C 1
ATOM 2489 O O . GLY A 1 311 ? 11.306 -12.532 -27.874 1.00 87.94 311 GLY A O 1
ATOM 2490 N N . ALA A 1 312 ? 10.891 -11.592 -25.870 1.00 90.38 312 ALA A N 1
ATOM 2491 C CA . ALA A 1 312 ? 10.043 -10.513 -26.349 1.00 90.38 312 ALA A CA 1
ATOM 2492 C C . ALA A 1 312 ? 10.440 -9.190 -25.685 1.00 90.38 312 ALA A C 1
ATOM 2494 O O . ALA A 1 312 ? 10.620 -9.120 -24.463 1.00 90.38 312 ALA A O 1
ATOM 2495 N N . ALA A 1 313 ? 10.509 -8.124 -26.488 1.00 94.56 313 ALA A N 1
ATOM 2496 C CA . ALA A 1 313 ? 10.740 -6.765 -26.006 1.00 94.56 313 ALA A CA 1
ATOM 2497 C C . ALA A 1 313 ? 9.753 -6.430 -24.877 1.00 94.56 313 ALA A C 1
ATOM 2499 O O . ALA A 1 313 ? 8.540 -6.531 -25.061 1.00 94.56 313 ALA A O 1
ATOM 2500 N N . SER A 1 314 ? 10.290 -6.107 -23.697 1.00 96.69 314 SER A N 1
ATOM 2501 C CA . SER A 1 314 ? 9.503 -5.880 -22.485 1.00 96.69 314 SER A CA 1
ATOM 2502 C C . SER A 1 314 ? 9.840 -4.551 -21.813 1.00 96.69 314 SER A C 1
ATOM 2504 O O . SER A 1 314 ? 8.922 -3.854 -21.424 1.00 96.69 314 SER A O 1
ATOM 2506 N N . SER A 1 315 ? 11.105 -4.151 -21.683 1.00 97.50 315 SER A N 1
ATOM 2507 C CA . SER A 1 315 ? 11.511 -2.811 -21.204 1.00 97.50 315 SER A CA 1
ATOM 2508 C C . SER A 1 315 ? 10.881 -2.332 -19.879 1.00 97.50 315 SER A C 1
ATOM 2510 O O . SER A 1 315 ? 10.861 -1.132 -19.601 1.00 97.50 315 SER A O 1
ATOM 2512 N N . CYS A 1 316 ? 10.359 -3.237 -19.046 1.00 98.31 316 CYS A N 1
ATOM 2513 C CA . CYS A 1 316 ? 9.724 -2.878 -17.780 1.00 98.31 316 CYS A CA 1
ATOM 2514 C C . CYS A 1 316 ? 10.784 -2.345 -16.809 1.00 98.31 316 CYS A C 1
ATOM 2516 O O . CYS A 1 316 ? 11.864 -2.935 -16.692 1.00 98.31 316 CYS A O 1
ATOM 2518 N N . PHE A 1 317 ? 10.480 -1.259 -16.094 1.00 98.12 317 PHE A N 1
ATOM 2519 C CA . PHE A 1 317 ? 11.380 -0.668 -15.098 1.00 98.12 317 PHE A CA 1
ATOM 2520 C C . PHE A 1 317 ? 12.793 -0.371 -15.640 1.00 98.12 317 PHE A C 1
ATOM 2522 O O . PHE A 1 317 ? 13.785 -0.558 -14.937 1.00 98.12 317 PHE A O 1
ATOM 2529 N N . ALA A 1 318 ? 12.910 0.067 -16.901 1.00 97.12 318 ALA A N 1
ATOM 2530 C CA . ALA A 1 318 ? 14.188 0.178 -17.614 1.00 97.12 318 ALA A CA 1
ATOM 2531 C C . ALA A 1 318 ? 15.267 0.996 -16.876 1.00 97.12 318 ALA A C 1
ATOM 2533 O O . ALA A 1 318 ? 16.450 0.722 -17.054 1.00 97.12 318 ALA A O 1
ATOM 2534 N N . TYR A 1 319 ? 14.878 1.962 -16.038 1.00 96.25 319 TYR A N 1
ATOM 2535 C CA . TYR A 1 319 ? 15.790 2.837 -15.287 1.00 96.25 319 TYR A CA 1
ATOM 2536 C C . TYR A 1 319 ? 15.737 2.632 -13.766 1.00 96.25 319 TYR A C 1
ATOM 2538 O O . TYR A 1 319 ? 16.313 3.431 -13.025 1.00 96.25 319 TYR A O 1
ATOM 2546 N N . ALA A 1 320 ? 15.044 1.598 -13.284 1.00 97.44 320 ALA A N 1
ATOM 2547 C CA . ALA A 1 320 ? 14.980 1.288 -11.861 1.00 97.44 320 ALA A CA 1
ATOM 2548 C C . ALA A 1 320 ? 16.129 0.366 -11.432 1.00 97.44 320 ALA A C 1
ATOM 2550 O O . ALA A 1 320 ? 16.654 -0.423 -12.216 1.00 97.44 320 ALA A O 1
ATOM 2551 N N . SER A 1 321 ? 16.499 0.430 -10.151 1.00 97.44 321 SER A N 1
ATOM 2552 C CA . SER A 1 321 ? 17.315 -0.625 -9.538 1.00 97.44 321 SER A CA 1
ATOM 2553 C C . SER A 1 321 ? 16.484 -1.892 -9.351 1.00 97.44 321 SER A C 1
ATOM 2555 O O . SER A 1 321 ? 15.303 -1.813 -9.016 1.00 97.44 321 SER A O 1
ATOM 2557 N N . PHE A 1 322 ? 17.113 -3.056 -9.494 1.00 98.00 322 PHE A N 1
ATOM 2558 C CA . PHE A 1 322 ? 16.477 -4.338 -9.215 1.00 98.00 322 PHE A CA 1
ATOM 2559 C C . PHE A 1 322 ? 16.978 -4.867 -7.873 1.00 98.00 322 PHE A C 1
ATOM 2561 O O . PHE A 1 322 ? 18.132 -5.275 -7.761 1.00 98.00 322 PHE A O 1
ATOM 2568 N N . ARG A 1 323 ? 16.138 -4.818 -6.837 1.00 97.81 323 ARG A N 1
ATOM 2569 C CA . ARG A 1 323 ? 16.496 -5.257 -5.481 1.00 97.81 323 ARG A CA 1
ATOM 2570 C C . ARG A 1 323 ? 15.450 -6.221 -4.955 1.00 97.81 323 ARG A C 1
ATOM 2572 O O . ARG A 1 323 ? 14.277 -5.869 -4.908 1.00 97.81 323 ARG A O 1
ATOM 2579 N N . LEU A 1 324 ? 15.888 -7.409 -4.560 1.00 97.75 324 LEU A N 1
ATOM 2580 C CA . LEU A 1 324 ? 15.074 -8.395 -3.862 1.00 97.75 324 LEU A CA 1
ATOM 2581 C C . LEU A 1 324 ? 15.817 -8.824 -2.604 1.00 97.75 324 LEU A C 1
ATOM 2583 O O . LEU A 1 324 ? 16.917 -9.377 -2.685 1.00 97.75 324 LEU A O 1
ATOM 2587 N N . GLU A 1 325 ? 15.210 -8.552 -1.456 1.00 96.06 325 GLU A N 1
ATOM 2588 C CA . GLU A 1 325 ? 15.806 -8.787 -0.145 1.00 96.06 325 GLU A CA 1
ATOM 2589 C C . GLU A 1 325 ? 14.765 -9.431 0.770 1.00 96.06 325 GLU A C 1
ATOM 2591 O O . GLU A 1 325 ? 13.600 -9.043 0.741 1.00 96.06 325 GLU A O 1
ATOM 2596 N N . ASN A 1 326 ? 15.176 -10.426 1.560 1.00 95.75 326 ASN A N 1
ATOM 2597 C CA . ASN A 1 326 ? 14.322 -11.079 2.562 1.00 95.75 326 ASN A CA 1
ATOM 2598 C C . ASN A 1 326 ? 12.999 -11.646 2.011 1.00 95.75 326 ASN A C 1
ATOM 2600 O O . ASN A 1 326 ? 11.939 -11.469 2.603 1.00 95.75 326 ASN A O 1
ATOM 2604 N N . LEU A 1 327 ? 13.058 -12.374 0.890 1.00 97.19 327 LEU A N 1
ATOM 2605 C CA . LEU A 1 327 ? 11.908 -13.097 0.328 1.00 97.19 327 LEU A CA 1
ATOM 2606 C C . LEU A 1 327 ? 12.107 -14.614 0.519 1.00 97.19 327 LEU A C 1
ATOM 2608 O O . LEU A 1 327 ? 12.676 -15.282 -0.354 1.00 97.19 327 LEU A O 1
ATOM 2612 N N . PRO A 1 328 ? 11.686 -15.182 1.668 1.00 96.81 328 PRO A N 1
ATOM 2613 C CA . PRO A 1 328 ? 12.096 -16.520 2.099 1.00 96.81 328 PRO A CA 1
ATOM 2614 C C . PRO A 1 328 ? 11.537 -17.653 1.230 1.00 96.81 328 PRO A C 1
ATOM 2616 O O . PRO A 1 328 ? 12.162 -18.713 1.137 1.00 96.81 328 PRO A O 1
ATOM 2619 N N . ALA A 1 329 ? 10.391 -17.442 0.576 1.00 97.94 329 ALA A N 1
ATOM 2620 C CA . ALA A 1 329 ? 9.749 -18.428 -0.291 1.00 97.94 329 ALA A CA 1
ATOM 2621 C C . ALA A 1 329 ? 10.097 -18.284 -1.782 1.00 97.94 329 ALA A C 1
ATOM 2623 O O . ALA A 1 329 ? 9.744 -19.173 -2.558 1.00 97.94 329 ALA A O 1
ATOM 2624 N N . LEU A 1 330 ? 10.808 -17.228 -2.199 1.00 98.44 330 LEU A N 1
ATOM 2625 C CA . LEU A 1 330 ? 11.016 -16.937 -3.620 1.00 98.44 330 LEU A CA 1
ATOM 2626 C C . LEU A 1 330 ? 11.857 -18.021 -4.288 1.00 98.44 330 LEU A C 1
ATOM 2628 O O . LEU A 1 330 ? 12.965 -18.304 -3.847 1.00 98.44 330 LEU A O 1
ATOM 2632 N N . ARG A 1 331 ? 11.338 -18.624 -5.366 1.00 97.69 331 ARG A N 1
ATOM 2633 C CA . ARG A 1 331 ? 11.983 -19.733 -6.095 1.00 97.69 331 ARG A CA 1
ATOM 2634 C C . ARG A 1 331 ? 12.445 -19.331 -7.483 1.00 97.69 331 ARG A C 1
ATOM 2636 O O . ARG A 1 331 ? 13.511 -19.771 -7.919 1.00 97.69 331 ARG A O 1
ATOM 2643 N N . THR A 1 332 ? 11.633 -18.552 -8.192 1.00 97.69 332 THR A N 1
ATOM 2644 C CA . THR A 1 332 ? 11.854 -18.255 -9.611 1.00 97.69 332 THR A CA 1
ATOM 2645 C C . THR A 1 332 ? 11.654 -16.775 -9.898 1.00 97.69 332 THR A C 1
ATOM 2647 O O . THR A 1 332 ? 10.621 -16.212 -9.541 1.00 97.69 332 THR A O 1
ATOM 2650 N N . VAL A 1 333 ? 12.623 -16.182 -10.595 1.00 98.38 333 VAL A N 1
ATOM 2651 C CA . VAL A 1 333 ? 12.518 -14.838 -11.171 1.00 98.38 333 VAL A CA 1
ATOM 2652 C C . VAL A 1 333 ? 12.685 -14.935 -12.682 1.00 98.38 333 VAL A C 1
ATOM 2654 O O . VAL A 1 333 ? 13.660 -15.517 -13.167 1.00 98.38 333 VAL A O 1
ATOM 2657 N N . ILE A 1 334 ? 11.742 -14.349 -13.412 1.00 98.44 334 ILE A N 1
ATOM 2658 C CA . ILE A 1 334 ? 11.757 -14.247 -14.870 1.00 98.44 334 ILE A CA 1
ATOM 2659 C C . ILE A 1 334 ? 11.699 -12.769 -15.241 1.00 98.44 334 ILE A C 1
ATOM 2661 O O . ILE A 1 334 ? 10.766 -12.076 -14.846 1.00 98.44 334 ILE A O 1
ATOM 2665 N N . LEU A 1 335 ? 12.675 -12.295 -16.013 1.00 98.44 335 LEU A N 1
ATOM 2666 C CA . LEU A 1 335 ? 12.686 -10.944 -16.571 1.00 98.44 335 LEU A CA 1
ATOM 2667 C C . LEU A 1 335 ? 12.733 -11.022 -18.099 1.00 98.44 335 LEU A C 1
ATOM 2669 O O . LEU A 1 335 ? 13.585 -11.712 -18.655 1.00 98.44 335 LEU A O 1
ATOM 2673 N N . GLY A 1 336 ? 11.826 -10.320 -18.772 1.00 98.12 336 GLY A N 1
ATOM 2674 C CA . GLY A 1 336 ? 11.782 -10.193 -20.226 1.00 98.12 336 GLY A CA 1
ATOM 2675 C C . GLY A 1 336 ? 12.865 -9.281 -20.793 1.00 98.12 336 GLY A C 1
ATOM 2676 O O . GLY A 1 336 ? 13.660 -8.699 -20.054 1.00 98.12 336 GLY A O 1
ATOM 2677 N N . ASP A 1 337 ? 12.909 -9.162 -22.120 1.00 97.75 337 ASP A N 1
ATOM 2678 C CA . ASP A 1 337 ? 13.967 -8.407 -22.795 1.00 97.75 337 ASP A CA 1
ATOM 2679 C C . ASP A 1 337 ? 13.925 -6.928 -22.381 1.00 97.75 337 ASP A C 1
ATOM 2681 O O . ASP A 1 337 ? 12.858 -6.310 -22.337 1.00 97.75 337 ASP A O 1
ATOM 2685 N N . TYR A 1 338 ? 15.093 -6.357 -22.092 1.00 98.12 338 TYR A N 1
ATOM 2686 C CA . TYR A 1 338 ? 15.298 -4.971 -21.658 1.00 98.12 338 TYR A CA 1
ATOM 2687 C C . TYR A 1 338 ? 14.660 -4.597 -20.305 1.00 98.12 338 TYR A C 1
ATOM 2689 O O . TYR A 1 338 ? 14.674 -3.425 -19.926 1.00 98.12 338 TYR A O 1
ATOM 2697 N N . CYS A 1 339 ? 14.124 -5.551 -19.536 1.00 98.44 339 CYS A N 1
ATOM 2698 C CA . CYS A 1 339 ? 13.671 -5.266 -18.173 1.00 98.44 339 CYS A CA 1
ATOM 2699 C C . CYS A 1 339 ? 14.860 -4.847 -17.293 1.00 98.44 339 CYS A C 1
ATOM 2701 O O . CYS A 1 339 ? 15.895 -5.519 -17.291 1.00 98.44 339 CYS A O 1
ATOM 2703 N N . PHE A 1 340 ? 14.722 -3.752 -16.539 1.00 98.19 340 PHE A N 1
ATOM 2704 C CA . PHE A 1 340 ? 15.807 -3.196 -15.715 1.00 98.19 340 PHE A CA 1
ATOM 2705 C C . PHE A 1 340 ? 17.110 -2.932 -16.506 1.00 98.19 340 PHE A C 1
ATOM 2707 O O . PHE A 1 340 ? 18.211 -3.160 -16.001 1.00 98.19 340 PHE A O 1
ATOM 2714 N N . LEU A 1 341 ? 16.990 -2.491 -17.767 1.00 97.44 341 LEU A N 1
ATOM 2715 C CA . LEU A 1 341 ? 18.101 -2.299 -18.712 1.00 97.44 341 LEU A CA 1
ATOM 2716 C C . LEU A 1 341 ? 19.272 -1.500 -18.118 1.00 97.44 341 LEU A C 1
ATOM 2718 O O . LEU A 1 341 ? 20.409 -1.959 -18.149 1.00 97.44 341 LEU A O 1
ATOM 2722 N N . TYR A 1 342 ? 18.987 -0.345 -17.525 1.00 96.81 342 TYR A N 1
ATOM 2723 C CA . TYR A 1 342 ? 19.963 0.601 -16.983 1.00 96.81 342 TYR A CA 1
ATOM 2724 C C . TYR A 1 342 ? 20.002 0.590 -15.449 1.00 96.81 342 TYR A C 1
ATOM 2726 O O . TYR A 1 342 ? 20.208 1.630 -14.821 1.00 96.81 342 TYR A O 1
ATOM 2734 N N . ALA A 1 343 ? 19.770 -0.566 -14.823 1.00 97.00 343 ALA A N 1
ATOM 2735 C CA . ALA A 1 343 ? 19.803 -0.679 -13.370 1.00 97.00 343 ALA A CA 1
ATOM 2736 C C . ALA A 1 343 ? 21.182 -0.299 -12.806 1.00 97.00 343 ALA A C 1
ATOM 2738 O O . ALA A 1 343 ? 22.195 -0.899 -13.160 1.00 97.00 343 ALA A O 1
ATOM 2739 N N . SER A 1 344 ? 21.220 0.668 -11.886 1.00 96.25 344 SER A N 1
ATOM 2740 C CA . SER A 1 344 ? 22.452 1.043 -11.176 1.00 96.25 344 SER A CA 1
ATOM 2741 C C . SER A 1 344 ? 22.831 0.043 -10.085 1.00 96.25 344 SER A C 1
ATOM 2743 O O . SER A 1 344 ? 24.003 -0.119 -9.758 1.00 96.25 344 SER A O 1
ATOM 2745 N N . VAL A 1 345 ? 21.851 -0.658 -9.517 1.00 97.00 345 VAL A N 1
ATOM 2746 C CA . VAL A 1 345 ? 22.091 -1.737 -8.561 1.00 97.00 345 VAL A CA 1
ATOM 2747 C C . VAL A 1 345 ? 21.195 -2.914 -8.890 1.00 97.00 345 VAL A C 1
ATOM 2749 O O . VAL A 1 345 ? 19.985 -2.759 -9.070 1.00 97.00 345 VAL A O 1
ATOM 2752 N N . ILE A 1 346 ? 21.811 -4.089 -8.935 1.00 97.88 346 ILE A N 1
ATOM 2753 C CA . ILE A 1 346 ? 21.155 -5.378 -9.074 1.00 97.88 346 ILE A CA 1
ATOM 2754 C C . ILE A 1 346 ? 21.520 -6.192 -7.833 1.00 97.88 346 ILE A C 1
ATOM 2756 O O . ILE A 1 346 ? 22.652 -6.645 -7.694 1.00 97.88 346 ILE A O 1
ATOM 2760 N N . SER A 1 347 ? 20.581 -6.320 -6.901 1.00 97.38 347 SER A N 1
ATOM 2761 C CA . SER A 1 347 ? 20.801 -6.891 -5.572 1.00 97.38 347 SER A CA 1
ATOM 2762 C C . SER A 1 347 ? 19.830 -8.035 -5.317 1.00 97.38 347 SER A C 1
ATOM 2764 O O . SER A 1 347 ? 18.616 -7.845 -5.366 1.00 97.38 347 SER A O 1
ATOM 2766 N N . LEU A 1 348 ? 20.365 -9.219 -5.040 1.00 97.19 348 LEU A N 1
ATOM 2767 C CA . LEU A 1 348 ? 19.620 -10.399 -4.619 1.00 97.19 348 LEU A CA 1
ATOM 2768 C C . LEU A 1 348 ? 20.237 -10.886 -3.310 1.00 97.19 348 LEU A C 1
ATOM 2770 O O . LEU A 1 348 ? 21.333 -11.455 -3.319 1.00 97.19 348 LEU A O 1
ATOM 2774 N N . GLN A 1 349 ? 19.562 -10.628 -2.192 1.00 96.31 349 GLN A N 1
ATOM 2775 C CA . GLN A 1 349 ? 20.092 -10.909 -0.858 1.00 96.31 349 GLN A CA 1
ATOM 2776 C C . GLN A 1 349 ? 19.087 -11.681 -0.008 1.00 96.31 349 GLN A C 1
ATOM 2778 O O . GLN A 1 349 ? 17.897 -11.380 -0.018 1.00 96.31 349 GLN A O 1
ATOM 2783 N N . GLN A 1 350 ? 19.571 -12.657 0.763 1.00 95.62 350 GLN A N 1
ATOM 2784 C CA . GLN A 1 350 ? 18.753 -13.388 1.741 1.00 95.62 350 GLN A CA 1
ATOM 2785 C C . GLN A 1 350 ? 17.534 -14.063 1.081 1.00 95.62 350 GLN A C 1
ATOM 2787 O O . GLN A 1 350 ? 16.395 -13.922 1.528 1.00 95.62 350 GLN A O 1
ATOM 2792 N N . LEU A 1 351 ? 17.782 -14.813 -0.002 1.00 96.50 351 LEU A N 1
ATOM 2793 C CA . LEU A 1 351 ? 16.760 -15.548 -0.759 1.00 96.50 351 LEU A CA 1
ATOM 2794 C C . LEU A 1 351 ? 17.023 -17.063 -0.645 1.00 96.50 351 LEU A C 1
ATOM 2796 O O . LEU A 1 351 ? 17.491 -17.698 -1.598 1.00 96.50 351 LEU A O 1
ATOM 2800 N N . PRO A 1 352 ? 16.745 -17.677 0.523 1.00 95.75 352 PRO A N 1
ATOM 2801 C CA . PRO A 1 352 ? 17.165 -19.043 0.840 1.00 95.75 352 PRO A CA 1
ATOM 2802 C C . PRO A 1 352 ? 16.541 -20.110 -0.067 1.00 95.75 352 PRO A C 1
ATOM 2804 O O . PRO A 1 352 ? 17.107 -21.195 -0.222 1.00 95.75 352 PRO A O 1
ATOM 2807 N N . CYS A 1 353 ? 15.384 -19.824 -0.674 1.00 96.38 353 CYS A N 1
ATOM 2808 C CA . CYS A 1 353 ? 14.683 -20.735 -1.578 1.00 96.38 353 CYS A CA 1
ATOM 2809 C C . CYS A 1 353 ? 14.897 -20.449 -3.067 1.00 96.38 353 CYS A C 1
ATOM 2811 O O . CYS A 1 353 ? 14.383 -21.223 -3.881 1.00 96.38 353 CYS A O 1
ATOM 2813 N N . LEU A 1 354 ? 15.659 -19.411 -3.432 1.00 96.75 354 LEU A N 1
ATOM 2814 C CA . LEU A 1 354 ? 15.816 -19.019 -4.831 1.00 96.75 354 LEU A CA 1
ATOM 2815 C C . LEU A 1 354 ? 16.561 -20.105 -5.601 1.00 96.75 354 LEU A C 1
ATOM 2817 O O . LEU A 1 354 ? 17.620 -20.560 -5.184 1.00 96.75 354 LEU A O 1
ATOM 2821 N N . GLN A 1 355 ? 15.995 -20.522 -6.730 1.00 93.94 355 GLN A N 1
ATOM 2822 C CA . GLN A 1 355 ? 16.453 -21.667 -7.514 1.00 93.94 355 GLN A CA 1
ATOM 2823 C C . GLN A 1 355 ? 16.817 -21.290 -8.949 1.00 93.94 355 GLN A C 1
ATOM 2825 O O . GLN A 1 355 ? 17.827 -21.771 -9.475 1.00 93.94 355 GLN A O 1
ATOM 2830 N N . ARG A 1 356 ? 15.988 -20.454 -9.586 1.00 93.44 356 ARG A N 1
ATOM 2831 C CA . ARG A 1 356 ? 16.091 -20.121 -11.009 1.00 93.44 356 ARG A CA 1
ATOM 2832 C C . ARG A 1 356 ? 15.989 -18.622 -11.264 1.00 93.44 356 ARG A C 1
ATOM 2834 O O . ARG A 1 356 ? 15.043 -17.976 -10.819 1.00 93.44 356 ARG A O 1
ATOM 2841 N N . LEU A 1 357 ? 16.924 -18.128 -12.066 1.00 95.88 357 LEU A N 1
ATOM 2842 C CA . LEU A 1 357 ? 16.893 -16.815 -12.698 1.00 95.88 357 LEU A CA 1
ATOM 2843 C C . LEU A 1 357 ? 16.852 -17.010 -14.215 1.00 95.88 357 LEU A C 1
ATOM 2845 O O . LEU A 1 357 ? 17.705 -17.714 -14.765 1.00 95.88 357 LEU A O 1
ATOM 2849 N N . GLN A 1 358 ? 15.869 -16.407 -14.877 1.00 96.31 358 GLN A N 1
ATOM 2850 C CA . GLN A 1 358 ? 15.744 -16.428 -16.331 1.00 96.31 358 GLN A CA 1
ATOM 2851 C C . GLN A 1 358 ? 15.576 -15.009 -16.865 1.00 96.31 358 GLN A C 1
ATOM 2853 O O . GLN A 1 358 ? 14.651 -14.300 -16.481 1.00 96.31 358 GLN A O 1
ATOM 2858 N N . PHE A 1 359 ? 16.463 -14.611 -17.765 1.00 96.88 359 PHE A N 1
ATOM 2859 C CA . PHE A 1 359 ? 16.581 -13.248 -18.252 1.00 96.88 359 PHE A CA 1
ATOM 2860 C C . PHE A 1 359 ? 16.499 -13.191 -19.778 1.00 96.88 359 PHE A C 1
ATOM 2862 O O . PHE A 1 359 ? 17.058 -14.022 -20.498 1.00 96.88 359 PHE A O 1
ATOM 2869 N N . GLY A 1 360 ? 15.783 -12.187 -20.266 1.00 96.81 360 GLY A N 1
ATOM 2870 C CA . GLY A 1 360 ? 15.715 -11.828 -21.669 1.00 96.81 360 GLY A CA 1
ATOM 2871 C C . GLY A 1 360 ? 16.997 -11.176 -22.182 1.00 96.81 360 GLY A C 1
ATOM 2872 O O . GLY A 1 360 ? 18.011 -11.078 -21.486 1.00 96.81 360 GLY A O 1
ATOM 2873 N N . VAL A 1 361 ? 16.945 -10.699 -23.422 1.00 96.75 361 VAL A N 1
ATOM 2874 C CA . VAL A 1 361 ? 18.013 -9.895 -24.026 1.00 96.75 361 VAL A CA 1
ATOM 2875 C C . VAL A 1 361 ? 18.208 -8.611 -23.222 1.00 96.75 361 VAL A C 1
ATOM 2877 O O . VAL A 1 361 ? 17.258 -7.866 -23.015 1.00 96.75 361 VAL A O 1
ATOM 2880 N N . ALA A 1 362 ? 19.439 -8.342 -22.783 1.00 96.81 362 ALA A N 1
ATOM 2881 C CA . ALA A 1 362 ? 19.839 -7.135 -22.053 1.00 96.81 362 ALA A CA 1
ATOM 2882 C C . ALA A 1 362 ? 19.019 -6.833 -20.779 1.00 96.81 362 ALA A C 1
ATOM 2884 O O . ALA A 1 362 ? 19.052 -5.713 -20.268 1.00 96.81 362 ALA A O 1
ATOM 2885 N N . ALA A 1 363 ? 18.304 -7.821 -20.234 1.00 97.62 363 ALA A N 1
ATOM 2886 C CA . ALA A 1 363 ? 17.662 -7.677 -18.935 1.00 97.62 363 ALA A CA 1
ATOM 2887 C C . ALA A 1 363 ? 18.738 -7.551 -17.849 1.00 97.62 363 ALA A C 1
ATOM 2889 O O . ALA A 1 363 ? 19.688 -8.342 -17.841 1.00 97.62 363 ALA A O 1
ATOM 2890 N N . CYS A 1 364 ? 18.612 -6.563 -16.961 1.00 97.25 364 CYS A N 1
ATOM 2891 C CA . CYS A 1 364 ? 19.646 -6.212 -15.982 1.00 97.25 364 CYS A CA 1
ATOM 2892 C C . CYS A 1 364 ? 21.039 -5.987 -16.618 1.00 97.25 364 CYS A C 1
ATOM 2894 O O . CYS A 1 364 ? 22.043 -6.456 -16.080 1.00 97.25 364 CYS A O 1
ATOM 2896 N N . CYS A 1 365 ? 21.125 -5.326 -17.781 1.00 96.38 365 CYS A N 1
ATOM 2897 C CA . CYS A 1 365 ? 22.410 -5.025 -18.434 1.00 96.38 365 CYS A CA 1
ATOM 2898 C C . CYS A 1 365 ? 23.332 -4.191 -17.524 1.00 96.38 365 CYS A C 1
ATOM 2900 O O . CYS A 1 365 ? 24.512 -4.519 -17.381 1.00 96.38 365 CYS A O 1
ATOM 2902 N N . GLY A 1 366 ? 22.762 -3.186 -16.853 1.00 93.88 366 GLY A N 1
ATOM 2903 C CA . GLY A 1 366 ? 23.451 -2.267 -15.950 1.00 93.88 366 GLY A CA 1
ATOM 2904 C C . GLY A 1 366 ? 23.610 -0.865 -16.550 1.00 93.88 366 GLY A C 1
ATOM 2905 O O . GLY A 1 366 ? 23.599 -0.692 -17.767 1.00 93.88 366 GLY A O 1
ATOM 2906 N N . SER A 1 367 ? 23.741 0.152 -15.698 1.00 93.31 367 SER A N 1
ATOM 2907 C CA . SER A 1 367 ? 24.253 1.477 -16.078 1.00 93.31 367 SER A CA 1
ATOM 2908 C C . SER A 1 367 ? 25.779 1.570 -15.935 1.00 93.31 367 SER A C 1
ATOM 2910 O O . SER A 1 367 ? 26.426 0.616 -15.506 1.00 93.31 367 SER A O 1
ATOM 2912 N N . GLU A 1 368 ? 26.354 2.736 -16.261 1.00 83.06 368 GLU A N 1
ATOM 2913 C CA . GLU A 1 368 ? 27.806 2.960 -16.259 1.00 83.06 368 GLU A CA 1
ATOM 2914 C C . GLU A 1 368 ? 28.498 2.655 -14.925 1.00 83.06 368 GLU A C 1
ATOM 2916 O O . GLU A 1 368 ? 29.659 2.302 -14.975 1.00 83.06 368 GLU A O 1
ATOM 2921 N N . ASP A 1 369 ? 27.817 2.660 -13.775 1.00 90.69 369 ASP A N 1
ATOM 2922 C CA . ASP A 1 369 ? 28.401 2.317 -12.462 1.00 90.69 369 ASP A CA 1
ATOM 2923 C C . ASP A 1 369 ? 27.694 1.133 -11.787 1.00 90.69 369 ASP A C 1
ATOM 2925 O O . ASP A 1 369 ? 27.636 1.027 -10.558 1.00 90.69 369 ASP A O 1
ATOM 2929 N N . ALA A 1 370 ? 27.105 0.241 -12.585 1.00 96.00 370 ALA A N 1
ATOM 2930 C CA . ALA A 1 370 ? 26.243 -0.795 -12.046 1.00 96.00 370 ALA A CA 1
ATOM 2931 C C . ALA A 1 370 ? 26.972 -1.770 -11.109 1.00 96.00 370 ALA A C 1
ATOM 2933 O O . ALA A 1 370 ? 28.053 -2.288 -11.414 1.00 96.00 370 ALA A O 1
ATOM 2934 N N . ALA A 1 371 ? 26.331 -2.059 -9.976 1.00 96.94 371 ALA A N 1
ATOM 2935 C CA . ALA A 1 371 ? 26.780 -3.052 -9.009 1.00 96.94 371 ALA A CA 1
ATOM 2936 C C . ALA A 1 371 ? 25.864 -4.280 -9.018 1.00 96.94 371 ALA A C 1
ATOM 2938 O O . ALA A 1 371 ? 24.646 -4.152 -8.889 1.00 96.94 371 ALA A O 1
ATOM 2939 N N . LEU A 1 372 ? 26.460 -5.467 -9.119 1.00 96.62 372 LEU A N 1
ATOM 2940 C CA . LEU A 1 372 ? 25.794 -6.747 -8.906 1.00 96.62 372 LEU A CA 1
ATOM 2941 C C . LEU A 1 372 ? 26.141 -7.283 -7.516 1.00 96.62 372 LEU A C 1
ATOM 2943 O O . LEU A 1 372 ? 27.309 -7.515 -7.208 1.00 96.62 372 LEU A O 1
ATOM 2947 N N . VAL A 1 373 ? 25.123 -7.523 -6.696 1.00 96.88 373 VAL A N 1
ATOM 2948 C CA . VAL A 1 373 ? 25.249 -8.072 -5.344 1.00 96.88 373 VAL A CA 1
ATOM 2949 C C . VAL A 1 373 ? 24.419 -9.346 -5.248 1.00 96.88 373 VAL A C 1
ATOM 2951 O O . VAL A 1 373 ? 23.199 -9.311 -5.379 1.00 96.88 373 VAL A O 1
ATOM 2954 N N . LEU A 1 374 ? 25.082 -10.476 -5.017 1.00 94.62 374 LEU A N 1
ATOM 2955 C CA . LEU A 1 374 ? 24.460 -11.785 -4.828 1.00 94.62 374 LEU A CA 1
ATOM 2956 C C . LEU A 1 374 ? 24.889 -12.338 -3.468 1.00 94.62 374 LEU A C 1
ATOM 2958 O O . LEU A 1 374 ? 26.044 -12.738 -3.312 1.00 94.62 374 LEU A O 1
ATOM 2962 N N . LYS A 1 375 ? 23.990 -12.357 -2.482 1.00 94.94 375 LYS A N 1
ATOM 2963 C CA . LYS A 1 375 ? 24.319 -12.804 -1.120 1.00 94.94 375 LYS A CA 1
ATOM 2964 C C . LYS A 1 375 ? 23.297 -13.773 -0.555 1.00 94.94 375 LYS A C 1
ATOM 2966 O O . LYS A 1 375 ? 22.097 -13.550 -0.682 1.00 94.94 375 LYS A O 1
ATOM 2971 N N . GLU A 1 376 ? 23.776 -14.809 0.128 1.00 94.06 376 GLU A N 1
ATOM 2972 C CA . GLU A 1 376 ? 22.922 -15.786 0.818 1.00 94.06 376 GLU A CA 1
ATOM 2973 C C . GLU A 1 376 ? 21.902 -16.441 -0.130 1.00 94.06 376 GLU A C 1
ATOM 2975 O O . GLU A 1 376 ? 20.686 -16.385 0.078 1.00 94.06 376 GLU A O 1
ATOM 2980 N N . LEU A 1 377 ? 22.414 -17.067 -1.198 1.00 93.19 377 LEU A N 1
ATOM 2981 C CA . LEU A 1 377 ? 21.623 -17.741 -2.239 1.00 93.19 377 LEU A CA 1
ATOM 2982 C C . LEU A 1 377 ? 21.955 -19.248 -2.296 1.00 93.19 377 LEU A C 1
ATOM 2984 O O . LEU A 1 377 ? 22.411 -19.753 -3.328 1.00 93.19 377 LEU A O 1
ATOM 2988 N N . PRO A 1 378 ? 21.752 -20.007 -1.200 1.00 91.44 378 PRO A N 1
ATOM 2989 C CA . PRO A 1 378 ? 22.268 -21.370 -1.051 1.00 91.44 378 PRO A CA 1
ATOM 2990 C C . PRO A 1 378 ? 21.654 -22.387 -2.023 1.00 91.44 378 PRO A C 1
ATOM 2992 O O . PRO A 1 378 ? 22.275 -23.408 -2.312 1.00 91.44 378 PRO A O 1
ATOM 2995 N N . ARG A 1 379 ? 20.437 -22.133 -2.524 1.00 91.62 379 ARG A N 1
ATOM 2996 C CA . ARG A 1 379 ? 19.693 -23.043 -3.415 1.00 91.62 379 ARG A CA 1
ATOM 2997 C C . ARG A 1 379 ? 19.723 -22.641 -4.891 1.00 91.62 379 ARG A C 1
ATOM 2999 O O . ARG A 1 379 ? 19.126 -23.342 -5.714 1.00 91.62 379 ARG A O 1
ATOM 3006 N N . LEU A 1 380 ? 20.415 -21.554 -5.236 1.00 91.56 380 LEU A N 1
ATOM 3007 C CA . LEU A 1 380 ? 20.443 -21.046 -6.603 1.00 91.56 380 LEU A CA 1
ATOM 3008 C C . LEU A 1 380 ? 21.250 -21.994 -7.488 1.00 91.56 380 LEU A C 1
ATOM 3010 O O . LEU A 1 380 ? 22.462 -22.099 -7.321 1.00 91.56 380 LEU A O 1
ATOM 3014 N N . TYR A 1 381 ? 20.591 -22.648 -8.451 1.00 87.50 381 TYR A N 1
ATOM 3015 C CA . TYR A 1 381 ? 21.245 -23.631 -9.322 1.00 87.50 381 TYR A CA 1
ATOM 3016 C C . TYR A 1 381 ? 21.242 -23.282 -10.810 1.00 87.50 381 TYR A C 1
ATOM 3018 O O . TYR A 1 381 ? 22.011 -23.878 -11.567 1.00 87.50 381 TYR A O 1
ATOM 3026 N N . SER A 1 382 ? 20.408 -22.342 -11.254 1.00 88.06 382 SER A N 1
ATOM 3027 C CA . SER A 1 382 ? 20.303 -21.991 -12.670 1.00 88.06 382 SER A CA 1
ATOM 3028 C C . SER A 1 382 ? 20.172 -20.488 -12.866 1.00 88.06 382 SER A C 1
ATOM 3030 O O . SER A 1 382 ? 19.213 -19.881 -12.392 1.00 88.06 382 SER A O 1
ATOM 3032 N N . VAL A 1 383 ? 21.100 -19.923 -13.634 1.00 90.75 383 VAL A N 1
ATOM 3033 C CA . VAL A 1 383 ? 21.048 -18.553 -14.148 1.00 90.75 383 VAL A CA 1
ATOM 3034 C C . VAL A 1 383 ? 21.157 -18.625 -15.662 1.00 90.75 383 VAL A C 1
ATOM 3036 O O . VAL A 1 383 ? 22.157 -19.101 -16.202 1.00 90.75 383 VAL A O 1
ATOM 3039 N N . GLN A 1 384 ? 20.098 -18.202 -16.341 1.00 90.88 384 GLN A N 1
ATOM 3040 C CA . GLN A 1 384 ? 19.995 -18.228 -17.793 1.00 90.88 384 GLN A CA 1
ATOM 3041 C C . GLN A 1 384 ? 19.652 -16.835 -18.301 1.00 90.88 384 GLN A C 1
ATOM 3043 O O . GLN A 1 384 ? 18.720 -16.210 -17.812 1.00 90.88 384 GLN A O 1
ATOM 3048 N N . SER A 1 385 ? 20.386 -16.367 -19.296 1.00 92.25 385 SER A N 1
ATOM 3049 C CA . SER A 1 385 ? 20.124 -15.145 -20.040 1.00 92.25 385 SER A CA 1
ATOM 3050 C C . SER A 1 385 ? 20.271 -15.437 -21.527 1.00 92.25 385 SER A C 1
ATOM 3052 O O . SER A 1 385 ? 21.126 -16.236 -21.914 1.00 92.25 385 SER A O 1
ATOM 3054 N N . ILE A 1 386 ? 19.450 -14.796 -22.366 1.00 90.56 386 ILE A N 1
ATOM 3055 C CA . ILE A 1 386 ? 19.615 -14.891 -23.822 1.00 90.56 386 ILE A CA 1
ATOM 3056 C C . ILE A 1 386 ? 20.962 -14.273 -24.230 1.00 90.56 386 ILE A C 1
ATOM 3058 O O . ILE A 1 386 ? 21.746 -14.928 -24.914 1.00 90.56 386 ILE A O 1
ATOM 3062 N N . ARG A 1 387 ? 21.225 -13.017 -23.834 1.00 91.81 387 ARG A N 1
ATOM 3063 C CA . ARG A 1 387 ? 22.495 -12.285 -24.035 1.00 91.81 387 ARG A CA 1
ATOM 3064 C C . ARG A 1 387 ? 22.454 -10.907 -23.371 1.00 91.81 387 ARG A C 1
ATOM 3066 O O . ARG A 1 387 ? 21.375 -10.350 -23.192 1.00 91.81 387 ARG A O 1
ATOM 3073 N N . TYR A 1 388 ? 23.625 -10.337 -23.096 1.00 94.88 388 TYR A N 1
ATOM 3074 C CA . TYR A 1 388 ? 23.846 -8.966 -22.599 1.00 94.88 388 TYR A CA 1
ATOM 3075 C C . TYR A 1 388 ? 23.341 -8.663 -21.176 1.00 94.88 388 TYR A C 1
ATOM 3077 O O . TYR A 1 388 ? 23.488 -7.537 -20.704 1.00 94.88 388 TYR A O 1
ATOM 3085 N N . SER A 1 389 ? 22.778 -9.632 -20.447 1.00 94.50 389 SER A N 1
ATOM 3086 C CA . SER A 1 389 ? 22.538 -9.442 -19.009 1.00 94.50 389 SER A CA 1
ATOM 3087 C C . SER A 1 389 ? 23.860 -9.239 -18.278 1.00 94.50 389 SER A C 1
ATOM 3089 O O . SER A 1 389 ? 24.819 -9.964 -18.533 1.00 94.50 389 SER A O 1
ATOM 3091 N N . PHE A 1 390 ? 23.908 -8.271 -17.362 1.00 94.50 390 PHE A N 1
ATOM 3092 C CA . PHE A 1 390 ? 25.105 -7.890 -16.604 1.00 94.50 390 PHE A CA 1
ATOM 3093 C C . PHE A 1 390 ? 26.293 -7.407 -17.449 1.00 94.50 390 PHE A C 1
ATOM 3095 O O . PHE A 1 390 ? 27.425 -7.405 -16.964 1.00 94.50 390 PHE A O 1
ATOM 3102 N N . GLN A 1 391 ? 26.085 -7.033 -18.714 1.00 94.75 391 GLN A N 1
ATOM 3103 C CA . GLN A 1 391 ? 27.175 -6.623 -19.601 1.00 94.75 391 GLN A CA 1
ATOM 3104 C C . GLN A 1 391 ? 27.878 -5.346 -19.113 1.00 94.75 391 GLN A C 1
ATOM 3106 O O . GLN A 1 391 ? 29.102 -5.260 -19.189 1.00 94.75 391 GLN A O 1
ATOM 3111 N N . ALA A 1 392 ? 27.122 -4.361 -18.621 1.00 94.94 392 ALA A N 1
ATOM 3112 C CA . ALA A 1 392 ? 27.625 -3.056 -18.184 1.00 94.94 392 ALA A CA 1
ATOM 3113 C C . ALA A 1 392 ? 27.952 -2.985 -16.680 1.00 94.94 392 ALA A C 1
ATOM 3115 O O . ALA A 1 392 ? 28.392 -1.947 -16.195 1.00 94.94 392 ALA A O 1
ATOM 3116 N N . VAL A 1 393 ? 27.771 -4.080 -15.935 1.00 95.25 393 VAL A N 1
ATOM 3117 C CA . VAL A 1 393 ? 28.124 -4.145 -14.509 1.00 95.25 393 VAL A CA 1
ATOM 3118 C C . VAL A 1 393 ? 29.623 -3.902 -14.319 1.00 95.25 393 VAL A C 1
ATOM 3120 O O . VAL A 1 393 ? 30.446 -4.585 -14.923 1.00 95.25 393 VAL A O 1
ATOM 3123 N N . GLN A 1 394 ? 29.973 -2.964 -13.435 1.00 95.06 394 GLN A N 1
ATOM 3124 C CA . GLN A 1 394 ? 31.361 -2.632 -13.102 1.00 95.06 394 GLN A CA 1
ATOM 3125 C C . GLN A 1 394 ? 31.868 -3.341 -11.847 1.00 95.06 394 GLN A C 1
ATOM 3127 O O . GLN A 1 394 ? 33.067 -3.622 -11.734 1.00 95.06 394 GLN A O 1
ATOM 3132 N N . SER A 1 395 ? 30.983 -3.613 -10.885 1.00 95.50 395 SER A N 1
ATOM 3133 C CA . SER A 1 395 ? 31.361 -4.255 -9.627 1.00 95.50 395 SER A CA 1
ATOM 3134 C C . SER A 1 395 ? 30.487 -5.459 -9.311 1.00 95.50 395 SER A C 1
ATOM 3136 O O . SER A 1 395 ? 29.269 -5.413 -9.459 1.00 95.50 395 SER A O 1
ATOM 3138 N N . VAL A 1 396 ? 31.121 -6.544 -8.870 1.00 94.31 396 VAL A N 1
ATOM 3139 C CA . VAL A 1 396 ? 30.448 -7.790 -8.502 1.00 94.31 396 VAL A CA 1
ATOM 3140 C C . VAL A 1 396 ? 30.829 -8.164 -7.075 1.00 94.31 396 VAL A C 1
ATOM 3142 O O . VAL A 1 396 ? 32.006 -8.335 -6.764 1.00 94.31 396 VAL A O 1
ATOM 3145 N N . CYS A 1 397 ? 29.825 -8.311 -6.215 1.00 94.19 397 CYS A N 1
ATOM 3146 C CA . CYS A 1 397 ? 29.952 -8.855 -4.870 1.00 94.19 397 CYS A CA 1
ATOM 3147 C C . CYS A 1 397 ? 29.142 -10.151 -4.792 1.00 94.19 397 CYS A C 1
ATOM 3149 O O . CYS A 1 397 ? 27.935 -10.151 -5.036 1.00 94.19 397 CYS A O 1
ATOM 3151 N N . CYS A 1 398 ? 29.798 -11.265 -4.483 1.00 91.19 398 CYS A N 1
ATOM 3152 C CA . CYS A 1 398 ? 29.156 -12.567 -4.340 1.00 91.19 398 CYS A CA 1
ATOM 3153 C C . CYS A 1 398 ? 29.557 -13.206 -3.014 1.00 91.19 398 CYS A C 1
ATOM 3155 O O . CYS A 1 398 ? 30.742 -13.401 -2.756 1.00 91.19 398 CYS A O 1
ATOM 3157 N N . GLU A 1 399 ? 28.579 -13.580 -2.197 1.00 92.06 399 GLU A N 1
ATOM 3158 C CA . GLU A 1 399 ? 28.802 -14.174 -0.880 1.00 92.06 399 GLU A CA 1
ATOM 3159 C C . GLU A 1 399 ? 27.830 -15.333 -0.647 1.00 92.06 399 GLU A C 1
ATOM 3161 O O . GLU A 1 399 ? 26.622 -15.175 -0.803 1.00 92.06 399 GLU A O 1
ATOM 3166 N N . ASN A 1 400 ? 28.348 -16.512 -0.290 1.00 85.56 400 ASN A N 1
ATOM 3167 C CA . ASN A 1 400 ? 27.536 -17.704 -0.010 1.00 85.56 400 ASN A CA 1
ATOM 3168 C C . ASN A 1 400 ? 26.581 -18.065 -1.173 1.00 85.56 400 ASN A C 1
ATOM 3170 O O . ASN A 1 400 ? 25.371 -18.233 -1.006 1.00 85.56 400 ASN A O 1
ATOM 3174 N N . VAL A 1 401 ? 27.159 -18.233 -2.373 1.00 83.62 401 VAL A N 1
ATOM 3175 C CA . VAL A 1 401 ? 26.466 -18.676 -3.603 1.00 83.62 401 VAL A CA 1
ATOM 3176 C C . VAL A 1 401 ? 27.117 -19.972 -4.136 1.00 83.62 401 VAL A C 1
ATOM 3178 O O . VAL A 1 401 ? 27.830 -19.956 -5.145 1.00 83.62 401 VAL A O 1
ATOM 3181 N N . PRO A 1 402 ? 26.959 -21.113 -3.434 1.00 65.50 402 PRO A N 1
ATOM 3182 C CA . PRO A 1 402 ? 27.843 -22.268 -3.606 1.00 65.50 402 PRO A CA 1
ATOM 3183 C C . PRO A 1 402 ? 27.514 -23.185 -4.801 1.00 65.50 402 PRO A C 1
ATOM 3185 O O . PRO A 1 402 ? 28.408 -23.891 -5.271 1.00 65.50 402 PRO A O 1
ATOM 3188 N N . ILE A 1 403 ? 26.271 -23.204 -5.314 1.00 61.00 403 ILE A N 1
ATOM 3189 C CA . ILE A 1 403 ? 25.773 -24.289 -6.195 1.00 61.00 403 ILE A CA 1
ATOM 3190 C C . ILE A 1 403 ? 25.159 -23.773 -7.508 1.00 61.00 403 ILE A C 1
ATOM 3192 O O . ILE A 1 403 ? 24.177 -24.330 -7.982 1.00 61.00 403 ILE A O 1
ATOM 3196 N N . VAL A 1 404 ? 25.728 -22.765 -8.185 1.00 59.88 404 VAL A N 1
ATOM 3197 C CA . VAL A 1 404 ? 25.220 -22.437 -9.536 1.00 59.88 404 VAL A CA 1
ATOM 3198 C C . VAL A 1 404 ? 25.614 -23.540 -10.523 1.00 59.88 404 VAL A C 1
ATOM 3200 O O . VAL A 1 404 ? 26.705 -23.534 -11.094 1.00 59.88 404 VAL A O 1
ATOM 3203 N N . MET A 1 405 ? 24.737 -24.528 -10.710 1.00 59.78 405 MET A N 1
ATOM 3204 C CA . MET A 1 405 ? 24.972 -25.686 -11.574 1.00 59.78 405 MET A CA 1
ATOM 3205 C C . MET A 1 405 ? 25.018 -25.316 -13.057 1.00 59.78 405 MET A C 1
ATOM 3207 O O . MET A 1 405 ? 25.823 -25.891 -13.792 1.00 59.78 405 MET A O 1
ATOM 3211 N N . ARG A 1 406 ? 24.195 -24.354 -13.485 1.00 71.69 406 ARG A N 1
ATOM 3212 C CA . ARG A 1 406 ? 24.108 -23.884 -14.872 1.00 71.69 406 ARG A CA 1
ATOM 3213 C C . ARG A 1 406 ? 24.132 -22.360 -14.910 1.00 71.69 406 ARG A C 1
ATOM 3215 O O . ARG A 1 406 ? 23.143 -21.729 -14.551 1.00 71.69 406 ARG A O 1
ATOM 3222 N N . TRP A 1 407 ? 25.252 -21.795 -15.348 1.00 83.12 407 TRP A N 1
ATOM 3223 C CA . TRP A 1 407 ? 25.358 -20.382 -15.701 1.00 83.12 407 TRP A CA 1
ATOM 3224 C C . TRP A 1 407 ? 25.465 -20.269 -17.219 1.00 83.12 407 TRP A C 1
ATOM 3226 O O . TRP A 1 407 ? 26.420 -20.767 -17.811 1.00 83.12 407 TRP A O 1
ATOM 3236 N N . CYS A 1 408 ? 24.478 -19.644 -17.847 1.00 86.19 408 CYS A N 1
ATOM 3237 C CA . CYS A 1 408 ? 24.490 -19.321 -19.266 1.00 86.19 408 CYS A CA 1
ATOM 3238 C C . CYS A 1 408 ? 24.033 -17.874 -19.410 1.00 86.19 408 CYS A C 1
ATOM 3240 O O . CYS A 1 408 ? 22.839 -17.604 -19.377 1.00 86.19 408 CYS A O 1
ATOM 3242 N N . ALA A 1 409 ? 24.979 -16.945 -19.510 1.00 86.19 409 ALA A N 1
ATOM 3243 C CA . ALA A 1 409 ? 24.687 -15.537 -19.747 1.00 86.19 409 ALA A CA 1
ATOM 3244 C C . ALA A 1 409 ? 25.696 -14.979 -20.759 1.00 86.19 409 ALA A C 1
ATOM 3246 O O . ALA A 1 409 ? 26.735 -14.445 -20.366 1.00 86.19 409 ALA A O 1
ATOM 3247 N N . PRO A 1 410 ? 25.445 -15.163 -22.068 1.00 87.69 410 PRO A N 1
ATOM 3248 C CA . PRO A 1 410 ? 26.344 -14.684 -23.108 1.00 87.69 410 PRO A CA 1
ATOM 3249 C C . PRO A 1 410 ? 26.555 -13.170 -23.008 1.00 87.69 410 PRO A C 1
ATOM 3251 O O . PRO A 1 410 ? 25.598 -12.418 -22.811 1.00 87.69 410 PRO A O 1
ATOM 3254 N N . CYS A 1 411 ? 27.802 -12.724 -23.172 1.00 90.56 411 CYS A N 1
ATOM 3255 C CA . CYS A 1 411 ? 28.204 -11.313 -23.082 1.00 90.56 411 CYS A CA 1
ATOM 3256 C C . CYS A 1 411 ? 28.013 -10.658 -21.697 1.00 90.56 411 CYS A C 1
ATOM 3258 O O . CYS A 1 411 ? 28.046 -9.432 -21.606 1.00 90.56 411 CYS A O 1
ATOM 3260 N N . ALA A 1 412 ? 27.829 -11.437 -20.627 1.00 90.31 412 ALA A N 1
ATOM 3261 C CA . ALA A 1 412 ? 27.855 -10.912 -19.264 1.00 90.31 412 ALA A CA 1
ATOM 3262 C C . ALA A 1 412 ? 29.267 -10.456 -18.859 1.00 90.31 412 ALA A C 1
ATOM 3264 O O . ALA A 1 412 ? 30.259 -10.953 -19.385 1.00 90.31 412 ALA A O 1
ATOM 3265 N N . PHE A 1 413 ? 29.344 -9.532 -17.898 1.00 91.69 413 PHE A N 1
ATOM 3266 C CA . PHE A 1 413 ? 30.574 -9.135 -17.198 1.00 91.69 413 PHE A CA 1
ATOM 3267 C C . PHE A 1 413 ? 31.693 -8.503 -18.043 1.00 91.69 413 PHE A C 1
ATOM 3269 O O . PHE A 1 413 ? 32.810 -8.348 -17.557 1.00 91.69 413 PHE A O 1
ATOM 3276 N N . GLN A 1 414 ? 31.401 -8.067 -19.270 1.00 90.62 414 GLN A N 1
ATOM 3277 C CA . GLN A 1 414 ? 32.398 -7.490 -20.186 1.00 90.62 414 GLN A CA 1
ATOM 3278 C C . GLN A 1 414 ? 33.092 -6.227 -19.653 1.00 90.62 414 GLN A C 1
ATOM 3280 O O . GLN A 1 414 ? 34.205 -5.921 -20.073 1.00 90.62 414 GLN A O 1
ATOM 3285 N N . HIS A 1 415 ? 32.449 -5.498 -18.737 1.00 91.50 415 HIS A N 1
ATOM 3286 C CA . HIS A 1 415 ? 32.967 -4.250 -18.172 1.00 91.50 415 HIS A CA 1
ATOM 3287 C C . HIS A 1 415 ? 33.291 -4.335 -16.672 1.00 91.50 415 HIS A C 1
ATOM 3289 O O . HIS A 1 415 ? 33.501 -3.298 -16.038 1.00 91.50 415 HIS A O 1
ATOM 3295 N N . VAL A 1 416 ? 33.350 -5.540 -16.091 1.00 93.31 416 VAL A N 1
ATOM 3296 C CA . VAL A 1 416 ? 33.642 -5.713 -14.660 1.00 93.31 416 VAL A CA 1
ATOM 3297 C C . VAL A 1 416 ? 35.083 -5.308 -14.358 1.00 93.31 416 VAL A C 1
ATOM 3299 O O . VAL A 1 416 ? 36.027 -5.767 -14.992 1.00 93.31 416 VAL A O 1
ATOM 3302 N N . ARG A 1 417 ? 35.252 -4.453 -13.346 1.00 92.31 417 ARG A N 1
ATOM 3303 C CA . ARG A 1 417 ? 36.553 -3.938 -12.882 1.00 92.31 417 ARG A CA 1
ATOM 3304 C C . ARG A 1 417 ? 36.849 -4.306 -11.433 1.00 92.31 417 ARG A C 1
ATOM 3306 O O . ARG A 1 417 ? 38.009 -4.351 -11.035 1.00 92.31 417 ARG A O 1
ATOM 3313 N N . LYS A 1 418 ? 35.808 -4.545 -10.630 1.00 92.19 418 LYS A N 1
ATOM 3314 C CA . LYS A 1 418 ? 35.924 -4.863 -9.203 1.00 92.19 418 LYS A CA 1
ATOM 3315 C C . LYS A 1 418 ? 35.158 -6.137 -8.873 1.00 92.19 418 LYS A C 1
ATOM 3317 O O . LYS A 1 418 ? 33.970 -6.239 -9.164 1.00 92.19 418 LYS A O 1
ATOM 3322 N N . VAL A 1 419 ? 35.827 -7.078 -8.214 1.00 91.25 419 VAL A N 1
ATOM 3323 C CA . VAL A 1 419 ? 35.259 -8.377 -7.843 1.00 91.25 419 VAL A CA 1
ATOM 3324 C C . VAL A 1 419 ? 35.578 -8.674 -6.377 1.00 91.25 419 VAL A C 1
ATOM 3326 O O . VAL A 1 419 ? 36.740 -8.648 -5.985 1.00 91.25 419 VAL A O 1
ATOM 3329 N N . ASP A 1 420 ? 34.551 -8.963 -5.577 1.00 91.00 420 ASP A N 1
ATOM 3330 C CA . ASP A 1 420 ? 34.663 -9.505 -4.215 1.00 91.00 420 ASP A CA 1
ATOM 3331 C C . ASP A 1 420 ? 33.823 -10.785 -4.133 1.00 91.00 420 ASP A C 1
ATOM 3333 O O . ASP A 1 420 ? 32.600 -10.750 -4.268 1.00 91.00 420 ASP A O 1
ATOM 3337 N N . VAL A 1 421 ? 34.482 -11.934 -3.981 1.00 87.81 421 VAL A N 1
ATOM 3338 C CA . VAL A 1 421 ? 33.841 -13.255 -4.016 1.00 87.81 421 VAL A CA 1
ATOM 3339 C C . VAL A 1 421 ? 34.244 -14.039 -2.774 1.00 87.81 421 VAL A C 1
ATOM 3341 O O . VAL A 1 421 ? 35.415 -14.362 -2.586 1.00 87.81 421 VAL A O 1
ATOM 3344 N N . ARG A 1 422 ? 33.258 -14.401 -1.950 1.00 85.75 422 ARG A N 1
ATOM 3345 C CA . ARG A 1 422 ? 33.420 -15.171 -0.710 1.00 85.75 422 ARG A CA 1
ATOM 3346 C C . ARG A 1 422 ? 32.510 -16.393 -0.751 1.00 85.75 422 ARG A C 1
ATOM 3348 O O . ARG A 1 422 ? 31.323 -16.276 -1.035 1.00 85.75 422 ARG A O 1
ATOM 3355 N N . ASN A 1 423 ? 33.056 -17.585 -0.505 1.00 80.44 423 ASN A N 1
ATOM 3356 C CA . ASN A 1 423 ? 32.294 -18.848 -0.510 1.00 80.44 423 ASN A CA 1
ATOM 3357 C C . ASN A 1 423 ? 31.427 -19.062 -1.778 1.00 80.44 423 ASN A C 1
ATOM 3359 O O . ASN A 1 423 ? 30.306 -19.569 -1.718 1.00 80.44 423 ASN A O 1
ATOM 3363 N N . ALA A 1 424 ? 31.939 -18.653 -2.944 1.00 78.56 424 ALA A N 1
ATOM 3364 C CA . ALA A 1 424 ? 31.249 -18.734 -4.236 1.00 78.56 424 ALA A CA 1
ATOM 3365 C C . ALA A 1 424 ? 32.222 -19.148 -5.361 1.00 78.56 424 ALA A C 1
ATOM 3367 O O . ALA A 1 424 ? 32.410 -18.459 -6.363 1.00 78.56 424 ALA A O 1
ATOM 3368 N N . HIS A 1 425 ? 32.867 -20.307 -5.195 1.00 71.38 425 HIS A N 1
ATOM 3369 C CA . HIS A 1 425 ? 33.974 -20.778 -6.046 1.00 71.38 425 HIS A CA 1
ATOM 3370 C C . HIS A 1 425 ? 33.635 -20.962 -7.537 1.00 71.38 425 HIS A C 1
ATOM 3372 O O . HIS A 1 425 ? 34.531 -20.932 -8.376 1.00 71.38 425 HIS A O 1
ATOM 3378 N N . ARG A 1 426 ? 32.362 -21.175 -7.902 1.00 74.56 426 ARG A N 1
ATOM 3379 C CA . ARG A 1 426 ? 31.955 -21.204 -9.320 1.00 74.56 426 ARG A CA 1
ATOM 3380 C C . ARG A 1 426 ? 31.876 -19.806 -9.930 1.00 74.56 426 ARG A C 1
ATOM 3382 O O . ARG A 1 426 ? 32.231 -19.656 -11.094 1.00 74.56 426 ARG A O 1
ATOM 3389 N N . MET A 1 427 ? 31.475 -18.797 -9.155 1.00 78.94 427 MET A N 1
ATOM 3390 C CA . MET A 1 427 ? 31.395 -17.415 -9.639 1.00 78.94 427 MET A CA 1
ATOM 3391 C C . MET A 1 427 ? 32.774 -16.861 -9.985 1.00 78.94 427 MET A C 1
ATOM 3393 O O . MET A 1 427 ? 32.919 -16.217 -11.017 1.00 78.94 427 MET A O 1
ATOM 3397 N N . SER A 1 428 ? 33.810 -17.184 -9.204 1.00 74.00 428 SER A N 1
ATOM 3398 C CA . SER A 1 428 ? 35.178 -16.765 -9.539 1.00 74.00 428 SER A CA 1
ATOM 3399 C C . SER A 1 428 ? 35.674 -17.344 -10.869 1.00 74.00 428 SER A C 1
ATOM 3401 O O . SER A 1 428 ? 36.436 -16.685 -11.563 1.00 74.00 428 SER A O 1
ATOM 3403 N N . ARG A 1 429 ? 35.232 -18.546 -11.268 1.00 75.56 429 ARG A N 1
ATOM 3404 C CA . ARG A 1 429 ? 35.557 -19.111 -12.591 1.00 75.56 429 ARG A CA 1
ATOM 3405 C C . ARG A 1 429 ? 34.807 -18.411 -13.721 1.00 75.56 429 ARG A C 1
ATOM 3407 O O . ARG A 1 429 ? 35.397 -18.178 -14.763 1.00 75.56 429 ARG A O 1
ATOM 3414 N N . ILE A 1 430 ? 33.533 -18.089 -13.504 1.00 79.94 430 ILE A N 1
ATOM 3415 C CA . ILE A 1 430 ? 32.677 -17.414 -14.491 1.00 79.94 430 ILE A CA 1
ATOM 3416 C C . ILE A 1 430 ? 33.149 -15.978 -14.759 1.00 79.94 430 ILE A C 1
ATOM 3418 O O . ILE A 1 430 ? 33.032 -15.510 -15.878 1.00 79.94 430 ILE A O 1
ATOM 3422 N N . LEU A 1 431 ? 33.669 -15.279 -13.747 1.00 79.12 431 LEU A N 1
ATOM 3423 C CA . LEU A 1 431 ? 34.139 -13.894 -13.888 1.00 79.12 431 LEU A CA 1
ATOM 3424 C C . LEU A 1 431 ? 35.528 -13.775 -14.539 1.00 79.12 431 LEU A C 1
ATOM 3426 O O . LEU A 1 431 ? 35.895 -12.689 -14.971 1.00 79.12 431 LEU A O 1
ATOM 3430 N N . ASN A 1 432 ? 36.301 -14.865 -14.577 1.00 67.31 432 ASN A N 1
ATOM 3431 C CA . ASN A 1 432 ? 37.683 -14.887 -15.074 1.00 67.31 432 ASN A CA 1
ATOM 3432 C C . ASN A 1 432 ? 37.839 -15.550 -16.456 1.00 67.31 432 ASN A C 1
ATOM 3434 O O . ASN A 1 432 ? 38.963 -15.623 -16.953 1.00 67.31 432 ASN A O 1
ATOM 3438 N N . GLY A 1 433 ? 36.765 -16.096 -17.032 1.00 57.84 433 GLY A N 1
ATOM 3439 C CA . GLY A 1 433 ? 36.755 -16.754 -18.343 1.00 57.84 433 GLY A CA 1
ATOM 3440 C C . GLY A 1 433 ? 35.797 -16.053 -19.282 1.00 57.84 433 GLY A C 1
ATOM 3441 O O . GLY A 1 433 ? 36.140 -15.972 -20.481 1.00 57.84 433 GLY A O 1
#

InterPro domains:
  IPR032675 Leucine-rich repeat domain superfamily [G3DSA:3.80.10.10] (180-400)

Radius of gyration: 32.73 Å; chains: 1; bounding box: 68×55×92 Å

Secondary structure (DSSP, 8-state):
-EEEE-TTSEEEEEEEETTEEEEEEEEETTEEEEEEEEEESEEEEEEEHHHHHTTS-EEEEEEETTEEEEEEE-TTT--EEEEEEE-TT--EEEEEEEE-TTT--EEEEEEEETTEEEEEEEEE-SSSEEEEE-SSEEEEEEEEEETTTTEEEEEEEEEEEETTS--EEEEEETTEEE-S--HHHHHHHHHHTT--EEEE-TT----TT--EEEEE--TT--EEEE-SS--TT--EEEEE--TT--EEEE-TT-S-SSTTS---EEEEEEEEES-TT--EEEE-TTTTTTEEEEEEES-TT--EEEES-TTSB--TTTTS-EEEES-TT--EEEE-BTTTTT-SEEEEES-TT--EEEE-TTTT---TT-EEEEES-TT--EEEESS-TTTT--EEEEES-----EEE-TTTTTT--EEEEES-HHHHHHH--

pLDDT: mean 87.16, std 11.91, range [42.06, 98.62]

Organism: Blastocystis sp. subtype 1 (strain ATCC 50177 / NandII) (NCBI:txid478820)

Foldseek 3Di:
DDKDDDPQQKIWDFDDDPNFTAKIFIDHVNHTAAWMFGDDPHTAWIFGPCQVPVLAWTWIFGQDPVGTWIWTAGSPQRATAKIGDADPVSFQAAKIWGADNPPNHTAFIAGDDRNHGDDTQKGDPDPFWMWGDDPFKIKIGGWDQDPVVRDIAAAAWIWMDGPPDDIDIFGDHRNHTDPPDDPPVVVCVVVLLVAQEAEAEAPEAQDQVSAADAADDSARHAEYAAEEQEDARHQEYHAEQHQRHAEYYHYANYPHPQHLAAAEDASHEYYHYNHQNHAEYEAEANHQRHHAYDDDYHHQRHAEYAQYAAPDHRNHNLNYAAEDEDHANYAEYHEYASAVQAHQEHYDEDHQRHAEYEEHHSHCLHHQAHEYYAYNHQRHAYYYYPENHQLNHAEYAEYNQAHNNYDHYHNHQVNHDYYHYYNHVVVVVVNVD

Sequence (433 aa):
MDIREGEDGESIHRLFKRGILLLEWKTLYDEVIGDFSVYCGRALFSQEWKNFMSGKDQRRVVNQKNGLILRIRDALSGHLIYSGEFNRKRERHGHGFVYDANNGRRLYYGLFLNDALQIKLQDFLDDHTMIEYHPTEIYRGGYAFLENEQRCVRHGHGTVVIDGNPPVEVNWVYGVEMGWDNALMQKLLPEFNTITTLSIPSDAYNEADFTRLSLKAIPCLASITIGDRCFAHVKELVIEDLPRLATLSIGRNSFTRAANGCARDASRHFNLSGCCQLAEVSVGAFSFSDYSSFALHDLDRLERLSIGAVGAASSCFAYASFRLENLPALRTVILGDYCFLYASVISLQQLPCLQRLQFGVAACCGSEDAALVLKELPRLYSVQSIRYSFQAVQSVCCENVPIVMRWCAPCAFQHVRKVDVRNAHRMSRILNG